Protein AF-A0A8H4IPB0-F1 (afdb_monomer_lite)

Sequence (378 aa):
MPPSHIPLEIHTQILSFLPSAPASQHLPFLWLTCRATNTLLRAAAERVFVDRHLRHPRTRVRFPLGEGAVESDRGMTVYELEVVLRFVGFEDEDEEMGASGGVGDREEGAGGIWGSRRAVFRDVRPEECFGAGVLEATKARWRDALENWSVGAAPGIVSATTEHAADELGLDGGRNDRKLPVTLHPEACGHWVEIRGLALDPELPDLRVDYEKREISFDWRRMLDEYFGEEAYARRRLEELDNFVGSEAKRALTDATESLCQTRMPNEEMAPNDGLIGDVLLNPRRDVEELEHQAYLVARRKRIERWHAKRQDRGTHNVHECLVGGESSPSNVPRASDKVTEMLKLRQDLAKDVSICDNANEVRAVYRWNPEHDNIGI

pLDDT: mean 71.13, std 20.62, range [28.64, 96.38]

Secondary structure (DSSP, 8-state):
----PPPHHHHHHHHHTS---TT-THHHIIIIIIHHH-HHHHHHHHHHHIIIIITSTT-EEEEEEEEEEEEETTEEEEEEEEEEEEEEEETTSSSTTSS----------TT-TTTTPPEEEEES-TTTS--TTHHHHHHHHHHHHHHHHHHT-----------------------------PPPPGGG---EEEETTEEE----TT-EEETTTTEEEE-HHHHHHHHHHHHHHHHHHHHHHHHHHHHHHHHHHHHHHHHHHHH--TT------TTSSSTTSS-HHHHHHHHHHHHHHHHHHHHHHHHHHHHHHHHHHHHHTS-SS-------PPPTHHHHHHHHHHHHHHHHHGGG---TTSGGGS----TTS-----

Structure (mmCIF, N/CA/C/O backbone):
data_AF-A0A8H4IPB0-F1
#
_entry.id   AF-A0A8H4IPB0-F1
#
loop_
_atom_site.group_PDB
_atom_site.id
_atom_site.type_symbol
_atom_site.label_atom_id
_atom_site.label_alt_id
_atom_site.label_comp_id
_atom_site.label_asym_id
_atom_site.label_entity_id
_atom_site.label_seq_id
_atom_site.pdbx_PDB_ins_code
_atom_site.Cartn_x
_atom_site.Cartn_y
_atom_site.Cartn_z
_atom_site.occupancy
_atom_site.B_iso_or_equiv
_atom_site.auth_seq_id
_atom_site.auth_comp_id
_atom_site.auth_asym_id
_atom_site.auth_atom_id
_atom_site.pdbx_PDB_model_num
ATOM 1 N N . MET A 1 1 ? 3.179 -37.237 -23.832 1.00 55.19 1 MET A N 1
ATOM 2 C CA . MET A 1 1 ? 3.073 -37.140 -22.363 1.00 55.19 1 MET A CA 1
ATOM 3 C C . MET A 1 1 ? 2.629 -35.727 -22.035 1.00 55.19 1 MET A C 1
ATOM 5 O O . MET A 1 1 ? 3.220 -34.819 -22.613 1.00 55.19 1 MET A O 1
ATOM 9 N N . PRO A 1 2 ? 1.580 -35.520 -21.222 1.00 60.16 2 PRO A N 1
ATOM 10 C CA . PRO A 1 2 ? 1.253 -34.177 -20.757 1.00 60.16 2 PRO A CA 1
ATOM 11 C C . PRO A 1 2 ? 2.438 -33.626 -19.945 1.00 60.16 2 PRO A C 1
ATOM 13 O O . PRO A 1 2 ? 3.113 -34.410 -19.270 1.00 60.16 2 PRO A O 1
ATOM 16 N N . PRO A 1 3 ? 2.742 -32.321 -20.039 1.00 70.81 3 PRO A N 1
ATOM 17 C CA . PRO A 1 3 ? 3.802 -31.719 -19.243 1.00 70.81 3 PRO A CA 1
ATOM 18 C C . PRO A 1 3 ? 3.502 -31.943 -17.758 1.00 70.81 3 PRO A C 1
ATOM 20 O O . PRO A 1 3 ? 2.396 -31.680 -17.290 1.00 70.81 3 PRO A O 1
ATOM 23 N N . SER A 1 4 ? 4.480 -32.462 -17.016 1.00 72.69 4 SER A N 1
ATOM 24 C CA . SER A 1 4 ? 4.394 -32.568 -15.562 1.00 72.69 4 SER A CA 1
ATOM 25 C C . SER A 1 4 ? 4.334 -31.155 -14.987 1.00 72.69 4 SER A C 1
ATOM 27 O O . SER A 1 4 ? 5.345 -30.449 -14.959 1.00 72.69 4 SER A O 1
ATOM 29 N N . HIS A 1 5 ? 3.145 -30.716 -14.586 1.00 86.56 5 HIS A N 1
ATOM 30 C CA . HIS A 1 5 ? 2.968 -29.422 -13.945 1.00 86.56 5 HIS A CA 1
ATOM 31 C C . HIS A 1 5 ? 3.583 -29.462 -12.543 1.00 86.56 5 HIS A C 1
ATOM 33 O O . HIS A 1 5 ? 3.367 -30.402 -11.779 1.00 86.56 5 HIS A O 1
ATOM 39 N N . ILE A 1 6 ? 4.383 -28.446 -12.226 1.00 92.88 6 ILE A N 1
ATOM 40 C CA . ILE A 1 6 ? 4.966 -28.261 -10.898 1.00 92.88 6 ILE A CA 1
ATOM 41 C C . ILE A 1 6 ? 3.816 -27.992 -9.901 1.00 92.88 6 ILE A C 1
ATOM 43 O O . ILE A 1 6 ? 2.956 -27.163 -10.207 1.00 92.88 6 ILE A O 1
ATOM 47 N N . PRO A 1 7 ? 3.765 -28.656 -8.728 1.00 94.38 7 PRO A N 1
ATOM 48 C CA . PRO A 1 7 ? 2.720 -28.419 -7.726 1.00 94.38 7 PRO A CA 1
ATOM 49 C C . PRO A 1 7 ? 2.693 -26.977 -7.193 1.00 94.38 7 PRO A C 1
ATOM 51 O O . PRO A 1 7 ? 3.719 -26.288 -7.175 1.00 94.38 7 PRO A O 1
ATOM 54 N N . LEU A 1 8 ? 1.527 -26.532 -6.706 1.00 93.56 8 LEU A N 1
ATOM 55 C CA . LEU A 1 8 ? 1.323 -25.187 -6.148 1.00 93.56 8 LEU A CA 1
ATOM 56 C C . LEU A 1 8 ? 2.310 -24.886 -5.013 1.00 93.56 8 LEU A C 1
ATOM 58 O O . LEU A 1 8 ? 2.861 -23.790 -4.947 1.00 93.56 8 LEU A O 1
ATOM 62 N N . GLU A 1 9 ? 2.577 -25.869 -4.158 1.00 95.75 9 GLU A N 1
ATOM 63 C CA . GLU A 1 9 ? 3.462 -25.763 -2.997 1.00 95.75 9 GLU A CA 1
ATOM 64 C C . GLU A 1 9 ? 4.886 -25.404 -3.420 1.00 95.75 9 GLU A C 1
ATOM 66 O O . GLU A 1 9 ? 5.525 -24.554 -2.800 1.00 95.75 9 GLU A O 1
ATOM 71 N N . ILE A 1 10 ? 5.362 -26.001 -4.517 1.00 96.38 10 ILE A N 1
ATOM 72 C CA . ILE A 1 10 ? 6.692 -25.728 -5.062 1.00 96.38 10 ILE A CA 1
ATOM 73 C C . ILE A 1 10 ? 6.736 -24.318 -5.656 1.00 96.38 10 ILE A C 1
ATOM 75 O O . ILE A 1 10 ? 7.703 -23.594 -5.425 1.00 96.38 10 ILE A O 1
ATOM 79 N N . HIS A 1 11 ? 5.680 -23.870 -6.346 1.00 95.00 11 HIS A N 1
ATOM 80 C CA . HIS A 1 11 ? 5.588 -22.481 -6.805 1.00 95.00 11 HIS A CA 1
ATOM 81 C C . HIS A 1 11 ? 5.592 -21.488 -5.639 1.00 95.00 11 HIS A C 1
ATOM 83 O O . HIS A 1 11 ? 6.352 -20.520 -5.669 1.00 95.00 11 HIS A O 1
ATOM 89 N N . THR A 1 12 ? 4.799 -21.734 -4.594 1.00 95.69 12 THR A N 1
ATOM 90 C CA . THR A 1 12 ? 4.791 -20.910 -3.381 1.00 95.69 12 THR A CA 1
ATOM 91 C C . THR A 1 12 ? 6.177 -20.885 -2.748 1.00 95.69 12 THR A C 1
ATOM 93 O O . THR A 1 12 ? 6.676 -19.803 -2.456 1.00 95.69 12 THR A O 1
ATOM 96 N N . GLN A 1 13 ? 6.849 -22.031 -2.611 1.00 95.69 13 GLN A N 1
ATOM 97 C CA . GLN A 1 13 ? 8.195 -22.103 -2.048 1.00 95.69 13 GLN A CA 1
ATOM 98 C C . GLN A 1 13 ? 9.216 -21.315 -2.883 1.00 95.69 13 GLN A C 1
ATOM 100 O O . GLN A 1 13 ? 9.979 -20.538 -2.310 1.00 95.69 13 GLN A O 1
ATOM 105 N N . ILE A 1 14 ? 9.199 -21.446 -4.214 1.00 94.81 14 ILE A N 1
ATOM 106 C CA . ILE A 1 14 ? 10.081 -20.691 -5.121 1.00 94.81 14 ILE A CA 1
ATOM 107 C C . ILE A 1 14 ? 9.862 -19.185 -4.951 1.00 94.81 14 ILE A C 1
ATOM 109 O O . ILE A 1 14 ? 10.814 -18.452 -4.688 1.00 94.81 14 ILE A O 1
ATOM 113 N N . LEU A 1 15 ? 8.611 -18.725 -5.050 1.00 94.50 15 LEU A N 1
ATOM 114 C CA . LEU A 1 15 ? 8.273 -17.304 -4.921 1.00 94.50 15 LEU A CA 1
ATOM 115 C C . LEU A 1 15 ? 8.583 -16.766 -3.519 1.00 94.50 15 LEU A C 1
ATOM 117 O O . LEU A 1 15 ? 8.913 -15.594 -3.357 1.00 94.50 15 LEU A O 1
ATOM 121 N N . SER A 1 16 ? 8.547 -17.631 -2.508 1.00 93.38 16 SER A N 1
ATOM 122 C CA . SER A 1 16 ? 8.905 -17.276 -1.143 1.00 93.38 16 SER A CA 1
ATOM 123 C C . SER A 1 16 ? 10.388 -16.904 -0.998 1.00 93.38 16 SER A C 1
ATOM 125 O O . SER A 1 16 ? 10.720 -16.081 -0.154 1.00 93.38 16 SER A O 1
ATOM 127 N N . PHE A 1 17 ? 11.294 -17.430 -1.827 1.00 92.38 17 PHE A N 1
ATOM 128 C CA . PHE A 1 17 ? 12.716 -17.065 -1.761 1.00 92.38 17 PHE A CA 1
ATOM 129 C C . PHE A 1 17 ? 13.022 -15.652 -2.264 1.00 92.38 17 PHE A C 1
ATOM 131 O O . PHE A 1 17 ? 14.148 -15.183 -2.085 1.00 92.38 17 PHE A O 1
ATOM 138 N N . LEU A 1 18 ? 12.050 -14.955 -2.862 1.00 88.75 18 LEU A N 1
ATOM 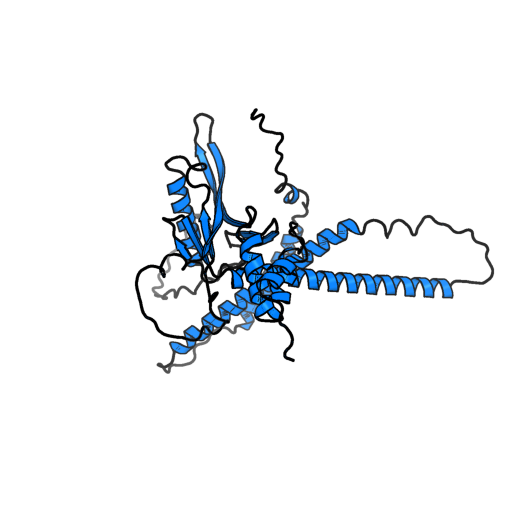139 C CA . LEU A 1 18 ? 12.263 -13.580 -3.290 1.00 88.75 18 LEU A CA 1
ATOM 140 C C . LEU A 1 18 ? 12.615 -12.683 -2.089 1.00 88.75 18 LEU A C 1
ATOM 142 O O . LEU A 1 18 ? 11.997 -12.800 -1.019 1.00 88.75 18 LEU A O 1
ATOM 146 N N . PRO A 1 19 ? 13.612 -11.788 -2.248 1.00 84.25 19 PRO A N 1
ATOM 147 C CA . PRO A 1 19 ? 14.069 -10.922 -1.181 1.00 84.25 19 PRO A CA 1
ATOM 148 C C . PRO A 1 19 ? 12.914 -10.189 -0.521 1.00 84.25 19 PRO A C 1
ATOM 150 O O . PRO A 1 19 ? 12.092 -9.519 -1.136 1.00 84.25 19 PRO A O 1
ATOM 153 N N . SER A 1 20 ? 12.894 -10.334 0.789 1.00 73.94 20 SER A N 1
ATOM 154 C CA . SER A 1 20 ? 11.874 -9.811 1.674 1.00 73.94 20 SER A CA 1
ATOM 155 C C . SER A 1 20 ? 12.261 -8.441 2.251 1.00 73.94 20 SER A C 1
ATOM 157 O O . SER A 1 20 ? 11.660 -7.971 3.212 1.00 73.94 20 SER A O 1
ATOM 159 N N . ALA A 1 21 ? 13.303 -7.809 1.712 1.00 72.69 21 ALA A N 1
ATOM 160 C CA . ALA A 1 21 ? 13.795 -6.542 2.225 1.00 72.69 21 ALA A CA 1
ATOM 161 C C . ALA A 1 21 ? 12.714 -5.443 2.127 1.00 72.69 21 ALA A C 1
ATOM 163 O O . ALA A 1 21 ? 11.919 -5.451 1.179 1.00 72.69 21 ALA A O 1
ATOM 164 N N . PRO A 1 22 ? 12.665 -4.508 3.097 1.00 63.22 22 PRO A N 1
ATOM 165 C CA . PRO A 1 22 ? 11.881 -3.285 2.947 1.00 63.22 22 PRO A CA 1
ATOM 166 C C . PRO A 1 22 ? 12.286 -2.587 1.641 1.00 63.22 22 PRO A C 1
ATOM 168 O O . PRO A 1 22 ? 13.468 -2.583 1.301 1.00 63.22 22 PRO A O 1
ATOM 171 N N . ALA A 1 23 ? 11.309 -2.081 0.885 1.00 61.81 23 ALA A N 1
ATOM 172 C CA . ALA A 1 23 ? 11.508 -1.506 -0.453 1.00 61.81 23 ALA A CA 1
ATOM 173 C C . ALA A 1 23 ? 12.091 -2.467 -1.515 1.00 61.81 23 ALA A C 1
ATOM 175 O O . ALA A 1 23 ? 12.631 -2.031 -2.531 1.00 61.81 23 ALA A O 1
ATOM 176 N N . SER A 1 24 ? 11.982 -3.791 -1.325 1.00 73.00 24 SER A N 1
ATOM 177 C CA . SER A 1 24 ? 12.432 -4.726 -2.357 1.00 73.00 24 SER A CA 1
ATOM 178 C C . SER A 1 24 ? 11.683 -4.491 -3.666 1.00 73.00 24 SER A C 1
ATOM 180 O O . SER A 1 24 ? 10.448 -4.539 -3.733 1.00 73.00 24 SER A O 1
ATOM 182 N N . GLN A 1 25 ? 12.455 -4.335 -4.741 1.00 78.31 25 GLN A N 1
ATOM 183 C CA . GLN A 1 25 ? 11.917 -4.164 -6.080 1.00 78.31 25 GLN A CA 1
ATOM 184 C C . GLN A 1 25 ? 11.065 -5.347 -6.559 1.00 78.31 25 GLN A C 1
ATOM 186 O O . GLN A 1 25 ? 10.299 -5.236 -7.516 1.00 78.31 25 GLN A O 1
ATOM 191 N N . HIS A 1 26 ? 11.132 -6.469 -5.858 1.00 86.88 26 HIS A N 1
ATOM 192 C CA . HIS A 1 26 ? 10.469 -7.690 -6.260 1.00 86.88 26 HIS A CA 1
ATOM 193 C C . HIS A 1 26 ? 9.013 -7.779 -5.797 1.00 86.88 26 HIS A C 1
ATOM 195 O O . HIS A 1 26 ? 8.276 -8.559 -6.388 1.00 86.88 26 HIS A O 1
ATOM 201 N N . LEU A 1 27 ? 8.558 -6.987 -4.811 1.00 89.50 27 LEU A N 1
ATOM 202 C CA . LEU A 1 27 ? 7.166 -7.074 -4.334 1.00 89.50 27 LEU A CA 1
ATOM 203 C C . LEU A 1 27 ? 6.138 -6.658 -5.399 1.00 89.50 27 LEU A C 1
ATOM 205 O O . LEU A 1 27 ? 5.226 -7.446 -5.653 1.00 89.50 27 LEU A O 1
ATOM 209 N N . PRO A 1 28 ? 6.290 -5.511 -6.093 1.00 91.31 28 PRO A N 1
ATOM 210 C CA . PRO A 1 28 ? 5.359 -5.137 -7.158 1.00 91.31 28 PRO A CA 1
ATOM 211 C C . PRO A 1 28 ? 5.407 -6.119 -8.325 1.00 91.31 28 PRO A C 1
ATOM 213 O O . PRO A 1 28 ? 4.375 -6.458 -8.889 1.00 91.31 28 PRO A O 1
ATOM 216 N N . PHE A 1 29 ? 6.599 -6.619 -8.665 1.00 89.81 29 PHE A N 1
ATOM 217 C CA . PHE A 1 29 ? 6.765 -7.631 -9.707 1.00 89.81 29 PHE A CA 1
ATOM 218 C C . PHE A 1 29 ? 6.052 -8.942 -9.344 1.00 89.81 29 PHE A C 1
ATOM 220 O O . PHE A 1 29 ? 5.306 -9.488 -10.155 1.00 89.81 29 PHE A O 1
ATOM 227 N N . LEU A 1 30 ? 6.242 -9.434 -8.117 1.00 92.06 30 LEU A N 1
ATOM 228 C CA . LEU A 1 30 ? 5.578 -10.634 -7.618 1.00 92.06 30 LEU A CA 1
ATOM 229 C C . LEU A 1 30 ? 4.055 -10.453 -7.629 1.00 92.06 30 LEU A C 1
ATOM 231 O O . LEU A 1 30 ? 3.335 -11.346 -8.073 1.00 92.06 30 LEU A O 1
ATOM 235 N N . TRP A 1 31 ? 3.566 -9.298 -7.174 1.00 95.00 31 TRP A N 1
ATOM 236 C CA . TRP A 1 31 ? 2.133 -9.040 -7.098 1.00 95.00 31 TRP A CA 1
ATOM 237 C C . TRP A 1 31 ? 1.481 -8.815 -8.462 1.00 95.00 31 TRP A C 1
ATOM 239 O O . TRP A 1 31 ? 0.440 -9.395 -8.735 1.00 95.00 31 TRP A O 1
ATOM 249 N N . LEU A 1 32 ? 2.062 -7.988 -9.328 1.00 94.50 32 LEU A N 1
ATOM 250 C CA . LEU A 1 32 ? 1.429 -7.594 -10.589 1.00 94.50 32 LEU A CA 1
ATOM 251 C C . LEU A 1 32 ? 1.783 -8.553 -11.724 1.00 94.50 32 LEU A C 1
ATOM 253 O O . LEU A 1 32 ? 0.902 -9.002 -12.456 1.00 94.50 32 LEU A O 1
ATOM 257 N N . THR A 1 33 ? 3.062 -8.904 -11.868 1.00 93.44 33 THR A N 1
ATOM 258 C CA . THR A 1 33 ? 3.533 -9.711 -12.997 1.00 93.44 33 THR A CA 1
ATOM 259 C C . THR A 1 33 ? 3.211 -11.181 -12.781 1.00 93.44 33 THR A C 1
ATOM 261 O O . THR A 1 33 ? 2.494 -11.763 -13.595 1.00 93.44 33 THR A O 1
ATOM 264 N N . CYS A 1 34 ? 3.662 -11.801 -11.680 1.00 92.94 34 CYS A N 1
ATOM 265 C CA . CYS A 1 34 ? 3.424 -13.237 -11.466 1.00 92.94 34 CYS A CA 1
ATOM 266 C C . CYS A 1 34 ? 1.923 -13.559 -11.415 1.00 92.94 34 CYS A C 1
ATOM 268 O O . CYS A 1 34 ? 1.485 -14.538 -12.021 1.00 92.94 34 CYS A O 1
ATOM 270 N N . ARG A 1 35 ? 1.118 -12.691 -10.793 1.00 93.19 35 ARG A N 1
ATOM 271 C CA . ARG A 1 35 ? -0.342 -12.841 -10.691 1.00 93.19 35 ARG A CA 1
ATOM 272 C C . ARG A 1 35 ? -1.086 -12.712 -12.027 1.00 93.19 35 ARG A C 1
ATOM 274 O O . ARG A 1 35 ? -2.168 -13.289 -12.188 1.00 93.19 35 ARG A O 1
ATOM 281 N N . ALA A 1 36 ? -0.521 -11.985 -12.992 1.00 93.62 36 ALA A N 1
ATOM 282 C CA . ALA A 1 36 ? -1.088 -11.836 -14.332 1.00 93.62 36 ALA A CA 1
ATOM 283 C C . ALA A 1 36 ? -0.748 -13.005 -15.274 1.00 93.62 36 ALA A C 1
ATOM 285 O O . ALA A 1 36 ? -1.496 -13.250 -16.215 1.00 93.62 36 ALA A O 1
ATOM 286 N N . THR A 1 37 ? 0.341 -13.745 -15.027 1.00 94.25 37 THR A N 1
ATOM 287 C CA . THR A 1 37 ? 0.827 -14.778 -15.965 1.00 94.25 37 THR A CA 1
ATOM 288 C C . THR A 1 37 ? -0.066 -16.019 -16.083 1.00 94.25 37 THR A C 1
ATOM 290 O O . THR A 1 37 ? -0.382 -16.446 -17.190 1.00 94.25 37 THR A O 1
ATOM 293 N N . ASN A 1 38 ? -0.440 -16.642 -14.960 1.00 93.12 38 ASN A N 1
ATOM 294 C CA . ASN A 1 38 ? -1.185 -17.905 -14.908 1.00 93.12 38 ASN A CA 1
ATOM 295 C C . ASN A 1 38 ? -1.959 -17.996 -13.577 1.00 93.12 38 ASN A C 1
ATOM 297 O O . ASN A 1 38 ? -1.519 -17.448 -12.567 1.00 93.12 38 ASN A O 1
ATOM 301 N N . THR A 1 39 ? -3.091 -18.705 -13.554 1.00 92.50 39 THR A N 1
ATOM 302 C CA . THR A 1 39 ? -3.888 -18.992 -12.349 1.00 92.50 39 THR A CA 1
ATOM 303 C C . THR A 1 39 ? -3.086 -19.679 -11.238 1.00 92.50 39 THR A C 1
ATOM 305 O O . THR A 1 39 ? -3.249 -19.317 -10.075 1.00 92.50 39 THR A O 1
ATOM 308 N N . LEU A 1 40 ? -2.176 -20.601 -11.570 1.00 92.88 40 LEU A N 1
ATOM 309 C CA . LEU A 1 40 ? -1.327 -21.283 -10.588 1.00 92.88 40 LEU A CA 1
ATOM 310 C C . LEU A 1 40 ? -0.325 -20.320 -9.933 1.00 92.88 40 LEU A C 1
ATOM 312 O O . LEU A 1 40 ? -0.193 -20.294 -8.712 1.00 92.88 40 LEU A O 1
ATOM 316 N N . LEU A 1 41 ? 0.344 -19.482 -10.734 1.00 93.81 41 LEU A N 1
ATOM 317 C CA . LEU A 1 41 ? 1.270 -18.461 -10.229 1.00 93.81 41 LEU A CA 1
ATOM 318 C C . LEU A 1 41 ? 0.544 -17.351 -9.468 1.00 93.81 41 LEU A C 1
ATOM 320 O O . LEU A 1 41 ? 1.075 -16.855 -8.481 1.00 93.81 41 LEU A O 1
ATOM 324 N N . ARG A 1 42 ? -0.681 -17.006 -9.874 1.00 94.62 42 ARG A N 1
ATOM 325 C CA . ARG A 1 42 ? -1.579 -16.132 -9.113 1.00 94.62 42 ARG A CA 1
ATOM 326 C C . ARG A 1 42 ? -1.862 -16.694 -7.732 1.00 94.62 42 ARG A C 1
ATOM 328 O O . ARG A 1 42 ? -1.614 -15.995 -6.758 1.00 94.62 42 ARG A O 1
ATOM 335 N N . ALA A 1 43 ? -2.317 -17.941 -7.640 1.00 93.81 43 ALA A N 1
ATOM 336 C CA . ALA A 1 43 ? -2.584 -18.581 -6.355 1.00 93.81 43 ALA A CA 1
ATOM 337 C C . ALA A 1 43 ? -1.315 -18.660 -5.489 1.00 93.81 43 ALA A C 1
ATOM 339 O O . ALA A 1 43 ? -1.354 -18.355 -4.298 1.00 93.81 43 ALA A O 1
ATOM 340 N N . ALA A 1 44 ? -0.172 -19.000 -6.094 1.00 95.50 44 ALA A N 1
ATOM 341 C CA . ALA A 1 44 ? 1.104 -19.065 -5.391 1.00 95.50 44 ALA A CA 1
ATOM 342 C C . ALA A 1 44 ? 1.555 -17.693 -4.867 1.00 95.50 44 ALA A C 1
ATOM 344 O O . ALA A 1 44 ? 1.962 -17.592 -3.710 1.00 95.50 44 ALA A O 1
ATOM 345 N N . ALA A 1 45 ? 1.471 -16.645 -5.694 1.00 95.31 45 ALA A N 1
ATOM 346 C CA . ALA A 1 45 ? 1.832 -15.280 -5.324 1.00 95.31 45 ALA A CA 1
ATOM 347 C C . ALA A 1 45 ? 0.903 -14.737 -4.233 1.00 95.31 45 ALA A C 1
ATOM 349 O O . ALA A 1 45 ? 1.388 -14.212 -3.234 1.00 95.31 45 ALA A O 1
ATOM 350 N N . GLU A 1 46 ? -0.413 -14.924 -4.375 1.00 95.19 46 GLU A N 1
ATOM 351 C CA . GLU A 1 46 ? -1.392 -14.533 -3.357 1.00 95.19 46 GLU A CA 1
ATOM 352 C C . GLU A 1 46 ? -1.097 -15.219 -2.019 1.00 95.19 46 GLU A C 1
ATOM 354 O O . GLU A 1 46 ? -1.013 -14.539 -0.998 1.00 95.19 46 GLU A O 1
ATOM 359 N N . ARG A 1 47 ? -0.815 -16.529 -2.021 1.00 95.06 47 ARG A N 1
ATOM 360 C CA . ARG A 1 47 ? -0.435 -17.265 -0.807 1.00 95.06 47 ARG A CA 1
ATOM 361 C C . ARG A 1 47 ? 0.841 -16.718 -0.161 1.00 95.06 47 ARG A C 1
ATOM 363 O O . ARG A 1 47 ? 0.857 -16.481 1.042 1.00 95.06 47 ARG A O 1
ATOM 370 N N . VAL A 1 48 ? 1.886 -16.448 -0.949 1.00 95.38 48 VAL A N 1
ATOM 371 C CA . VAL A 1 48 ? 3.128 -15.835 -0.438 1.00 95.38 48 VAL A CA 1
ATOM 372 C C . VAL A 1 48 ? 2.857 -14.466 0.186 1.00 95.38 48 VAL A C 1
ATOM 374 O O . VAL A 1 48 ? 3.415 -14.160 1.239 1.00 95.38 48 VAL A O 1
ATOM 377 N N . PHE A 1 49 ? 1.985 -13.658 -0.419 1.00 94.81 49 PHE A N 1
ATOM 378 C CA . PHE A 1 49 ? 1.616 -12.351 0.118 1.00 94.81 49 PHE A CA 1
ATOM 379 C C . PHE A 1 49 ? 0.914 -12.450 1.463 1.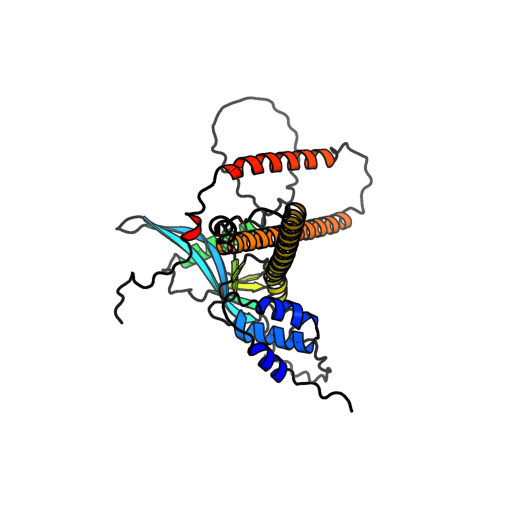00 94.81 49 PHE A C 1
ATOM 381 O O . PHE A 1 49 ? 1.274 -11.723 2.387 1.00 94.81 49 PHE A O 1
ATOM 388 N N . VAL A 1 50 ? -0.029 -13.372 1.610 1.00 94.69 50 VAL A N 1
ATOM 389 C CA . VAL A 1 50 ? -0.689 -13.608 2.896 1.00 94.69 50 VAL A CA 1
ATOM 390 C C . VAL A 1 50 ? 0.324 -14.061 3.944 1.00 94.69 50 VAL A C 1
ATOM 392 O O . VAL A 1 50 ? 0.449 -13.433 4.998 1.00 94.69 50 VAL A O 1
ATOM 395 N N . ASP A 1 51 ? 1.092 -15.102 3.626 1.00 94.06 51 ASP A N 1
ATOM 396 C CA . ASP A 1 51 ? 1.963 -15.781 4.584 1.00 94.06 51 ASP A CA 1
ATOM 397 C C . ASP A 1 51 ? 3.153 -14.915 5.016 1.00 94.06 51 ASP A C 1
ATOM 399 O O . ASP A 1 51 ? 3.555 -14.941 6.179 1.00 94.06 51 ASP A O 1
ATOM 403 N N . ARG A 1 52 ? 3.730 -14.132 4.095 1.00 93.12 52 ARG A N 1
ATOM 404 C CA . ARG A 1 52 ? 4.981 -13.390 4.336 1.00 93.12 52 ARG A CA 1
ATOM 405 C C . ARG A 1 52 ? 4.840 -11.886 4.402 1.00 93.12 52 ARG A C 1
ATOM 407 O O . ARG A 1 52 ? 5.768 -11.228 4.882 1.00 93.12 52 ARG A O 1
ATOM 414 N N . HIS A 1 53 ? 3.769 -11.324 3.854 1.00 92.50 53 HIS A N 1
ATOM 415 C CA . HIS A 1 53 ? 3.623 -9.876 3.745 1.00 92.50 53 HIS A CA 1
ATOM 416 C C . HIS A 1 53 ? 2.479 -9.381 4.619 1.00 92.50 53 HIS A C 1
ATOM 418 O O . HIS A 1 53 ? 2.750 -8.575 5.498 1.00 92.50 53 HIS A O 1
ATOM 424 N N . LEU A 1 54 ? 1.258 -9.901 4.500 1.00 94.19 54 LEU A N 1
ATOM 425 C CA . LEU A 1 54 ? 0.141 -9.474 5.352 1.00 94.19 54 LEU A CA 1
ATOM 426 C C . LEU A 1 54 ? 0.352 -9.856 6.819 1.00 94.19 54 LEU A C 1
ATOM 428 O O . LEU A 1 54 ? 0.238 -8.998 7.686 1.00 94.19 54 LEU A O 1
ATOM 432 N N . ARG A 1 55 ? 0.764 -11.100 7.099 1.00 94.56 55 ARG A N 1
ATOM 433 C CA . ARG A 1 55 ? 1.073 -11.570 8.467 1.00 94.56 55 ARG A CA 1
ATOM 434 C C . ARG A 1 55 ? 2.348 -10.963 9.069 1.00 94.56 55 ARG A C 1
ATOM 436 O O . ARG A 1 55 ? 2.692 -11.246 10.214 1.00 94.56 55 ARG A O 1
ATOM 443 N N . HIS A 1 56 ? 3.089 -10.157 8.311 1.00 93.38 56 HIS A N 1
ATOM 444 C CA . HIS A 1 56 ? 4.342 -9.585 8.786 1.00 93.38 56 HIS A CA 1
ATOM 445 C C . HIS A 1 56 ? 4.083 -8.490 9.841 1.00 93.38 56 HIS A C 1
ATOM 447 O O . HIS A 1 56 ? 3.242 -7.625 9.612 1.00 93.38 56 HIS A O 1
ATOM 453 N N . PRO A 1 57 ? 4.867 -8.394 10.935 1.00 91.44 57 PRO A N 1
ATOM 454 C CA . PRO A 1 57 ? 4.658 -7.380 11.984 1.00 91.44 57 PRO A CA 1
ATOM 455 C C . PRO A 1 57 ? 4.779 -5.917 11.528 1.00 91.44 57 PRO A C 1
ATOM 457 O O . PRO A 1 57 ? 4.335 -5.004 12.219 1.00 91.44 57 PRO A O 1
ATOM 460 N N . ARG A 1 58 ? 5.427 -5.698 10.378 1.00 90.81 58 ARG A N 1
ATOM 461 C CA . ARG A 1 58 ? 5.573 -4.382 9.725 1.00 90.81 58 ARG A CA 1
ATOM 462 C C . ARG A 1 58 ? 4.444 -4.061 8.746 1.00 90.81 58 ARG A C 1
ATOM 464 O O . ARG A 1 58 ? 4.529 -3.047 8.065 1.00 90.81 58 ARG A O 1
ATOM 471 N N . THR A 1 59 ? 3.456 -4.940 8.624 1.00 93.88 59 THR A N 1
ATOM 472 C CA . THR A 1 59 ? 2.272 -4.674 7.821 1.00 93.88 59 THR A CA 1
ATOM 473 C C . THR A 1 59 ? 1.162 -4.197 8.732 1.00 93.88 59 THR A C 1
ATOM 475 O O . THR A 1 59 ? 0.719 -4.925 9.622 1.00 93.88 59 THR A O 1
ATOM 478 N N . ARG A 1 60 ? 0.776 -2.936 8.562 1.00 95.31 60 ARG A N 1
ATOM 479 C CA . ARG A 1 60 ? -0.156 -2.249 9.453 1.00 95.31 60 ARG A CA 1
ATOM 480 C C . ARG A 1 60 ? -0.981 -1.230 8.689 1.00 95.31 60 ARG A C 1
ATOM 482 O O . ARG A 1 60 ? -0.477 -0.596 7.768 1.00 95.31 60 ARG A O 1
ATOM 489 N N . VAL A 1 61 ? -2.230 -1.068 9.101 1.00 94.62 61 VAL A N 1
ATOM 490 C CA . VAL A 1 61 ? -3.078 0.045 8.672 1.00 94.62 61 VAL A CA 1
ATOM 491 C C . VAL A 1 61 ? -3.103 1.046 9.812 1.00 94.62 61 VAL A C 1
ATOM 493 O O . VAL A 1 61 ? -3.346 0.674 10.960 1.00 94.62 61 VAL A O 1
ATOM 496 N N . ARG A 1 62 ? -2.775 2.293 9.503 1.00 92.56 62 ARG A N 1
ATOM 497 C CA . ARG A 1 62 ? -2.586 3.360 10.479 1.00 92.56 62 ARG A CA 1
ATOM 498 C C . ARG A 1 62 ? -3.646 4.425 10.253 1.00 92.56 62 ARG A C 1
ATOM 500 O O . ARG A 1 62 ? -3.821 4.841 9.114 1.00 92.56 62 ARG A O 1
ATOM 507 N N . PHE A 1 63 ? -4.349 4.818 11.313 1.00 89.12 63 PHE A N 1
ATOM 508 C CA . PHE A 1 63 ? -5.354 5.884 11.305 1.00 89.12 63 PHE A CA 1
ATOM 509 C C . PHE A 1 63 ? -4.927 6.994 12.271 1.00 89.12 63 PHE A C 1
ATOM 511 O O . PHE A 1 63 ? -5.081 6.817 13.485 1.00 89.12 63 PHE A O 1
ATOM 518 N N . PRO A 1 64 ? -4.386 8.120 11.779 1.00 86.12 64 PRO A N 1
ATOM 519 C CA . PRO A 1 64 ? -4.191 9.317 12.586 1.00 86.12 64 PRO A CA 1
ATOM 520 C C . PRO A 1 64 ? -5.550 9.857 13.047 1.00 86.12 64 PRO A C 1
ATOM 522 O O . PRO A 1 64 ? -6.408 10.202 12.238 1.00 86.12 64 PRO A O 1
ATOM 525 N N . LEU A 1 65 ? -5.740 9.955 14.359 1.00 81.44 65 LEU A N 1
ATOM 526 C CA . LEU A 1 65 ? -6.930 10.535 14.991 1.00 81.44 65 LEU A CA 1
ATOM 527 C C . LEU A 1 65 ? -6.695 11.978 15.473 1.00 81.44 65 LEU A C 1
ATOM 529 O O . LEU A 1 65 ? -7.522 12.540 16.197 1.00 81.44 65 LEU A O 1
ATOM 533 N N . GLY A 1 66 ? -5.562 12.566 15.081 1.00 82.38 66 GLY A N 1
ATOM 534 C CA . GLY A 1 66 ? -5.131 13.907 15.461 1.00 82.38 66 GLY A CA 1
ATOM 535 C C . GLY A 1 66 ? -4.505 13.971 16.851 1.00 82.38 66 GLY A C 1
ATOM 536 O O . GLY A 1 66 ? -4.153 12.960 17.455 1.00 82.38 66 GLY A O 1
ATOM 537 N N . GLU A 1 67 ? -4.370 15.185 17.371 1.00 82.06 67 GLU A N 1
ATOM 538 C CA . GLU A 1 67 ? -3.760 15.426 18.675 1.00 82.06 67 GLU A CA 1
ATOM 539 C C . GLU A 1 67 ? -4.784 15.253 19.807 1.00 82.06 67 GLU A C 1
ATOM 541 O O . GLU A 1 67 ? -5.908 15.772 19.785 1.00 82.06 67 GLU A O 1
ATOM 546 N N . GLY A 1 68 ? -4.415 14.474 20.816 1.00 76.75 68 GLY A N 1
ATOM 547 C CA . GLY A 1 68 ? -5.066 14.424 22.116 1.00 76.75 68 GLY A CA 1
ATOM 548 C C . GLY A 1 68 ? -4.260 15.229 23.124 1.00 76.75 68 GLY A C 1
ATOM 549 O O . GLY A 1 68 ? -3.039 15.289 23.039 1.00 76.75 68 GLY A O 1
ATOM 550 N N . ALA A 1 69 ? -4.925 15.823 24.108 1.00 79.75 69 ALA A N 1
ATOM 551 C CA . ALA A 1 69 ? -4.240 16.460 25.220 1.00 79.75 69 ALA A CA 1
ATOM 552 C C . ALA A 1 69 ? -4.777 15.915 26.537 1.00 79.75 69 ALA A C 1
ATOM 554 O O . ALA A 1 69 ? -5.989 15.792 26.717 1.00 79.75 69 ALA A O 1
ATOM 555 N N . VAL A 1 70 ? -3.862 15.575 27.439 1.00 79.38 70 VAL A N 1
ATOM 556 C CA . VAL A 1 70 ? -4.185 15.110 28.786 1.00 79.38 70 VAL A CA 1
ATOM 557 C C . VAL A 1 70 ? -3.607 16.113 29.768 1.00 79.38 70 VAL A C 1
ATOM 559 O O . VAL A 1 70 ? -2.403 16.385 29.763 1.00 79.38 70 VAL A O 1
ATOM 562 N N . GLU A 1 71 ? -4.477 16.686 30.591 1.00 83.88 71 GLU A N 1
ATOM 563 C CA . GLU A 1 71 ? -4.067 17.529 31.703 1.00 83.88 71 GLU A CA 1
ATOM 564 C C . GLU A 1 71 ? -3.585 16.639 32.853 1.00 83.88 71 GLU A C 1
ATOM 566 O O . GLU A 1 71 ? -4.260 15.692 33.258 1.00 83.88 71 GLU A O 1
ATOM 571 N N . SER A 1 72 ? -2.383 16.918 33.346 1.00 84.81 72 SER A N 1
ATOM 572 C CA . SER A 1 72 ? -1.794 16.267 34.514 1.00 84.81 72 SER A CA 1
ATOM 573 C C . SER A 1 72 ? -1.423 17.322 35.553 1.00 84.81 72 SER A C 1
ATOM 575 O O . SER A 1 72 ? -1.293 18.500 35.220 1.00 84.81 72 SER A O 1
ATOM 577 N N . ASP A 1 73 ? -1.122 16.902 36.783 1.00 86.81 73 ASP A N 1
ATOM 578 C CA . ASP A 1 73 ? -0.604 17.797 37.833 1.00 86.81 73 ASP A CA 1
ATOM 579 C C . ASP A 1 73 ? 0.693 18.533 37.424 1.00 86.81 73 ASP A C 1
ATOM 581 O O . ASP A 1 73 ? 1.086 19.514 38.053 1.00 86.81 73 ASP A O 1
ATOM 585 N N . ARG A 1 74 ? 1.380 18.066 36.369 1.00 88.94 74 ARG A N 1
ATOM 586 C CA . ARG A 1 74 ? 2.598 18.675 35.803 1.00 88.94 74 ARG A CA 1
ATOM 587 C C . ARG A 1 74 ? 2.338 19.556 34.576 1.00 88.94 74 ARG A C 1
ATOM 589 O O . ARG A 1 74 ? 3.293 20.057 33.988 1.00 88.94 74 ARG A O 1
ATOM 596 N N . GLY A 1 75 ? 1.078 19.740 34.192 1.00 90.12 75 GLY A N 1
ATOM 597 C CA . GLY A 1 75 ? 0.662 20.487 33.009 1.00 90.12 75 GLY A CA 1
ATOM 598 C C . GLY A 1 75 ? 0.036 19.610 31.925 1.00 90.12 75 GLY A C 1
ATOM 599 O O . GLY A 1 75 ? -0.166 18.403 32.088 1.00 90.12 75 GLY A O 1
ATOM 600 N N . MET A 1 76 ? -0.289 20.252 30.805 1.00 89.62 76 MET A N 1
ATOM 601 C CA . MET A 1 76 ? -0.934 19.643 29.644 1.00 89.62 76 MET A CA 1
ATOM 602 C C . MET A 1 76 ? 0.112 18.951 28.769 1.00 89.62 76 MET A C 1
ATOM 604 O O . MET A 1 76 ? 1.034 19.600 28.280 1.00 89.62 76 MET A O 1
ATOM 608 N N . THR A 1 77 ? -0.015 17.639 28.571 1.00 82.88 77 THR A N 1
ATOM 609 C CA . THR A 1 77 ? 0.806 16.910 27.593 1.00 82.88 77 THR A CA 1
ATOM 610 C C . THR A 1 77 ? -0.030 16.607 26.358 1.00 82.88 77 THR A C 1
ATOM 612 O O . THR A 1 77 ? -1.128 16.060 26.474 1.00 82.88 77 THR A O 1
ATOM 615 N N . VAL A 1 78 ? 0.486 16.991 25.190 1.00 83.38 78 VAL A N 1
ATOM 616 C CA . VAL A 1 78 ? -0.125 16.731 23.882 1.00 83.38 78 VAL A CA 1
ATOM 617 C C . VAL A 1 78 ? 0.491 15.461 23.299 1.00 83.38 78 VAL A C 1
ATOM 619 O O . VAL A 1 78 ? 1.709 15.293 23.330 1.00 83.38 78 VAL A O 1
ATOM 622 N N . TYR A 1 79 ? -0.347 14.568 22.786 1.00 80.44 79 TYR A N 1
ATOM 623 C CA . TYR A 1 79 ? 0.040 13.301 22.174 1.00 80.44 79 TYR A CA 1
ATOM 624 C C . TYR A 1 79 ? -0.650 13.161 20.817 1.00 80.44 79 TYR A C 1
ATOM 626 O O . TYR A 1 79 ? -1.835 13.466 20.699 1.00 80.44 79 TYR A O 1
ATOM 634 N N . GLU A 1 80 ? 0.041 12.638 19.806 1.00 79.94 80 GLU A N 1
ATOM 635 C CA . GLU A 1 80 ? -0.631 12.153 18.598 1.00 79.94 80 GLU A CA 1
ATOM 636 C C . GLU A 1 80 ? -1.376 10.854 18.913 1.00 79.94 80 GLU A C 1
ATOM 638 O O . GLU A 1 80 ? -0.797 9.877 19.396 1.00 79.94 80 GLU A O 1
ATOM 643 N N . LEU A 1 81 ? -2.679 10.846 18.647 1.00 81.50 81 LEU A N 1
ATOM 644 C CA . LEU A 1 81 ? -3.510 9.660 18.755 1.00 81.50 81 LEU A CA 1
ATOM 645 C C . LEU A 1 81 ? -3.507 8.933 17.418 1.00 81.50 81 LEU A C 1
ATOM 647 O O . LEU A 1 81 ? -3.871 9.490 16.384 1.00 81.50 81 LEU A O 1
ATOM 651 N N . GLU A 1 82 ? -3.141 7.659 17.452 1.00 86.31 82 GLU A N 1
ATOM 652 C CA . GLU A 1 82 ? -3.114 6.806 16.275 1.00 86.31 82 GLU A CA 1
ATOM 653 C C . GLU A 1 82 ? -3.665 5.420 16.601 1.00 86.31 82 GLU A C 1
ATOM 655 O O . GLU A 1 82 ? -3.308 4.815 17.614 1.00 86.31 82 GLU A O 1
ATOM 660 N N . VAL A 1 83 ? -4.501 4.894 15.705 1.00 87.81 83 VAL A N 1
ATOM 661 C CA . VAL A 1 83 ? -4.940 3.495 15.746 1.00 87.81 83 VAL A CA 1
ATOM 662 C C . VAL A 1 83 ? -4.100 2.688 14.764 1.00 87.81 83 VAL A C 1
ATOM 664 O O . VAL A 1 83 ? -4.069 2.979 13.567 1.00 87.81 83 VAL A O 1
ATOM 667 N N . VAL A 1 84 ? -3.415 1.661 15.275 1.00 92.25 84 VAL A N 1
ATOM 668 C CA . VAL A 1 84 ? -2.545 0.781 14.484 1.00 92.25 84 VAL A CA 1
ATOM 669 C C . VAL A 1 84 ? -3.157 -0.612 14.412 1.00 92.25 84 VAL A C 1
ATOM 671 O O . VAL A 1 84 ? -3.063 -1.407 15.348 1.00 92.25 84 VAL A O 1
ATOM 674 N N . LEU A 1 85 ? -3.739 -0.931 13.263 1.00 94.31 85 LEU A N 1
ATOM 675 C CA . LEU A 1 85 ? -4.399 -2.207 13.015 1.00 94.31 85 LEU A CA 1
ATOM 676 C C . LEU A 1 85 ? -3.433 -3.180 12.332 1.00 94.31 85 LEU A C 1
ATOM 678 O O . LEU A 1 85 ? -2.721 -2.811 11.393 1.00 94.31 85 LEU A O 1
ATOM 682 N N . ARG A 1 86 ? -3.412 -4.441 12.774 1.00 96.06 86 ARG A N 1
ATOM 683 C CA . ARG A 1 86 ? -2.601 -5.515 12.173 1.00 96.06 86 ARG A CA 1
ATOM 684 C C . ARG A 1 86 ? -3.476 -6.625 11.626 1.00 96.06 86 ARG A C 1
ATOM 686 O O . ARG A 1 86 ? -4.557 -6.873 12.147 1.00 96.06 86 ARG A O 1
ATOM 693 N N . PHE A 1 87 ? -2.978 -7.303 10.599 1.00 96.31 87 PHE A N 1
ATOM 694 C CA . PHE A 1 87 ? -3.672 -8.420 9.970 1.00 96.31 87 PHE A CA 1
ATOM 695 C C . PHE A 1 87 ? -3.894 -9.565 10.969 1.00 96.31 87 PHE A C 1
ATOM 697 O O . PHE A 1 87 ? -2.940 -10.028 11.597 1.00 96.31 87 PHE A O 1
ATOM 704 N N . VAL A 1 88 ? -5.140 -10.024 11.087 1.00 95.50 88 VAL A N 1
ATOM 705 C CA . VAL A 1 88 ? -5.535 -11.146 11.955 1.00 95.50 88 VAL A CA 1
ATOM 706 C C . VAL A 1 88 ? -5.913 -12.377 11.138 1.00 95.50 88 VAL A C 1
ATOM 708 O O . VAL A 1 88 ? -5.527 -13.485 11.497 1.00 95.50 88 VAL A O 1
ATOM 711 N N . GLY A 1 89 ? -6.619 -12.195 10.024 1.00 94.81 89 GLY A N 1
ATOM 712 C CA . GLY A 1 89 ? -7.139 -13.300 9.223 1.00 94.81 89 GLY A CA 1
ATOM 713 C C . GLY A 1 89 ? -8.055 -12.815 8.107 1.00 94.81 89 GLY A C 1
ATOM 714 O O . GLY A 1 89 ? -7.950 -11.668 7.664 1.00 94.81 89 GLY A O 1
ATOM 715 N N . PHE A 1 90 ? -8.953 -13.684 7.655 1.00 94.75 90 PHE A N 1
ATOM 716 C CA . PHE A 1 90 ? -9.982 -13.348 6.674 1.00 94.75 90 PHE A CA 1
ATOM 717 C C . PHE A 1 90 ? -11.378 -13.445 7.294 1.00 94.75 90 PHE A C 1
ATOM 719 O O . PHE A 1 90 ? -11.619 -14.303 8.139 1.00 94.75 90 PHE A O 1
ATOM 726 N N . GLU A 1 91 ? -12.287 -12.570 6.856 1.00 90.12 91 GLU A N 1
ATOM 727 C CA . GLU A 1 91 ? -13.738 -12.760 7.023 1.00 90.12 91 GLU A CA 1
ATOM 728 C C . GLU A 1 91 ? -14.047 -14.120 6.347 1.00 90.12 91 GLU A C 1
ATOM 730 O O . GLU A 1 91 ? -13.514 -14.354 5.260 1.00 90.12 91 GLU A O 1
ATOM 735 N N . ASP A 1 92 ? -14.788 -15.024 7.004 1.00 75.12 92 ASP A N 1
ATOM 736 C CA . ASP A 1 92 ? -15.209 -16.376 6.544 1.00 75.12 92 ASP A CA 1
ATOM 737 C C . ASP A 1 92 ? -14.463 -17.617 7.107 1.00 75.12 92 ASP A C 1
ATOM 739 O O . ASP A 1 92 ? -14.817 -18.737 6.744 1.00 75.12 92 ASP A O 1
ATOM 743 N N . GLU A 1 93 ? -13.484 -17.506 8.018 1.00 61.44 93 GLU A N 1
ATOM 744 C CA . GLU A 1 93 ? -12.875 -18.722 8.620 1.00 61.44 93 GLU A CA 1
ATOM 745 C C . GLU A 1 93 ? -13.766 -19.413 9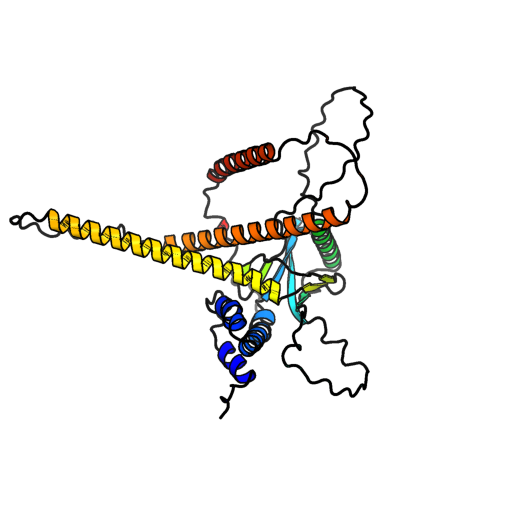.679 1.00 61.44 93 GLU A C 1
ATOM 747 O O . GLU A 1 93 ? -13.598 -20.608 9.930 1.00 61.44 93 GLU A O 1
ATOM 752 N N . ASP A 1 94 ? -14.751 -18.710 10.249 1.00 56.97 94 ASP A N 1
ATOM 753 C CA . ASP A 1 94 ? -15.441 -19.167 11.466 1.00 56.97 94 ASP A CA 1
ATOM 754 C C . ASP A 1 94 ? -16.872 -19.708 11.254 1.00 56.97 94 ASP A C 1
ATOM 756 O O . ASP A 1 94 ? -17.410 -20.362 12.150 1.00 56.97 94 ASP A O 1
ATOM 760 N N . GLU A 1 95 ? -17.510 -19.485 10.096 1.00 60.47 95 GLU A N 1
ATOM 761 C CA . GLU A 1 95 ? -18.945 -19.798 9.923 1.00 60.47 95 GLU A CA 1
ATOM 762 C C . GLU A 1 95 ? -19.245 -21.169 9.280 1.00 60.47 95 GLU A C 1
ATOM 764 O O . GLU A 1 95 ? -20.350 -21.684 9.439 1.00 60.47 95 GLU A O 1
ATOM 769 N N . GLU A 1 96 ? -18.285 -21.824 8.613 1.00 55.38 96 GLU A N 1
ATOM 770 C CA . GLU A 1 96 ? -18.586 -23.009 7.781 1.00 55.38 96 GLU A CA 1
ATOM 771 C C . GLU A 1 96 ? -18.354 -24.384 8.447 1.00 55.38 96 GLU A C 1
ATOM 773 O O . GLU A 1 96 ? -18.740 -25.410 7.889 1.00 55.38 96 GLU A O 1
ATOM 778 N N . MET A 1 97 ? -17.798 -24.457 9.665 1.00 55.28 97 MET A N 1
ATOM 779 C CA . MET A 1 97 ? -17.643 -25.749 10.374 1.00 55.28 97 MET A CA 1
ATOM 780 C C . MET A 1 97 ? -18.897 -26.200 11.147 1.00 55.28 97 MET A C 1
ATOM 782 O O . MET A 1 97 ? -18.937 -27.308 11.689 1.00 55.28 97 MET A O 1
ATOM 786 N N . GLY A 1 98 ? -19.945 -25.376 11.187 1.00 59.53 98 GLY A N 1
ATOM 787 C CA . GLY A 1 98 ? -21.172 -25.640 11.933 1.00 59.53 98 GLY A CA 1
ATOM 788 C C . GLY A 1 98 ? -22.321 -26.158 11.069 1.00 59.53 98 GLY A C 1
ATOM 789 O O . GLY A 1 98 ? -23.224 -25.407 10.736 1.00 59.53 98 GLY A O 1
ATOM 790 N N . ALA A 1 99 ? -22.346 -27.467 10.814 1.00 55.50 99 ALA A N 1
ATOM 791 C CA . ALA A 1 99 ? -23.559 -28.229 10.493 1.00 55.50 99 ALA A CA 1
ATOM 792 C C . ALA A 1 99 ? -24.246 -27.993 9.126 1.00 55.50 99 ALA A C 1
ATOM 794 O O . ALA A 1 99 ? -25.342 -27.450 9.043 1.00 55.50 99 ALA A O 1
ATOM 795 N N . SER A 1 100 ? -23.740 -28.633 8.068 1.00 50.62 100 SER A N 1
ATOM 796 C CA . SER A 1 100 ? -24.646 -29.365 7.166 1.00 50.62 100 SER A CA 1
ATOM 797 C C . SER A 1 100 ? -23.933 -30.552 6.511 1.00 50.62 100 SER A C 1
ATOM 799 O O . SER A 1 100 ? -23.044 -30.406 5.681 1.00 50.62 100 SER A O 1
ATOM 801 N N . GLY A 1 101 ? -24.320 -31.767 6.908 1.00 53.53 101 GLY A N 1
ATOM 802 C CA . GLY A 1 101 ? -23.876 -33.028 6.306 1.00 53.53 101 GLY A CA 1
ATOM 803 C C . GLY A 1 101 ? -24.497 -33.267 4.926 1.00 53.53 101 GLY A C 1
ATOM 804 O O . GLY A 1 101 ? -25.145 -34.287 4.709 1.00 53.53 101 GLY A O 1
ATOM 805 N N . GLY A 1 102 ? -24.348 -32.311 4.010 1.00 57.25 102 GLY A N 1
ATOM 806 C CA . GLY A 1 102 ? -24.780 -32.428 2.623 1.00 57.25 102 GLY A CA 1
ATOM 807 C C . GLY A 1 102 ? -23.669 -33.021 1.769 1.00 57.25 102 GLY A C 1
ATOM 808 O O . GLY A 1 102 ? -22.860 -32.285 1.217 1.00 57.25 102 GLY A O 1
ATOM 809 N N . VAL A 1 103 ? -23.638 -34.350 1.654 1.00 56.72 103 VAL A N 1
ATOM 810 C CA . VAL A 1 103 ? -22.804 -35.077 0.684 1.00 56.72 103 VAL A CA 1
ATOM 811 C C . VAL A 1 103 ? -23.324 -34.760 -0.721 1.00 56.72 103 VAL A C 1
ATOM 813 O O . VAL A 1 103 ? -24.174 -35.462 -1.262 1.00 56.72 103 VAL A O 1
ATOM 816 N N . GLY A 1 104 ? -22.887 -33.638 -1.281 1.00 55.62 104 GLY A N 1
ATOM 817 C CA . GLY A 1 104 ? -23.077 -33.305 -2.682 1.00 55.62 104 GLY A CA 1
ATOM 818 C C . GLY A 1 104 ? -21.719 -33.299 -3.354 1.00 55.62 104 GLY A C 1
ATOM 819 O O . GLY A 1 104 ? -20.951 -32.370 -3.122 1.00 55.62 104 GLY A O 1
ATOM 820 N N . ASP A 1 105 ? -21.444 -34.318 -4.172 1.00 52.97 105 ASP A N 1
ATOM 821 C CA . ASP A 1 105 ? -20.322 -34.361 -5.116 1.00 52.97 105 ASP A CA 1
ATOM 822 C C . ASP A 1 105 ? -20.437 -33.174 -6.080 1.00 52.97 105 ASP A C 1
ATOM 824 O O . ASP A 1 105 ? -20.996 -33.264 -7.175 1.00 52.97 105 ASP A O 1
ATOM 828 N N . ARG A 1 106 ? -19.970 -32.007 -5.644 1.00 56.28 106 ARG A N 1
ATOM 829 C CA . ARG A 1 106 ? -19.839 -30.830 -6.484 1.00 56.28 106 ARG A CA 1
ATOM 830 C C . ARG A 1 106 ? -18.366 -30.724 -6.808 1.00 56.28 106 ARG A C 1
ATOM 832 O O . ARG A 1 106 ? -17.578 -30.341 -5.953 1.00 56.28 106 ARG A O 1
ATOM 839 N N . GLU A 1 107 ? -18.028 -31.124 -8.032 1.00 51.81 107 GLU A N 1
ATOM 840 C CA . GLU A 1 107 ? -16.684 -31.017 -8.591 1.00 51.81 107 GLU A CA 1
ATOM 841 C C . GLU A 1 107 ? -16.078 -29.658 -8.226 1.00 51.81 107 GLU A C 1
ATOM 843 O O . GLU A 1 107 ? -16.545 -28.599 -8.660 1.00 51.81 107 GLU A O 1
ATOM 848 N N . GLU A 1 108 ? -15.053 -29.717 -7.377 1.00 49.41 108 GLU A N 1
ATOM 849 C CA . GLU A 1 108 ? -14.207 -28.607 -6.975 1.00 49.41 108 GLU A CA 1
ATOM 850 C C . GLU A 1 108 ? -13.511 -28.051 -8.220 1.00 49.41 108 GLU A C 1
ATOM 852 O O . GLU A 1 108 ? -12.400 -28.429 -8.593 1.00 49.41 108 GLU A O 1
ATOM 857 N N . GLY A 1 109 ? -14.179 -27.124 -8.902 1.00 52.28 109 GLY A N 1
ATOM 858 C CA . GLY A 1 109 ? -13.529 -26.262 -9.869 1.00 52.28 109 GLY A CA 1
ATOM 859 C C . GLY A 1 109 ? -12.431 -25.488 -9.145 1.00 52.28 109 GLY A C 1
ATOM 860 O O . GLY A 1 109 ? -12.721 -24.583 -8.363 1.00 52.28 109 GLY A O 1
ATOM 861 N N . ALA A 1 110 ? -11.173 -25.837 -9.418 1.00 50.06 110 ALA A N 1
ATOM 862 C CA . ALA A 1 110 ? -9.939 -25.342 -8.795 1.00 50.06 110 ALA A CA 1
ATOM 863 C C . ALA A 1 110 ? -9.681 -23.813 -8.893 1.00 50.06 110 ALA A C 1
ATOM 865 O O . ALA A 1 110 ? -8.554 -23.354 -8.722 1.00 50.06 110 ALA A O 1
ATOM 866 N N . GLY A 1 111 ? -10.700 -23.000 -9.180 1.00 47.59 111 GLY A N 1
ATOM 867 C CA . GLY A 1 111 ? -10.624 -21.542 -9.283 1.00 47.59 111 GLY A CA 1
ATOM 868 C C . GLY A 1 111 ? -11.260 -20.754 -8.130 1.00 47.59 111 GLY A C 1
ATOM 869 O O . GLY A 1 111 ? -11.188 -19.530 -8.161 1.00 47.59 111 GLY A O 1
ATOM 870 N N . GLY A 1 112 ? -11.894 -21.396 -7.139 1.00 52.25 112 GLY A N 1
ATOM 871 C CA . GLY A 1 112 ? -12.860 -20.704 -6.266 1.00 52.25 112 GLY A CA 1
ATOM 872 C C . GLY A 1 112 ? -12.477 -20.429 -4.807 1.00 52.25 112 GLY A C 1
ATOM 873 O O . GLY A 1 112 ? -13.108 -19.576 -4.194 1.00 52.25 112 GLY A O 1
ATOM 874 N N . ILE A 1 113 ? -11.468 -21.094 -4.231 1.00 54.25 113 ILE A N 1
ATOM 875 C CA . ILE A 1 113 ? -11.299 -21.139 -2.754 1.00 54.25 113 ILE A CA 1
ATOM 876 C C . ILE A 1 113 ? -11.049 -19.755 -2.133 1.00 54.25 113 ILE A C 1
ATOM 878 O O . ILE A 1 113 ? -11.356 -19.499 -0.972 1.00 54.25 113 ILE A O 1
ATOM 882 N N . TRP A 1 114 ? -10.524 -18.832 -2.923 1.00 59.31 114 TRP A N 1
ATOM 883 C CA . TRP A 1 114 ? -10.057 -17.533 -2.469 1.00 59.31 114 TRP A CA 1
ATOM 884 C C . TRP A 1 114 ? -11.002 -16.378 -2.839 1.00 59.31 114 TRP A C 1
ATOM 886 O O . TRP A 1 114 ? -10.636 -15.221 -2.611 1.00 59.31 114 TRP A O 1
ATOM 896 N N . GLY A 1 115 ? -12.183 -16.676 -3.401 1.00 60.00 115 GLY A N 1
ATOM 897 C CA . GLY A 1 115 ? -13.164 -15.693 -3.873 1.00 60.00 115 GLY A CA 1
ATOM 898 C C . GLY A 1 115 ? -13.393 -14.573 -2.858 1.00 60.00 115 GLY A C 1
ATOM 899 O O . GLY A 1 115 ? -13.684 -14.854 -1.708 1.00 60.00 115 GLY A O 1
ATOM 900 N N . SER A 1 116 ? -13.148 -13.325 -3.273 1.00 69.81 116 SER A N 1
ATOM 901 C CA . SER A 1 116 ? -13.410 -12.056 -2.562 1.00 69.81 116 SER A CA 1
ATOM 902 C C . SER A 1 116 ? -13.215 -12.009 -1.036 1.00 69.81 116 SER A C 1
ATOM 904 O O . SER A 1 116 ? -13.832 -11.178 -0.376 1.00 69.81 116 SER A O 1
ATOM 906 N N . ARG A 1 117 ? -12.341 -12.853 -0.468 1.00 88.00 117 ARG A N 1
ATOM 907 C CA . ARG A 1 117 ? -12.065 -12.857 0.974 1.00 88.00 117 ARG A CA 1
ATOM 908 C C . ARG A 1 117 ? -11.568 -11.487 1.416 1.00 88.00 117 ARG A C 1
ATOM 910 O O . ARG A 1 117 ? -10.570 -11.000 0.874 1.00 88.00 117 ARG A O 1
ATOM 917 N N . ARG A 1 118 ? -12.233 -10.887 2.404 1.00 93.56 118 ARG A N 1
ATOM 918 C CA . ARG A 1 118 ? -11.788 -9.623 2.996 1.00 93.56 118 ARG A CA 1
ATOM 919 C C . ARG A 1 118 ? -10.739 -9.896 4.054 1.00 93.56 118 ARG A C 1
ATOM 921 O O . ARG A 1 118 ? -10.921 -10.769 4.896 1.00 93.56 118 ARG A O 1
ATOM 928 N N . ALA A 1 119 ? -9.637 -9.159 4.004 1.00 95.56 119 ALA A N 1
ATOM 929 C CA . ALA A 1 119 ? -8.635 -9.226 5.057 1.00 95.56 119 ALA A CA 1
ATOM 930 C C . ALA A 1 119 ? -9.143 -8.456 6.271 1.00 95.56 119 ALA A C 1
ATOM 932 O O . ALA A 1 119 ? -9.575 -7.315 6.118 1.00 95.56 119 ALA A O 1
ATOM 933 N N . VAL A 1 120 ? -9.058 -9.066 7.44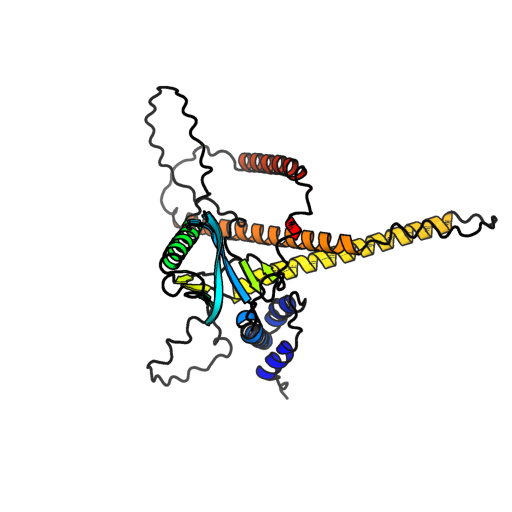9 1.00 96.12 120 VAL A N 1
ATOM 934 C CA . VAL A 1 120 ? -9.435 -8.459 8.724 1.00 96.12 120 VAL A CA 1
ATOM 935 C C . VAL A 1 120 ? -8.181 -7.945 9.414 1.00 96.12 120 VAL A C 1
ATOM 937 O O . VAL A 1 120 ? -7.208 -8.683 9.609 1.00 96.12 120 VAL A O 1
ATOM 940 N N . PHE A 1 121 ? -8.210 -6.674 9.795 1.00 95.81 121 PHE A N 1
ATOM 941 C CA . PHE A 1 121 ? -7.184 -6.031 10.598 1.00 95.81 121 PHE A CA 1
ATOM 942 C C . PHE A 1 121 ? -7.785 -5.602 11.930 1.00 95.81 121 PHE A C 1
ATOM 944 O O . PHE A 1 121 ? -8.838 -4.976 11.946 1.00 95.81 121 PHE A O 1
ATOM 951 N N . ARG A 1 122 ? -7.109 -5.908 13.037 1.00 95.06 122 ARG A N 1
ATOM 952 C CA . ARG A 1 122 ? -7.560 -5.597 14.401 1.00 95.06 122 ARG A CA 1
ATOM 953 C C . ARG A 1 122 ? -6.539 -4.728 15.115 1.00 95.06 122 ARG A C 1
ATOM 955 O O . ARG A 1 122 ? -5.334 -4.869 14.885 1.00 95.06 122 ARG A O 1
ATOM 962 N N . ASP A 1 123 ? -7.015 -3.862 15.998 1.00 91.69 123 ASP A N 1
ATOM 963 C CA . ASP A 1 123 ? -6.160 -3.140 16.936 1.00 91.69 123 ASP A CA 1
ATOM 964 C C . ASP A 1 123 ? -5.495 -4.127 17.910 1.00 91.69 123 ASP A C 1
ATOM 966 O O . ASP A 1 123 ? -6.168 -4.884 18.612 1.00 91.69 123 ASP A O 1
ATOM 970 N N . VAL A 1 124 ? -4.160 -4.141 17.927 1.00 80.81 124 VAL A N 1
ATOM 971 C CA . VAL A 1 124 ? -3.359 -5.062 18.755 1.00 80.81 124 VAL A CA 1
ATOM 972 C C . VAL A 1 124 ? -2.946 -4.425 20.085 1.00 80.81 124 VAL A C 1
ATOM 974 O O . VAL A 1 124 ? -2.434 -5.128 20.949 1.00 80.81 124 VAL A O 1
ATOM 977 N N . ARG A 1 125 ? -3.196 -3.122 20.298 1.00 76.88 125 ARG A N 1
ATOM 978 C CA . ARG A 1 125 ? -2.886 -2.434 21.565 1.00 76.88 125 ARG A CA 1
ATOM 979 C C . ARG A 1 125 ? -4.094 -1.822 22.305 1.00 76.88 125 ARG A C 1
ATOM 981 O O . ARG A 1 125 ? -3.997 -0.690 22.777 1.00 76.88 125 ARG A O 1
ATOM 988 N N . PRO A 1 126 ? -5.202 -2.562 22.504 1.00 64.62 126 PRO A N 1
ATOM 989 C CA . PRO A 1 126 ? -6.350 -2.116 23.289 1.00 64.62 126 PRO A CA 1
ATOM 990 C C . PRO A 1 126 ? -6.084 -1.467 24.647 1.00 64.62 126 PRO A C 1
ATOM 992 O O . PRO A 1 126 ? -6.671 -0.439 24.969 1.00 64.62 126 PRO A O 1
ATOM 995 N N . GLU A 1 127 ? -5.295 -2.153 25.470 1.00 62.56 127 GLU A N 1
ATOM 996 C CA . GLU A 1 127 ? -5.283 -1.983 26.927 1.00 62.56 127 GLU A CA 1
ATOM 997 C C . GLU A 1 127 ? -3.971 -1.360 27.402 1.00 62.56 127 GLU A C 1
ATOM 999 O O . GLU A 1 127 ? -3.943 -0.649 28.400 1.00 62.56 127 GLU A O 1
ATOM 1004 N N . GLU A 1 128 ? -2.890 -1.579 26.652 1.00 63.00 128 GLU A N 1
ATOM 1005 C CA . GLU A 1 128 ? -1.555 -1.078 26.980 1.00 63.00 128 GLU A CA 1
ATOM 1006 C C . GLU A 1 128 ? -1.397 0.421 26.689 1.00 63.00 128 GLU A C 1
ATOM 1008 O O . GLU A 1 128 ? -0.574 1.083 27.316 1.00 63.00 128 GLU A O 1
ATOM 1013 N N . CYS A 1 129 ? -2.161 0.971 25.739 1.00 56.72 129 CYS A N 1
ATOM 1014 C CA . CYS A 1 129 ? -1.963 2.348 25.276 1.00 56.72 129 CYS A CA 1
ATOM 1015 C C . CYS A 1 129 ? -2.895 3.371 25.927 1.00 56.72 129 CYS A C 1
ATOM 1017 O O . CYS A 1 129 ? -2.582 4.561 25.929 1.00 56.72 129 CYS A O 1
ATOM 1019 N N . PHE A 1 130 ? -4.034 2.944 26.470 1.00 57.91 130 PHE A N 1
ATOM 1020 C CA . PHE A 1 130 ? -5.121 3.858 26.792 1.00 57.91 130 PHE A CA 1
ATOM 1021 C C . PHE A 1 130 ? -5.721 3.513 28.155 1.00 57.91 130 PHE A C 1
ATOM 1023 O O . PHE A 1 130 ? -6.397 2.499 28.309 1.00 57.91 130 PHE A O 1
ATOM 1030 N N . GLY A 1 131 ? -5.487 4.369 29.156 1.00 68.88 131 GLY A N 1
ATOM 1031 C CA . GLY A 1 131 ? -6.161 4.263 30.454 1.00 68.88 131 GLY A CA 1
ATOM 1032 C C . GLY A 1 131 ? -7.689 4.270 30.303 1.00 68.88 131 GLY A C 1
ATOM 1033 O O . GLY A 1 131 ? -8.219 4.733 29.288 1.00 68.88 131 GLY A O 1
ATOM 1034 N N . ALA A 1 132 ? -8.405 3.762 31.312 1.00 63.94 132 ALA A N 1
ATOM 1035 C CA . ALA A 1 132 ? -9.868 3.700 31.320 1.00 63.94 132 ALA A CA 1
ATOM 1036 C C . ALA A 1 132 ? -10.472 5.101 31.077 1.00 63.94 132 ALA A C 1
ATOM 1038 O O . ALA A 1 132 ? -10.433 5.961 31.950 1.00 63.94 132 ALA A O 1
ATOM 1039 N N . GLY A 1 133 ? -10.968 5.346 29.860 1.00 70.62 133 GLY A N 1
ATOM 1040 C CA . GLY A 1 133 ? -11.480 6.644 29.401 1.00 70.62 133 GLY A CA 1
ATOM 1041 C C . GLY A 1 133 ? -10.886 7.100 28.067 1.00 70.62 133 GLY A C 1
ATOM 1042 O O . GLY A 1 133 ? -11.623 7.568 27.200 1.00 70.62 133 GLY A O 1
ATOM 1043 N N . VAL A 1 134 ? -9.586 6.877 27.840 1.00 71.25 134 VAL A N 1
ATOM 1044 C CA . VAL A 1 134 ? -8.954 7.239 26.561 1.00 71.25 134 VAL A CA 1
ATOM 1045 C C . VAL A 1 134 ? -9.437 6.313 25.447 1.00 71.25 134 VAL A C 1
ATOM 1047 O O . VAL A 1 134 ? -9.686 6.780 24.347 1.00 71.25 134 VAL A O 1
ATOM 1050 N N . LEU A 1 135 ? -9.690 5.032 25.741 1.00 74.88 135 LEU A N 1
ATOM 1051 C CA . LEU A 1 135 ? -10.227 4.089 24.756 1.00 74.88 135 LEU A CA 1
ATOM 1052 C C . LEU A 1 135 ? -11.586 4.532 24.187 1.00 74.88 135 LEU A C 1
ATOM 1054 O O . LEU A 1 135 ? -11.787 4.486 22.976 1.00 74.88 135 LEU A O 1
ATOM 1058 N N . GLU A 1 136 ? -12.510 4.973 25.041 1.00 81.44 136 GLU A N 1
ATOM 1059 C CA . GLU A 1 136 ? -13.836 5.417 24.597 1.00 81.44 136 GLU A CA 1
ATOM 1060 C C . GLU A 1 136 ? -13.758 6.746 23.835 1.00 81.44 136 GLU A C 1
ATOM 1062 O O . GLU A 1 136 ? -14.418 6.903 22.809 1.00 81.44 136 GLU A O 1
ATOM 1067 N N . ALA A 1 137 ? -12.877 7.662 24.252 1.00 76.94 137 ALA A N 1
ATOM 1068 C CA . ALA A 1 137 ? -12.588 8.877 23.492 1.00 76.94 137 ALA A CA 1
ATOM 1069 C C . ALA A 1 137 ? -11.963 8.567 22.117 1.00 76.94 137 ALA A C 1
ATOM 1071 O O . ALA A 1 137 ? -12.347 9.170 21.118 1.00 76.94 137 ALA A O 1
ATOM 1072 N N . THR A 1 138 ? -11.049 7.597 22.043 1.00 75.56 138 THR A N 1
ATOM 1073 C CA . THR A 1 138 ? -10.436 7.112 20.798 1.00 75.56 138 THR A CA 1
ATOM 1074 C C . THR A 1 138 ? -11.484 6.487 19.881 1.00 75.56 138 THR A C 1
ATOM 1076 O O . THR A 1 138 ? -11.530 6.827 18.702 1.00 75.56 138 THR A O 1
ATOM 1079 N N . LYS A 1 139 ? -12.374 5.631 20.404 1.00 78.44 139 LYS A N 1
ATOM 1080 C CA . LYS A 1 139 ? -13.494 5.066 19.632 1.00 78.44 139 LYS A CA 1
ATOM 1081 C C . LYS A 1 139 ? -14.426 6.155 19.105 1.00 78.44 139 LYS A C 1
ATOM 1083 O O . LYS A 1 139 ? -14.816 6.092 17.944 1.00 78.44 139 LYS A O 1
ATOM 1088 N N . ALA A 1 140 ? -14.772 7.140 19.937 1.00 82.31 140 ALA A N 1
ATOM 1089 C CA . ALA A 1 140 ? -15.608 8.265 19.531 1.00 82.31 140 ALA A CA 1
ATOM 1090 C C . ALA A 1 140 ? -14.942 9.068 18.405 1.00 82.31 140 ALA A C 1
ATOM 1092 O O . ALA A 1 140 ? -15.537 9.225 17.348 1.00 82.31 140 ALA A O 1
ATOM 1093 N N . ARG A 1 141 ? -13.668 9.448 18.567 1.00 78.31 141 ARG A N 1
ATOM 1094 C CA . ARG A 1 141 ? -12.902 10.158 17.529 1.00 78.31 141 ARG A CA 1
ATOM 1095 C C . ARG A 1 141 ? -12.752 9.351 16.247 1.00 78.31 141 ARG A C 1
ATOM 1097 O O . ARG A 1 141 ? -12.815 9.917 15.162 1.00 78.31 141 ARG A O 1
ATOM 1104 N N . TRP A 1 142 ? -12.548 8.041 16.353 1.00 77.94 142 TRP A N 1
ATOM 1105 C CA . TRP A 1 142 ? -12.447 7.177 15.182 1.00 77.94 142 TRP A CA 1
ATOM 1106 C C . TRP A 1 142 ? -13.779 7.083 14.436 1.00 77.94 142 TRP A C 1
ATOM 1108 O O . TRP A 1 142 ? -13.796 7.184 13.210 1.00 77.94 142 TRP A O 1
ATOM 1118 N N . ARG A 1 143 ? -14.892 6.961 15.171 1.00 80.75 143 ARG A N 1
ATOM 1119 C CA . ARG A 1 143 ? -16.243 7.019 14.608 1.00 80.75 143 ARG A CA 1
ATOM 1120 C C . ARG A 1 143 ? -16.491 8.360 13.926 1.00 80.75 143 ARG A C 1
ATOM 1122 O O . ARG A 1 143 ? -16.858 8.360 12.760 1.00 80.75 143 ARG A O 1
ATOM 1129 N N . ASP A 1 144 ? -16.194 9.471 14.594 1.00 78.75 144 ASP A N 1
ATOM 1130 C CA . ASP A 1 144 ? -16.352 10.816 14.036 1.00 78.75 144 ASP A CA 1
ATOM 1131 C C . ASP A 1 144 ? -15.504 10.995 12.766 1.00 78.75 144 ASP A C 1
ATOM 1133 O O . ASP A 1 144 ? -15.983 11.516 11.760 1.00 78.75 144 ASP A O 1
ATOM 1137 N N . ALA A 1 145 ? -14.253 10.520 12.766 1.00 71.88 145 ALA A N 1
ATOM 1138 C CA . ALA A 1 145 ? -13.368 10.579 11.603 1.00 71.88 145 ALA A CA 1
ATOM 1139 C C . ALA A 1 145 ? -13.928 9.787 10.407 1.00 71.88 145 ALA A C 1
ATOM 1141 O O . ALA A 1 145 ? -13.902 10.272 9.274 1.00 71.88 145 ALA A O 1
ATOM 1142 N N . LEU A 1 146 ? -14.473 8.591 10.648 1.00 71.50 146 LEU A N 1
ATOM 1143 C CA . LEU A 1 146 ? -15.055 7.743 9.606 1.00 71.50 146 LEU A CA 1
ATOM 1144 C C . LEU A 1 146 ? -16.444 8.207 9.145 1.00 71.50 146 LEU A C 1
ATOM 1146 O O . LEU A 1 146 ? -16.771 8.099 7.962 1.00 71.50 146 LEU A O 1
ATOM 1150 N N . GLU A 1 147 ? -17.266 8.752 10.037 1.00 75.12 147 GLU A N 1
ATOM 1151 C CA . GLU A 1 147 ? -18.554 9.346 9.679 1.00 75.12 147 GLU A CA 1
ATOM 1152 C C . GLU A 1 147 ? -18.339 10.602 8.832 1.00 75.12 147 GLU A C 1
ATOM 1154 O O . GLU A 1 147 ? -18.913 10.709 7.745 1.00 75.12 147 GLU A O 1
ATOM 1159 N N . ASN A 1 148 ? -17.423 11.485 9.239 1.00 68.94 148 ASN A N 1
ATOM 1160 C CA . ASN A 1 148 ? -17.023 12.646 8.442 1.00 68.94 148 ASN A CA 1
ATOM 1161 C C . ASN A 1 148 ? -16.434 12.234 7.083 1.00 68.94 148 ASN A C 1
ATOM 1163 O O . ASN A 1 148 ? -16.704 12.884 6.069 1.00 68.94 148 ASN A O 1
ATOM 1167 N N . TRP A 1 149 ? -15.709 11.111 7.030 1.00 64.19 149 TRP A N 1
ATOM 1168 C CA . TRP A 1 149 ? -15.245 10.513 5.777 1.00 64.19 149 TRP A CA 1
ATOM 1169 C C . TRP A 1 149 ? -16.403 10.068 4.871 1.00 64.19 149 TRP A C 1
ATOM 1171 O O . TRP A 1 149 ? -16.380 10.337 3.667 1.00 64.19 149 TRP A O 1
ATOM 1181 N N . SER A 1 150 ? -17.441 9.438 5.433 1.00 56.69 150 SER A N 1
ATOM 1182 C CA . SER A 1 150 ? -18.612 8.976 4.674 1.00 56.69 150 SER A CA 1
ATOM 1183 C C . SER A 1 150 ? -19.496 10.120 4.160 1.00 56.69 150 SER A C 1
ATOM 1185 O O . SER A 1 150 ? -20.104 9.999 3.095 1.00 56.69 150 SER A O 1
ATOM 1187 N N . VAL A 1 151 ? -19.540 11.243 4.886 1.00 51.78 151 VAL A N 1
ATOM 1188 C CA . VAL A 1 151 ? -20.462 12.359 4.619 1.00 51.78 151 VAL A CA 1
ATOM 1189 C C . VAL A 1 151 ? -19.884 13.397 3.648 1.00 51.78 151 VAL A C 1
ATOM 1191 O O . VAL A 1 151 ? -20.629 14.227 3.130 1.00 51.78 151 VAL A O 1
ATOM 1194 N N . GLY A 1 152 ? -18.593 13.350 3.305 1.00 52.50 152 GLY A N 1
ATOM 1195 C CA . GLY A 1 152 ? -18.027 14.285 2.322 1.00 52.50 152 GLY A CA 1
ATOM 1196 C C . GLY A 1 152 ? -18.116 15.751 2.758 1.00 52.50 152 GLY A C 1
ATOM 1197 O O . GLY A 1 152 ? -18.094 16.650 1.917 1.00 52.50 152 GLY A O 1
ATOM 1198 N N . ALA A 1 153 ? -18.235 16.003 4.063 1.00 42.22 153 ALA A N 1
ATOM 1199 C CA . ALA A 1 153 ? -18.201 17.350 4.596 1.00 42.22 153 ALA A CA 1
ATOM 1200 C C . ALA A 1 153 ? -16.768 17.869 4.452 1.00 42.22 153 ALA A C 1
ATOM 1202 O O . ALA A 1 153 ? -15.871 17.469 5.192 1.00 42.22 153 ALA A O 1
ATOM 1203 N N . ALA A 1 154 ? -16.543 18.749 3.473 1.00 43.00 154 ALA A N 1
ATOM 1204 C CA . ALA A 1 154 ? -15.363 19.598 3.486 1.00 43.00 154 ALA A CA 1
ATOM 1205 C C . ALA A 1 154 ? -15.298 20.259 4.874 1.00 43.00 154 ALA A C 1
ATOM 1207 O O . ALA A 1 154 ? -16.332 20.776 5.316 1.00 43.00 154 ALA A O 1
ATOM 1208 N N . PRO A 1 155 ? -14.153 20.221 5.580 1.00 44.12 155 PRO A N 1
ATOM 1209 C CA . PRO A 1 155 ? -14.022 20.935 6.836 1.00 44.12 155 PRO A CA 1
ATOM 1210 C C . PRO A 1 155 ? -14.317 22.397 6.530 1.00 44.12 155 PRO A C 1
ATOM 1212 O O . PRO A 1 155 ? -13.582 23.059 5.796 1.00 44.12 155 PRO A O 1
ATOM 1215 N N . GLY A 1 156 ? -15.469 22.858 7.017 1.00 41.06 156 GLY A N 1
ATOM 1216 C CA . GLY A 1 156 ? -15.840 24.250 6.943 1.00 41.06 156 GLY A CA 1
ATOM 1217 C C . GLY A 1 156 ? -14.702 25.023 7.574 1.00 41.06 156 GLY A C 1
ATOM 1218 O O . GLY A 1 156 ? -14.426 24.860 8.761 1.00 41.06 156 GLY A O 1
ATOM 1219 N N . ILE A 1 157 ? -14.030 25.835 6.761 1.00 38.44 157 ILE A N 1
ATOM 1220 C CA . ILE A 1 157 ? -13.295 26.992 7.245 1.00 38.44 157 ILE A CA 1
ATOM 1221 C C . ILE A 1 157 ? -14.242 27.644 8.243 1.00 38.44 157 ILE A C 1
ATOM 1223 O O . ILE A 1 157 ? -15.325 28.101 7.866 1.00 38.44 157 ILE A O 1
ATOM 1227 N N . VAL A 1 158 ? -13.882 27.587 9.523 1.00 37.12 158 VAL A N 1
ATOM 1228 C CA . VAL A 1 158 ? -14.581 28.313 10.572 1.00 37.12 158 VAL A CA 1
ATOM 1229 C C . VAL A 1 158 ? -14.330 29.773 10.235 1.00 37.12 158 VAL A C 1
ATOM 1231 O O . VAL A 1 158 ? -13.309 30.348 10.601 1.00 37.12 158 VAL A O 1
ATOM 1234 N N . SER A 1 159 ? -15.207 30.333 9.404 1.00 36.28 159 SER A N 1
ATOM 1235 C CA . SER A 1 159 ? -15.227 31.746 9.087 1.00 36.28 159 SER A CA 1
ATOM 1236 C C . SER A 1 159 ? -15.472 32.436 10.412 1.00 36.28 159 SER A C 1
ATOM 1238 O O . SER A 1 159 ? -16.591 32.411 10.924 1.00 36.28 159 SER A O 1
ATOM 1240 N N . ALA A 1 160 ? -14.404 32.988 10.988 1.00 36.31 160 ALA A N 1
ATOM 1241 C CA . ALA A 1 160 ? -14.483 33.883 12.120 1.00 36.31 160 ALA A CA 1
ATOM 1242 C C . ALA A 1 160 ? -15.551 34.927 11.788 1.00 36.31 160 ALA A C 1
ATOM 1244 O O . ALA A 1 160 ? -15.412 35.716 10.850 1.00 36.31 160 ALA A O 1
ATOM 1245 N N . THR A 1 161 ? -16.666 34.853 12.505 1.00 34.97 161 THR A N 1
ATOM 1246 C CA . THR A 1 161 ? -17.756 35.813 12.438 1.00 34.97 161 THR A CA 1
ATOM 1247 C C . THR A 1 161 ? -17.190 37.170 12.818 1.00 34.97 161 THR A C 1
ATOM 1249 O O . THR A 1 161 ? -17.009 37.473 13.994 1.00 34.97 161 THR A O 1
ATOM 1252 N N . THR A 1 162 ? -16.881 37.977 11.807 1.00 37.69 162 THR A N 1
ATOM 1253 C CA . THR A 1 162 ? -16.817 39.423 11.973 1.00 37.69 162 THR A CA 1
ATOM 1254 C C . THR A 1 162 ? -18.254 39.896 11.851 1.00 37.69 162 THR A C 1
ATOM 1256 O O . THR A 1 162 ? -18.818 39.952 10.759 1.00 37.69 162 THR A O 1
ATOM 1259 N N . GLU A 1 163 ? -18.874 40.132 13.000 1.00 46.41 163 GLU A N 1
ATOM 1260 C CA . GLU A 1 163 ? -20.136 40.846 13.100 1.00 46.41 163 GLU A CA 1
ATOM 1261 C C . GLU A 1 163 ? -19.952 42.236 12.485 1.00 46.41 163 GLU A C 1
ATOM 1263 O O . GLU A 1 163 ? -19.286 43.082 13.071 1.00 46.41 163 GLU A O 1
ATOM 1268 N N . HIS A 1 164 ? -20.541 42.496 11.318 1.00 41.22 164 HIS A N 1
ATOM 1269 C CA . HIS A 1 164 ? -20.939 43.854 10.970 1.00 41.22 164 HIS A CA 1
ATOM 1270 C C . HIS A 1 164 ? -22.189 43.873 10.090 1.00 41.22 164 HIS A C 1
ATOM 1272 O O . HIS A 1 164 ? -22.208 43.419 8.951 1.00 41.22 164 HIS A O 1
ATOM 1278 N N . ALA A 1 165 ? -23.226 44.423 10.717 1.00 49.47 165 ALA A N 1
ATOM 1279 C CA . ALA A 1 165 ? -24.461 44.985 10.203 1.00 49.47 165 ALA A CA 1
ATOM 1280 C C . ALA A 1 165 ? -24.483 45.392 8.721 1.00 49.47 165 ALA A C 1
ATOM 1282 O O . ALA A 1 165 ? -23.737 46.271 8.297 1.00 49.47 165 ALA A O 1
ATOM 1283 N N . ALA A 1 166 ? -25.455 44.834 8.008 1.00 40.38 166 ALA A N 1
ATOM 1284 C CA . ALA A 1 166 ? -26.355 45.503 7.066 1.00 40.38 166 ALA A CA 1
ATOM 1285 C C . ALA A 1 166 ? -27.325 44.427 6.545 1.00 40.38 166 ALA A C 1
ATOM 1287 O O . ALA A 1 166 ? -26.952 43.263 6.462 1.00 40.38 166 ALA A O 1
ATOM 1288 N N . ASP A 1 167 ? -28.536 44.668 6.086 1.00 43.50 167 ASP A N 1
ATOM 1289 C CA . ASP A 1 167 ? -29.541 45.715 6.201 1.00 43.50 167 ASP A CA 1
ATOM 1290 C C . ASP A 1 167 ? -30.732 45.116 5.418 1.00 43.50 167 ASP A C 1
ATOM 1292 O O . ASP A 1 167 ? -30.572 44.198 4.603 1.00 43.50 167 ASP A O 1
ATOM 1296 N N . GLU A 1 168 ? -31.933 45.563 5.733 1.00 51.62 168 GLU A N 1
ATOM 1297 C CA . GLU A 1 168 ? -33.201 44.990 5.294 1.00 51.62 168 GLU A CA 1
ATOM 1298 C C . GLU A 1 168 ? -33.362 44.928 3.766 1.00 51.62 168 GLU A C 1
ATOM 1300 O O . GLU A 1 168 ? -33.452 45.968 3.127 1.00 51.62 168 GLU A O 1
ATOM 1305 N N . LEU A 1 169 ? -33.552 43.735 3.187 1.00 43.88 169 LEU A N 1
ATOM 1306 C CA . LEU A 1 169 ? -34.419 43.546 2.014 1.00 43.88 169 LEU A CA 1
ATOM 1307 C C . LEU A 1 169 ? -35.041 42.144 2.035 1.00 43.88 169 LEU A C 1
ATOM 1309 O O . LEU A 1 169 ? -34.407 41.141 1.709 1.00 43.88 169 LEU A O 1
ATOM 1313 N N . GLY A 1 170 ? -36.321 42.092 2.408 1.00 50.25 170 GLY A N 1
ATOM 1314 C CA . GLY A 1 170 ? -37.152 40.900 2.316 1.00 50.25 170 GLY A CA 1
ATOM 1315 C C . GLY A 1 170 ? -37.355 40.475 0.863 1.00 50.25 170 GLY A C 1
ATOM 1316 O O . GLY A 1 170 ? -38.095 41.116 0.120 1.00 50.25 170 GLY A O 1
ATOM 1317 N N . LEU A 1 171 ? -36.727 39.367 0.477 1.00 43.62 171 LEU A N 1
ATOM 1318 C CA . LEU A 1 171 ? -37.093 38.602 -0.709 1.00 43.62 171 LEU A CA 1
ATOM 1319 C C . LEU A 1 171 ? -37.335 37.153 -0.297 1.00 43.62 171 LEU A C 1
ATOM 1321 O O . LEU A 1 171 ? -36.416 36.359 -0.103 1.00 43.62 171 LEU A O 1
ATOM 1325 N N . ASP A 1 172 ? -38.621 36.861 -0.146 1.00 46.91 172 ASP A N 1
ATOM 1326 C CA . ASP A 1 172 ? -39.194 35.544 0.067 1.00 46.91 172 ASP A CA 1
ATOM 1327 C C . ASP A 1 172 ? -39.029 34.726 -1.224 1.00 46.91 172 ASP A C 1
ATOM 1329 O O . ASP A 1 172 ? -39.588 35.047 -2.276 1.00 46.91 172 ASP A O 1
ATOM 1333 N N . GLY A 1 173 ? -38.166 33.717 -1.176 1.00 40.16 173 GLY A N 1
ATOM 1334 C CA . GLY A 1 173 ? -37.760 32.956 -2.350 1.00 40.16 173 GLY A CA 1
ATOM 1335 C C . GLY A 1 173 ? -37.147 31.629 -1.949 1.00 40.16 173 GLY A C 1
ATOM 1336 O O . GLY A 1 173 ? -35.937 31.450 -2.056 1.00 40.16 173 GLY A O 1
ATOM 1337 N N . GLY A 1 174 ? -37.995 30.707 -1.485 1.00 44.84 174 GLY A N 1
ATOM 1338 C CA . GLY A 1 174 ? -37.645 29.329 -1.147 1.00 44.84 174 GLY A CA 1
ATOM 1339 C C . GLY A 1 174 ? -36.950 28.605 -2.301 1.00 44.84 174 GLY A C 1
ATOM 1340 O O . GLY A 1 174 ? -37.582 27.951 -3.131 1.00 44.84 174 GLY A O 1
ATOM 1341 N N . ARG A 1 175 ? -35.622 28.704 -2.347 1.00 39.06 175 ARG A N 1
ATOM 1342 C CA . ARG A 1 175 ? -34.768 27.810 -3.117 1.00 39.06 175 ARG A CA 1
ATOM 1343 C C . ARG A 1 175 ? -34.474 26.610 -2.236 1.00 39.06 175 ARG A C 1
ATOM 1345 O O . ARG A 1 175 ? -33.753 26.704 -1.254 1.00 39.06 175 ARG A O 1
ATOM 1352 N N . ASN A 1 176 ? -35.059 25.477 -2.611 1.00 38.97 176 ASN A N 1
ATOM 1353 C CA . ASN A 1 176 ? -34.621 24.174 -2.142 1.00 38.97 176 ASN A CA 1
ATOM 1354 C C . ASN A 1 176 ? -33.139 24.018 -2.495 1.00 38.97 176 ASN A C 1
ATOM 1356 O O . ASN A 1 176 ? -32.809 23.698 -3.641 1.00 38.97 176 ASN A O 1
ATOM 1360 N N . ASP A 1 177 ? -32.272 24.250 -1.510 1.00 38.56 177 ASP A N 1
ATOM 1361 C CA . ASP A 1 177 ? -30.861 23.893 -1.539 1.00 38.56 177 ASP A CA 1
ATOM 1362 C C . ASP A 1 177 ? -30.758 22.375 -1.686 1.00 38.56 177 ASP A C 1
ATOM 1364 O O . ASP A 1 177 ? -30.650 21.606 -0.728 1.00 38.56 177 ASP A O 1
ATOM 1368 N N . ARG A 1 178 ? -30.833 21.918 -2.938 1.00 41.31 178 ARG A N 1
ATOM 1369 C CA . ARG A 1 178 ? -30.376 20.592 -3.325 1.00 41.31 178 ARG A CA 1
ATOM 1370 C C . ARG A 1 178 ? -28.884 20.574 -3.034 1.00 41.31 178 ARG A C 1
ATOM 1372 O O . ARG A 1 178 ? -28.091 21.040 -3.849 1.00 41.31 178 ARG A O 1
ATOM 1379 N N . LYS A 1 179 ? -28.532 20.061 -1.853 1.00 33.28 179 LYS A N 1
ATOM 1380 C CA . LYS A 1 179 ? -27.169 19.704 -1.468 1.00 33.28 179 LYS A CA 1
ATOM 1381 C C . LYS A 1 179 ? -26.590 18.845 -2.591 1.00 33.28 179 LYS A C 1
ATOM 1383 O O . LYS A 1 179 ? -26.938 17.675 -2.734 1.00 33.28 179 LYS A O 1
ATOM 1388 N N . LEU A 1 180 ? -25.774 19.459 -3.443 1.00 35.19 180 LEU A N 1
ATOM 1389 C CA . LEU A 1 180 ? -24.941 18.730 -4.387 1.00 35.19 180 LEU A CA 1
ATOM 1390 C C . LEU A 1 180 ? -24.008 17.833 -3.560 1.00 35.19 180 LEU A C 1
ATOM 1392 O O . LEU A 1 180 ? -23.514 18.293 -2.528 1.00 35.19 180 LEU A O 1
ATOM 1396 N N . PRO A 1 181 ? -23.766 16.575 -3.963 1.00 33.47 181 PRO A N 1
ATOM 1397 C CA . PRO A 1 181 ? -22.803 15.728 -3.276 1.00 33.47 181 PRO A CA 1
ATOM 1398 C C . PRO A 1 181 ? -21.425 16.387 -3.384 1.00 33.47 181 PRO A C 1
ATOM 1400 O O . PRO A 1 181 ? -20.872 16.534 -4.475 1.00 33.47 181 PRO A O 1
ATOM 1403 N N . VAL A 1 182 ? -20.917 16.848 -2.242 1.00 34.25 182 VAL A N 1
ATOM 1404 C CA . VAL A 1 182 ? -19.616 17.502 -2.132 1.00 34.25 182 VAL A CA 1
ATOM 1405 C C . VAL A 1 182 ? -18.530 16.453 -2.359 1.00 34.25 182 VAL A C 1
ATOM 1407 O O . VAL A 1 182 ? -18.536 15.357 -1.802 1.00 34.25 182 VAL A O 1
ATOM 1410 N N . THR A 1 183 ? -17.626 16.786 -3.268 1.00 36.94 183 THR A N 1
ATOM 1411 C CA . THR A 1 183 ? -16.503 15.970 -3.715 1.00 36.94 183 THR A CA 1
ATOM 1412 C C . THR A 1 183 ? -15.428 15.869 -2.638 1.00 36.94 183 THR A C 1
ATOM 1414 O O . THR A 1 183 ? -14.883 16.877 -2.204 1.00 36.94 183 THR A O 1
ATOM 1417 N N . LEU A 1 184 ? -15.087 14.637 -2.260 1.00 34.09 184 LEU A N 1
ATOM 1418 C CA . LEU A 1 184 ? -13.957 14.309 -1.388 1.00 34.09 184 LEU A CA 1
ATOM 1419 C C . LEU A 1 184 ? -12.614 14.574 -2.100 1.00 34.09 184 LEU A C 1
ATOM 1421 O O . LEU A 1 184 ? -12.451 14.194 -3.263 1.00 34.09 184 LEU A O 1
ATOM 1425 N N . HIS A 1 185 ? -11.655 15.174 -1.390 1.00 36.47 185 HIS A N 1
ATOM 1426 C CA . HIS A 1 185 ? -10.253 15.264 -1.806 1.00 36.47 185 HIS A CA 1
ATOM 1427 C C . HIS A 1 185 ? -9.496 13.983 -1.396 1.00 36.47 185 HIS A C 1
ATOM 1429 O O . HIS A 1 185 ? -9.613 13.557 -0.248 1.00 36.47 185 HIS A O 1
ATOM 1435 N N . PRO A 1 186 ? -8.681 13.382 -2.278 1.00 40.72 186 PRO A N 1
ATOM 1436 C CA . PRO A 1 186 ? -7.830 12.240 -1.931 1.00 40.72 186 PRO A CA 1
ATOM 1437 C C . PRO A 1 186 ? -6.728 12.566 -0.910 1.00 40.72 186 PRO A C 1
ATOM 1439 O O . PRO A 1 186 ? -6.224 11.662 -0.256 1.00 40.72 186 PRO A O 1
ATOM 1442 N N . GLU A 1 187 ? -6.397 13.845 -0.720 1.00 42.62 187 GLU A N 1
ATOM 1443 C CA . GLU A 1 187 ? -5.427 14.313 0.283 1.00 42.62 187 GLU A CA 1
ATOM 1444 C C . GLU A 1 187 ? -5.963 14.247 1.728 1.00 42.62 187 GLU A C 1
ATOM 1446 O O . GLU A 1 187 ? -5.202 14.426 2.671 1.00 42.62 187 GLU A O 1
ATOM 1451 N N . ALA A 1 188 ? -7.253 13.942 1.917 1.00 49.34 188 ALA A N 1
ATOM 1452 C CA . ALA A 1 188 ? -7.900 13.829 3.226 1.00 49.34 188 ALA A CA 1
ATOM 1453 C C . ALA A 1 188 ? -8.072 12.374 3.708 1.00 49.34 188 ALA A C 1
ATOM 1455 O O . ALA A 1 188 ? -8.861 12.117 4.620 1.00 49.34 188 ALA A O 1
ATOM 1456 N N . CYS A 1 189 ? -7.387 11.399 3.096 1.00 53.72 189 CYS A N 1
ATOM 1457 C CA . CYS A 1 189 ? -7.397 10.034 3.618 1.00 53.72 189 CYS A CA 1
ATOM 1458 C C . CYS A 1 189 ? -6.620 10.007 4.939 1.00 53.72 189 CYS A C 1
ATOM 1460 O O . CYS A 1 189 ? -5.395 9.941 4.950 1.00 53.72 189 CYS A O 1
ATOM 1462 N N . GLY A 1 190 ? -7.346 10.055 6.059 1.00 78.12 190 GLY A N 1
ATOM 1463 C CA . GLY A 1 190 ? -6.819 9.882 7.414 1.00 78.12 190 GLY A CA 1
ATOM 1464 C C . GLY A 1 190 ? -6.386 8.444 7.704 1.00 78.12 190 GLY A C 1
ATOM 1465 O O . GLY A 1 190 ? -6.604 7.955 8.808 1.00 78.12 190 GLY A O 1
ATOM 1466 N N . HIS A 1 191 ? -5.835 7.744 6.709 1.00 88.94 191 HIS A N 1
ATOM 1467 C CA . HIS A 1 191 ? -5.232 6.432 6.862 1.00 88.94 191 HIS A CA 1
ATOM 1468 C C . HIS A 1 191 ? -4.074 6.233 5.890 1.00 88.94 191 HIS A C 1
ATOM 1470 O O . HIS A 1 191 ? -4.054 6.780 4.788 1.00 88.94 191 HIS A O 1
ATOM 1476 N N . TRP A 1 192 ? -3.136 5.373 6.267 1.00 92.06 192 TRP A N 1
ATOM 1477 C CA . TRP A 1 192 ? -2.169 4.814 5.331 1.00 92.06 192 TRP A CA 1
ATOM 1478 C C . TRP A 1 192 ? -1.893 3.348 5.649 1.00 92.06 192 TRP A C 1
ATOM 1480 O O . TRP A 1 192 ? -2.021 2.879 6.783 1.00 92.06 192 TRP A O 1
ATOM 1490 N N . VAL A 1 193 ? -1.532 2.604 4.613 1.00 92.62 193 VAL A N 1
ATOM 1491 C CA . VAL A 1 193 ? -1.147 1.202 4.693 1.00 92.62 193 VAL A CA 1
ATOM 1492 C C . VAL A 1 193 ? 0.368 1.136 4.617 1.00 92.62 193 VAL A C 1
ATOM 1494 O O . VAL A 1 193 ? 0.987 1.574 3.647 1.00 92.62 193 VAL A O 1
ATOM 1497 N N . GLU A 1 194 ? 0.977 0.569 5.648 1.00 92.81 194 GLU A N 1
ATOM 1498 C CA . GLU A 1 194 ? 2.392 0.246 5.646 1.00 92.81 194 GLU A CA 1
ATOM 1499 C C . GLU A 1 194 ? 2.563 -1.235 5.327 1.00 92.81 194 GLU A C 1
ATOM 1501 O O . GLU A 1 194 ? 1.982 -2.076 6.008 1.00 92.81 194 GLU A O 1
ATOM 1506 N N . ILE A 1 195 ? 3.359 -1.565 4.311 1.00 91.56 195 ILE A N 1
ATOM 1507 C CA . ILE A 1 195 ? 3.733 -2.935 3.958 1.00 91.56 195 ILE A CA 1
ATOM 1508 C C . ILE A 1 195 ? 5.250 -2.988 3.911 1.00 91.56 195 ILE A C 1
ATOM 1510 O O . ILE A 1 195 ? 5.896 -2.492 2.991 1.00 91.56 195 ILE A O 1
ATOM 1514 N N . ARG A 1 196 ? 5.840 -3.610 4.936 1.00 84.81 196 ARG A N 1
ATOM 1515 C CA . ARG A 1 196 ? 7.300 -3.767 5.064 1.00 84.81 196 ARG A CA 1
ATOM 1516 C C . ARG A 1 196 ? 8.068 -2.444 4.963 1.00 84.81 196 ARG A C 1
ATOM 1518 O O . ARG A 1 196 ? 9.143 -2.411 4.376 1.00 84.81 196 ARG A O 1
ATOM 1525 N N . GLY A 1 197 ? 7.549 -1.383 5.569 1.00 83.69 197 GLY A N 1
ATOM 1526 C CA . GLY A 1 197 ? 8.198 -0.071 5.606 1.00 83.69 197 GLY A CA 1
ATOM 1527 C C . GLY A 1 197 ? 7.950 0.810 4.381 1.00 83.69 197 GLY A C 1
ATOM 1528 O O . GLY A 1 197 ? 8.327 1.973 4.421 1.00 83.69 197 GLY A O 1
ATOM 1529 N N . LEU A 1 198 ? 7.293 0.304 3.331 1.00 85.00 198 LEU A N 1
ATOM 1530 C CA . LEU A 1 198 ? 6.672 1.175 2.336 1.00 85.00 198 LEU A CA 1
ATOM 1531 C C . LEU A 1 198 ? 5.335 1.641 2.918 1.00 85.00 198 LEU A C 1
ATOM 1533 O O . LEU A 1 198 ? 4.563 0.812 3.392 1.00 85.00 198 LEU A O 1
ATOM 1537 N N . ALA A 1 199 ? 5.068 2.942 2.928 1.00 88.88 199 ALA A N 1
ATOM 1538 C CA . ALA A 1 199 ? 3.834 3.518 3.452 1.00 88.88 199 ALA A CA 1
ATOM 1539 C C . ALA A 1 199 ? 3.153 4.311 2.338 1.00 88.88 199 ALA A C 1
ATOM 1541 O O . ALA A 1 199 ? 3.724 5.278 1.844 1.00 88.88 199 ALA A O 1
ATOM 1542 N N . LEU A 1 200 ? 1.958 3.882 1.937 1.00 86.81 200 LEU A N 1
ATOM 1543 C CA . LEU A 1 200 ? 1.142 4.564 0.930 1.00 86.81 200 LEU A CA 1
ATOM 1544 C C . LEU A 1 200 ? -0.287 4.694 1.449 1.00 86.81 200 LEU A C 1
ATOM 1546 O O . LEU A 1 200 ? -0.697 3.978 2.359 1.00 86.81 200 LEU A O 1
ATOM 1550 N N . ASP A 1 201 ? -1.063 5.569 0.831 1.00 89.19 201 ASP A N 1
ATOM 1551 C CA . ASP A 1 201 ? -2.469 5.848 1.115 1.00 89.19 201 ASP A CA 1
ATOM 1552 C C . ASP A 1 201 ? -3.390 5.247 0.025 1.00 89.19 201 ASP A C 1
ATOM 1554 O O . ASP A 1 201 ? -4.088 5.991 -0.678 1.00 89.19 201 ASP A O 1
ATOM 1558 N N . PRO A 1 202 ? -3.388 3.911 -0.196 1.00 88.94 202 PRO A N 1
ATOM 1559 C CA . PRO A 1 202 ? -4.291 3.303 -1.166 1.00 88.94 202 PRO A CA 1
ATOM 1560 C C . PRO A 1 202 ? -5.740 3.446 -0.689 1.00 88.94 202 PRO A C 1
ATOM 1562 O O . PRO A 1 202 ? -6.010 3.610 0.510 1.00 88.94 202 PRO A O 1
ATOM 1565 N N . GLU A 1 203 ? -6.696 3.326 -1.608 1.00 88.62 203 GLU A N 1
ATOM 1566 C CA . GLU A 1 203 ? -8.078 3.157 -1.174 1.00 88.62 203 GLU A CA 1
ATOM 1567 C C . GLU A 1 203 ? -8.217 1.796 -0.489 1.00 88.62 203 GLU A C 1
ATOM 1569 O O . GLU A 1 203 ? -7.459 0.858 -0.748 1.00 88.62 203 GLU A O 1
ATOM 1574 N N . LEU A 1 204 ? -9.198 1.691 0.405 1.00 92.06 204 LEU A N 1
ATOM 1575 C CA . LEU A 1 204 ? -9.576 0.436 1.045 1.00 92.06 204 LEU A CA 1
ATOM 1576 C C . LEU A 1 204 ? -10.900 -0.019 0.416 1.00 92.06 204 LEU A C 1
ATOM 1578 O O . LEU A 1 204 ? -11.964 0.472 0.804 1.00 92.06 204 LEU A O 1
ATOM 1582 N N . PRO A 1 205 ? -10.872 -0.889 -0.611 1.00 90.81 205 PRO A N 1
ATOM 1583 C CA . PRO A 1 205 ? -12.071 -1.239 -1.354 1.00 90.81 205 PRO A CA 1
ATOM 1584 C C . PRO A 1 205 ? -12.995 -2.092 -0.491 1.00 90.81 205 PRO A C 1
ATOM 1586 O O . PRO A 1 205 ? -12.556 -3.047 0.146 1.00 90.81 205 PRO A O 1
ATOM 1589 N N . ASP A 1 206 ? -14.283 -1.755 -0.499 1.00 89.88 206 ASP A N 1
ATOM 1590 C CA . ASP A 1 206 ? -15.315 -2.437 0.286 1.00 89.88 206 ASP A CA 1
ATOM 1591 C C . ASP A 1 206 ? -15.001 -2.458 1.796 1.00 89.88 206 ASP A C 1
ATOM 1593 O O . ASP A 1 206 ? -15.264 -3.452 2.474 1.00 89.88 206 ASP A O 1
ATOM 1597 N N . LEU A 1 207 ? -14.429 -1.355 2.305 1.00 92.25 207 LEU A N 1
ATOM 1598 C CA . LEU A 1 207 ? -14.103 -1.168 3.718 1.00 92.25 207 LEU A CA 1
ATOM 1599 C C . LEU A 1 207 ? -15.342 -1.309 4.610 1.00 92.25 207 LEU A C 1
ATOM 1601 O O . LEU A 1 207 ? -16.346 -0.619 4.427 1.00 92.25 207 LEU A O 1
ATOM 1605 N N . ARG A 1 208 ? -15.224 -2.166 5.621 1.00 91.44 208 ARG A N 1
ATOM 1606 C CA . ARG A 1 208 ? -16.144 -2.323 6.745 1.00 91.44 208 ARG A CA 1
ATOM 1607 C C . ARG A 1 208 ? -15.394 -2.060 8.038 1.00 91.44 208 ARG A C 1
ATOM 1609 O O . ARG A 1 208 ? -14.215 -2.391 8.139 1.00 91.44 208 ARG A O 1
ATOM 1616 N N . VAL A 1 209 ? -16.082 -1.484 9.016 1.00 89.50 209 VAL A N 1
ATOM 1617 C CA . VAL A 1 209 ? -15.507 -1.147 10.320 1.00 89.50 209 VAL A CA 1
ATOM 1618 C C . VAL A 1 209 ? -16.418 -1.682 11.415 1.00 89.50 209 VAL A C 1
ATOM 1620 O O . VAL A 1 209 ? -17.608 -1.371 11.438 1.00 89.50 209 VAL A O 1
ATOM 1623 N N . ASP A 1 210 ? -15.853 -2.487 12.308 1.00 90.31 210 ASP A N 1
ATOM 1624 C CA . ASP A 1 210 ? -16.483 -2.958 13.538 1.00 90.31 210 ASP A CA 1
ATOM 1625 C C . ASP A 1 210 ? -15.815 -2.237 14.714 1.00 90.31 210 ASP A C 1
ATOM 1627 O O . ASP A 1 210 ? -14.714 -2.582 15.149 1.00 90.31 210 ASP A O 1
ATOM 1631 N N . TYR A 1 211 ? -16.471 -1.187 15.209 1.00 84.00 211 TYR A N 1
ATOM 1632 C CA . TYR A 1 211 ? -15.955 -0.356 16.300 1.00 84.00 211 TYR A CA 1
ATOM 1633 C C . TYR A 1 211 ? -15.883 -1.094 17.639 1.00 84.00 211 TYR A C 1
ATOM 1635 O O . TYR A 1 211 ? -15.040 -0.761 18.475 1.00 84.00 211 TYR A O 1
ATOM 1643 N N . GLU A 1 212 ? -16.747 -2.090 17.846 1.00 85.81 212 GLU A N 1
ATOM 1644 C CA . GLU A 1 212 ? -16.790 -2.854 19.092 1.00 85.81 212 GLU A CA 1
ATOM 1645 C C . GLU A 1 212 ? -15.606 -3.813 19.162 1.00 85.81 212 GLU A C 1
ATOM 1647 O O . GLU A 1 212 ? -14.881 -3.855 20.160 1.00 85.81 212 GLU A O 1
ATOM 1652 N N . LYS A 1 213 ? -15.341 -4.520 18.058 1.00 89.44 213 LYS A N 1
ATOM 1653 C CA . LYS A 1 213 ? -14.170 -5.396 17.937 1.00 89.44 213 LYS A CA 1
ATOM 1654 C C . LYS A 1 213 ? -12.877 -4.639 17.646 1.00 89.44 213 LYS A C 1
ATOM 1656 O O . LYS A 1 213 ? -11.796 -5.202 17.818 1.00 89.44 213 LYS A O 1
ATOM 1661 N N . ARG A 1 214 ? -12.978 -3.365 17.251 1.00 89.56 214 ARG A N 1
ATOM 1662 C CA . ARG A 1 214 ? -11.878 -2.535 16.726 1.00 89.56 214 ARG A CA 1
ATOM 1663 C C . ARG A 1 214 ? -11.199 -3.205 15.543 1.00 89.56 214 ARG A C 1
ATOM 1665 O O . ARG A 1 214 ? -9.978 -3.370 15.494 1.00 89.56 214 ARG A O 1
ATOM 1672 N N . GLU A 1 215 ? -12.036 -3.625 14.611 1.00 94.06 215 GLU A N 1
ATOM 1673 C CA . GLU A 1 215 ? -11.629 -4.302 13.397 1.00 94.06 215 GLU A CA 1
ATOM 1674 C C . GLU A 1 215 ? -12.018 -3.493 12.177 1.00 94.06 215 GLU A C 1
ATOM 1676 O O . GLU A 1 215 ? -13.048 -2.821 12.147 1.00 94.06 215 GLU A O 1
ATOM 1681 N N . ILE A 1 216 ? -11.205 -3.617 11.139 1.00 94.31 216 ILE A N 1
ATOM 1682 C CA . ILE A 1 216 ? -11.607 -3.267 9.787 1.00 94.31 216 ILE A CA 1
ATOM 1683 C C . ILE A 1 216 ? -11.477 -4.485 8.889 1.00 94.31 216 ILE A C 1
ATOM 1685 O O . ILE A 1 216 ? -10.559 -5.289 9.059 1.00 94.31 216 ILE A O 1
ATOM 1689 N N . SER A 1 217 ? -12.356 -4.595 7.900 1.00 95.62 217 SER A N 1
ATOM 1690 C CA . SER A 1 217 ? -12.217 -5.571 6.825 1.00 95.62 217 SER A CA 1
ATOM 1691 C C . SER A 1 217 ? -12.358 -4.907 5.461 1.00 95.62 217 SER A C 1
ATOM 1693 O O . SER A 1 217 ? -13.145 -3.981 5.293 1.00 95.62 217 SER A O 1
ATOM 1695 N N . PHE A 1 218 ? -11.555 -5.322 4.482 1.00 95.44 218 PHE A N 1
ATOM 1696 C CA . PHE A 1 218 ? -11.604 -4.786 3.114 1.00 95.44 218 PHE A CA 1
ATOM 1697 C C . PHE A 1 218 ? -11.044 -5.788 2.091 1.00 95.44 218 PHE A C 1
ATOM 1699 O O . PHE A 1 218 ? -10.366 -6.756 2.453 1.00 95.44 218 PHE A O 1
ATOM 1706 N N . ASP A 1 219 ? -11.314 -5.566 0.800 1.00 94.69 219 ASP A N 1
ATOM 1707 C CA . ASP A 1 219 ? -10.741 -6.362 -0.294 1.00 94.69 219 ASP A CA 1
ATOM 1708 C C . ASP A 1 219 ? -9.247 -6.048 -0.456 1.00 94.69 219 ASP A C 1
ATOM 1710 O O . ASP A 1 219 ? -8.825 -5.105 -1.136 1.00 94.69 219 ASP A O 1
ATOM 1714 N N . TRP A 1 220 ? -8.430 -6.877 0.188 1.00 95.50 220 TRP A N 1
ATOM 1715 C CA . TRP A 1 220 ? -6.982 -6.732 0.206 1.00 95.50 220 TRP A CA 1
ATOM 1716 C C . TRP A 1 220 ? -6.345 -6.882 -1.173 1.00 95.50 220 TRP A C 1
ATOM 1718 O O . TRP A 1 220 ? -5.304 -6.279 -1.411 1.00 95.50 220 TRP A O 1
ATOM 1728 N N . ARG A 1 221 ? -6.940 -7.651 -2.095 1.00 95.12 221 ARG A N 1
ATOM 1729 C CA . ARG A 1 221 ? -6.347 -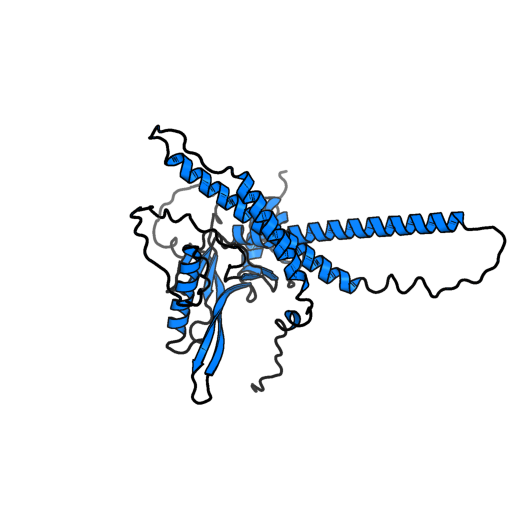7.842 -3.425 1.00 95.12 221 ARG A CA 1
ATOM 1730 C C . ARG A 1 221 ? -6.430 -6.562 -4.221 1.00 95.12 221 ARG A C 1
ATOM 1732 O O . ARG A 1 221 ? -5.434 -6.129 -4.788 1.00 95.12 221 ARG A O 1
ATOM 1739 N N . ARG A 1 222 ? -7.615 -5.952 -4.228 1.00 93.56 222 ARG A N 1
ATOM 1740 C CA . ARG A 1 222 ? -7.827 -4.673 -4.903 1.00 93.56 222 ARG A CA 1
ATOM 1741 C C . ARG A 1 222 ? -7.018 -3.561 -4.242 1.00 93.56 222 ARG A C 1
ATOM 1743 O O . ARG A 1 222 ? -6.442 -2.752 -4.958 1.00 93.56 222 ARG A O 1
ATOM 1750 N N . MET A 1 223 ? -6.900 -3.574 -2.911 1.00 94.38 223 MET A N 1
ATOM 1751 C CA . MET A 1 223 ? -5.995 -2.665 -2.201 1.00 94.38 223 MET A CA 1
ATOM 1752 C C . MET A 1 223 ? -4.541 -2.843 -2.671 1.00 94.38 223 MET A C 1
ATOM 1754 O O . MET A 1 223 ? -3.902 -1.860 -3.029 1.00 94.38 223 MET A O 1
ATOM 1758 N N . LEU A 1 224 ? -4.023 -4.077 -2.754 1.00 95.06 224 LEU A N 1
ATOM 1759 C CA . LEU A 1 224 ? -2.656 -4.334 -3.228 1.00 95.06 224 LEU A CA 1
ATOM 1760 C C . LEU A 1 224 ? -2.455 -4.000 -4.715 1.00 95.06 224 LEU A C 1
ATOM 1762 O O . LEU A 1 224 ? -1.371 -3.562 -5.096 1.00 95.06 224 LEU A O 1
ATOM 1766 N N . ASP A 1 225 ? -3.480 -4.179 -5.553 1.00 94.00 225 ASP A N 1
ATOM 1767 C CA . ASP A 1 225 ? -3.451 -3.768 -6.963 1.00 94.00 225 ASP A CA 1
ATOM 1768 C C . ASP A 1 225 ? -3.276 -2.252 -7.101 1.00 94.00 225 ASP A C 1
ATOM 1770 O O . ASP A 1 225 ? -2.508 -1.788 -7.946 1.00 94.00 225 ASP A O 1
ATOM 1774 N N . GLU A 1 226 ? -3.947 -1.473 -6.252 1.00 91.38 226 GLU A N 1
ATOM 1775 C CA . GLU A 1 226 ? -3.785 -0.019 -6.205 1.00 91.38 226 GLU A CA 1
ATOM 1776 C C . GLU A 1 226 ? -2.435 0.379 -5.600 1.00 91.38 226 GLU A C 1
ATOM 1778 O O . GLU A 1 226 ? -1.712 1.184 -6.192 1.00 91.38 226 GLU A O 1
ATOM 1783 N N . TYR A 1 227 ? -2.067 -0.244 -4.479 1.00 92.00 227 TYR A N 1
ATOM 1784 C CA . TYR A 1 227 ? -0.831 0.003 -3.741 1.00 92.00 227 TYR A CA 1
ATOM 1785 C C . TYR A 1 227 ? 0.415 -0.235 -4.606 1.00 92.00 227 TYR A C 1
ATOM 1787 O O . TYR A 1 227 ? 1.237 0.659 -4.795 1.00 92.00 227 TYR A O 1
ATOM 1795 N N . PHE A 1 228 ? 0.541 -1.421 -5.208 1.00 93.38 228 PHE A N 1
ATOM 1796 C CA . PHE A 1 228 ? 1.679 -1.732 -6.075 1.00 93.38 228 PHE A CA 1
ATOM 1797 C C . PHE A 1 228 ? 1.532 -1.172 -7.486 1.00 93.38 228 PHE A C 1
ATOM 1799 O O . PHE A 1 228 ? 2.533 -1.047 -8.191 1.00 93.38 228 PHE A O 1
ATOM 1806 N N . GLY A 1 229 ? 0.318 -0.827 -7.916 1.00 91.50 229 GLY A N 1
ATOM 1807 C CA . GLY A 1 229 ? 0.093 -0.161 -9.194 1.00 91.50 229 GLY A CA 1
ATOM 1808 C C . GLY A 1 229 ? 0.732 1.228 -9.245 1.00 91.50 229 GLY A C 1
ATOM 1809 O O . GLY A 1 229 ? 1.261 1.613 -10.288 1.00 91.50 229 GLY A O 1
ATOM 1810 N N . GLU A 1 230 ? 0.715 1.964 -8.130 1.00 89.00 230 GLU A N 1
ATOM 1811 C CA . GLU A 1 230 ? 1.419 3.245 -7.996 1.00 89.00 230 GLU A CA 1
ATOM 1812 C C . GLU A 1 230 ? 2.940 3.057 -8.061 1.00 89.00 230 GLU A C 1
ATOM 1814 O O . GLU A 1 230 ? 3.597 3.661 -8.907 1.00 89.00 230 GLU A O 1
ATOM 1819 N N . GLU A 1 231 ? 3.477 2.139 -7.257 1.00 87.81 231 GLU A N 1
ATOM 1820 C CA . GLU A 1 231 ? 4.900 1.780 -7.236 1.00 87.81 231 GLU A CA 1
ATOM 1821 C C . GLU A 1 231 ? 5.417 1.348 -8.621 1.00 87.81 231 GLU A C 1
ATOM 1823 O O . GLU A 1 231 ? 6.441 1.826 -9.109 1.00 87.81 231 GLU A O 1
ATOM 1828 N N . ALA A 1 232 ? 4.691 0.458 -9.302 1.00 89.25 232 ALA A N 1
ATOM 1829 C CA . ALA A 1 232 ? 5.067 -0.016 -10.630 1.00 89.25 232 ALA A CA 1
ATOM 1830 C C . ALA A 1 232 ? 5.022 1.099 -11.682 1.00 89.25 232 ALA A C 1
ATOM 1832 O O . ALA A 1 232 ? 5.826 1.104 -12.618 1.00 89.25 232 ALA A O 1
ATOM 1833 N N . TYR A 1 233 ? 4.096 2.050 -11.536 1.00 90.31 233 TYR A N 1
ATOM 1834 C CA . TYR A 1 233 ? 4.039 3.219 -12.402 1.00 90.31 233 TYR A CA 1
ATOM 1835 C C . TYR A 1 233 ? 5.226 4.160 -12.149 1.00 90.31 233 TYR A C 1
ATOM 1837 O O . TYR A 1 233 ? 5.876 4.576 -13.110 1.00 90.31 233 TYR A O 1
ATOM 1845 N N . ALA A 1 234 ? 5.532 4.466 -10.883 1.00 89.12 234 ALA A N 1
ATOM 1846 C CA . ALA A 1 234 ? 6.662 5.317 -10.508 1.00 89.12 234 ALA A CA 1
ATOM 1847 C C . ALA A 1 234 ? 7.976 4.762 -11.075 1.00 89.12 234 ALA A C 1
ATOM 1849 O O . ALA A 1 234 ? 8.737 5.483 -11.716 1.00 89.12 234 ALA A O 1
ATOM 1850 N N . ARG A 1 235 ? 8.193 3.449 -10.965 1.00 87.56 235 ARG A N 1
ATOM 1851 C CA . ARG A 1 235 ? 9.397 2.807 -11.509 1.00 87.56 235 ARG A CA 1
ATOM 1852 C C . ARG A 1 235 ? 9.498 2.842 -13.017 1.00 87.56 235 ARG A C 1
ATOM 1854 O O . ARG A 1 235 ? 10.557 3.177 -13.531 1.00 87.56 235 ARG A O 1
ATOM 1861 N N . ARG A 1 236 ? 8.405 2.564 -13.731 1.00 89.88 236 ARG A N 1
ATOM 1862 C CA . ARG A 1 236 ? 8.397 2.722 -15.192 1.00 89.88 236 ARG A CA 1
ATOM 1863 C C . ARG A 1 236 ? 8.789 4.146 -15.576 1.00 89.88 236 ARG A C 1
ATOM 1865 O O . ARG A 1 236 ? 9.529 4.348 -16.531 1.00 89.88 236 ARG A O 1
ATOM 1872 N N . ARG A 1 237 ? 8.328 5.135 -14.805 1.00 89.56 237 ARG A N 1
ATOM 1873 C CA . ARG A 1 237 ? 8.682 6.532 -15.044 1.00 89.56 237 ARG A CA 1
ATOM 1874 C C . ARG A 1 237 ? 10.160 6.818 -14.772 1.00 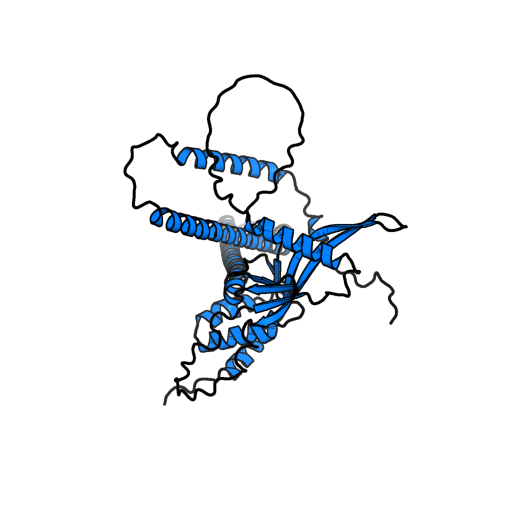89.56 237 ARG A C 1
ATOM 1876 O O . ARG A 1 237 ? 10.756 7.579 -15.527 1.00 89.56 237 ARG A O 1
ATOM 1883 N N . LEU A 1 238 ? 10.749 6.198 -13.753 1.00 88.94 238 LEU A N 1
ATOM 1884 C CA . LEU A 1 238 ? 12.188 6.285 -13.491 1.00 88.94 238 LEU A CA 1
ATOM 1885 C C . LEU A 1 238 ? 13.015 5.641 -14.599 1.00 88.94 238 LEU A C 1
ATOM 1887 O O . LEU A 1 238 ? 13.973 6.248 -15.058 1.00 88.94 238 LEU A O 1
ATOM 1891 N N . GLU A 1 239 ? 12.612 4.469 -15.086 1.00 89.25 239 GLU A N 1
ATOM 1892 C CA . GLU A 1 239 ? 13.258 3.818 -16.229 1.00 89.25 239 GLU A CA 1
ATOM 1893 C C . GLU A 1 239 ? 13.174 4.692 -17.491 1.00 89.25 239 GLU A C 1
ATOM 1895 O O . GLU A 1 239 ? 14.142 4.810 -18.236 1.00 89.25 239 GLU A O 1
ATOM 1900 N N . GLU A 1 240 ? 12.036 5.344 -17.745 1.00 89.50 240 GLU A N 1
ATOM 1901 C CA . GLU A 1 240 ? 11.891 6.299 -18.853 1.00 89.50 240 GLU A CA 1
ATOM 1902 C C . GLU A 1 240 ? 12.826 7.510 -18.705 1.00 89.50 240 GLU A C 1
ATOM 1904 O O . GLU A 1 240 ? 13.414 7.947 -19.695 1.00 89.50 240 GLU A O 1
ATOM 1909 N N . LEU A 1 241 ? 12.970 8.046 -17.488 1.00 86.31 241 LEU A N 1
ATOM 1910 C CA . LEU A 1 241 ? 13.861 9.172 -17.197 1.00 86.31 241 LEU A CA 1
ATOM 1911 C C . LEU A 1 241 ? 15.335 8.781 -17.329 1.00 86.31 241 LEU A C 1
ATOM 1913 O O . LEU A 1 241 ? 16.089 9.511 -17.964 1.00 86.31 241 LEU A O 1
ATOM 1917 N N . ASP A 1 242 ? 15.733 7.620 -16.813 1.00 86.62 242 ASP A N 1
ATOM 1918 C CA . ASP A 1 242 ? 17.101 7.103 -16.931 1.00 86.62 242 ASP A CA 1
ATOM 1919 C C . ASP A 1 242 ? 17.474 6.843 -18.398 1.00 86.62 242 ASP A C 1
ATOM 1921 O O . ASP A 1 242 ? 18.526 7.267 -18.877 1.00 86.62 242 ASP A O 1
ATOM 1925 N N . ASN A 1 243 ? 16.555 6.257 -19.172 1.00 88.25 243 ASN A N 1
ATOM 1926 C CA . ASN A 1 243 ? 16.734 6.094 -20.613 1.00 88.25 243 ASN A CA 1
ATOM 1927 C C . ASN A 1 243 ? 16.853 7.442 -21.340 1.00 88.25 243 ASN A C 1
ATOM 1929 O O . ASN A 1 243 ? 17.651 7.568 -22.273 1.00 88.25 243 ASN A O 1
ATOM 1933 N N . PHE A 1 244 ? 16.081 8.451 -20.925 1.00 87.12 244 PHE A N 1
ATOM 1934 C CA . PHE A 1 244 ? 16.141 9.793 -21.501 1.00 87.12 244 PHE A CA 1
ATOM 1935 C C . PHE A 1 244 ? 17.478 10.479 -21.195 1.00 87.12 244 PHE A C 1
ATOM 1937 O O . PHE A 1 244 ? 18.179 10.857 -22.136 1.00 87.12 244 PHE A O 1
ATOM 1944 N N . VAL A 1 245 ? 17.878 10.548 -19.922 1.00 85.19 245 VAL A N 1
ATOM 1945 C CA . VAL A 1 245 ? 19.157 11.131 -19.477 1.00 85.19 245 VAL A CA 1
ATOM 1946 C C . VAL A 1 245 ? 20.332 10.396 -20.117 1.00 85.19 245 VAL A C 1
ATOM 1948 O O . VAL A 1 245 ? 21.236 11.022 -20.665 1.00 85.19 245 VAL A O 1
ATOM 1951 N N . GLY A 1 246 ? 20.290 9.062 -20.151 1.00 84.06 246 GLY A N 1
ATOM 1952 C CA . GLY A 1 246 ? 21.296 8.249 -20.825 1.00 84.06 246 GLY A CA 1
ATOM 1953 C C . GLY A 1 246 ? 21.372 8.515 -22.331 1.00 84.06 246 GLY A C 1
ATOM 1954 O O . GLY A 1 246 ? 22.457 8.456 -22.910 1.00 84.06 246 GLY A O 1
ATOM 1955 N N . SER A 1 247 ? 20.250 8.828 -22.987 1.00 87.88 247 SER A N 1
ATOM 1956 C CA . SER A 1 247 ? 20.231 9.193 -24.409 1.00 87.88 247 SER A CA 1
ATOM 1957 C C . SER A 1 247 ? 20.769 10.604 -24.669 1.00 87.88 247 SER A C 1
ATOM 1959 O O . SER A 1 247 ? 21.488 10.806 -25.646 1.00 87.88 247 SER A O 1
ATOM 1961 N N . GLU A 1 248 ? 20.478 11.560 -23.787 1.00 84.94 248 GLU A N 1
ATOM 1962 C CA . GLU A 1 248 ? 20.934 12.947 -23.892 1.00 84.94 248 GLU A CA 1
ATOM 1963 C C . GLU A 1 248 ? 22.428 13.066 -23.586 1.00 84.94 248 GLU A C 1
ATOM 1965 O O . GLU A 1 248 ? 23.166 13.659 -24.368 1.00 84.94 248 GLU A O 1
ATOM 1970 N N . ALA A 1 249 ? 22.907 12.394 -22.536 1.00 79.38 249 ALA A N 1
ATOM 1971 C CA . ALA A 1 249 ? 24.329 12.315 -22.215 1.00 79.38 249 ALA A CA 1
ATOM 1972 C C . ALA A 1 249 ? 25.137 11.676 -23.357 1.00 79.38 249 ALA A C 1
ATOM 1974 O O . ALA A 1 249 ? 26.219 12.151 -23.699 1.00 79.38 249 ALA A O 1
ATOM 1975 N N . LYS A 1 250 ? 24.596 10.629 -24.000 1.00 77.69 250 LYS A N 1
ATOM 1976 C CA . LYS A 1 250 ? 25.214 10.028 -25.194 1.00 77.69 250 LYS A CA 1
ATOM 1977 C C . LYS A 1 250 ? 25.278 11.011 -26.361 1.00 77.69 250 LYS A C 1
ATOM 1979 O O . LYS A 1 250 ? 26.314 11.062 -27.011 1.00 77.69 250 LYS A O 1
ATOM 1984 N N . ARG A 1 251 ? 24.216 11.791 -26.605 1.00 85.00 251 ARG A N 1
ATOM 1985 C CA . ARG A 1 251 ? 24.198 12.830 -27.651 1.00 85.00 251 ARG A CA 1
ATOM 1986 C C . ARG A 1 251 ? 25.198 13.948 -27.367 1.00 85.00 251 ARG A C 1
ATOM 1988 O O . ARG A 1 251 ? 25.992 14.283 -28.232 1.00 85.00 251 ARG A O 1
ATOM 1995 N N . ALA A 1 252 ? 25.236 14.460 -26.140 1.00 81.25 252 ALA A N 1
ATOM 1996 C CA . ALA A 1 252 ? 26.201 15.484 -25.750 1.00 81.25 252 ALA A CA 1
ATOM 1997 C C . ALA A 1 252 ? 27.651 14.992 -25.910 1.00 81.25 252 ALA A C 1
ATOM 1999 O O . ALA A 1 252 ? 28.514 15.737 -26.373 1.00 81.25 252 ALA A O 1
ATOM 2000 N N . LEU A 1 253 ? 27.919 13.720 -25.586 1.00 77.25 253 LEU A N 1
ATOM 2001 C CA . LEU A 1 253 ? 29.232 13.109 -25.788 1.00 77.25 253 LEU A CA 1
ATOM 2002 C C . LEU A 1 253 ? 29.582 12.960 -27.276 1.00 77.25 253 LEU A C 1
ATOM 2004 O O . LEU A 1 253 ? 30.724 13.232 -27.652 1.00 77.25 253 LEU A O 1
ATOM 2008 N N . THR A 1 254 ? 28.635 12.546 -28.126 1.00 84.25 254 THR A N 1
ATOM 2009 C CA . THR A 1 254 ? 28.866 12.480 -29.579 1.00 84.25 254 THR A CA 1
ATOM 2010 C C . THR A 1 254 ? 29.116 13.867 -30.160 1.00 84.25 254 THR A C 1
ATOM 2012 O O . THR A 1 254 ? 30.098 14.037 -30.876 1.00 84.25 254 THR A O 1
ATOM 2015 N N . ASP A 1 255 ? 28.333 14.871 -29.763 1.00 87.62 255 ASP A N 1
ATOM 2016 C CA . ASP A 1 255 ? 28.454 16.249 -30.254 1.00 87.62 255 ASP A CA 1
ATOM 2017 C C . ASP A 1 255 ? 29.788 16.885 -29.824 1.00 87.62 255 ASP A C 1
ATOM 2019 O O . ASP A 1 255 ? 30.475 17.528 -30.621 1.00 87.62 255 ASP A O 1
ATOM 2023 N N . ALA A 1 256 ? 30.216 16.653 -28.577 1.00 81.88 256 ALA A N 1
ATOM 2024 C CA . ALA A 1 256 ? 31.518 17.099 -28.083 1.00 81.88 256 ALA A CA 1
ATOM 2025 C C . ALA A 1 256 ? 32.680 16.403 -28.812 1.00 81.88 256 ALA A C 1
ATOM 2027 O O . ALA A 1 256 ? 33.676 17.047 -29.149 1.00 81.88 256 ALA A O 1
ATOM 2028 N N . THR A 1 257 ? 32.549 15.103 -29.093 1.00 80.44 257 THR A N 1
ATOM 2029 C CA . THR A 1 257 ? 33.562 14.336 -29.834 1.00 80.44 257 THR A CA 1
ATOM 2030 C C . THR A 1 257 ? 33.676 14.827 -31.278 1.00 80.44 257 THR A C 1
ATOM 2032 O O . THR A 1 257 ? 34.785 15.037 -31.769 1.00 80.44 257 THR A O 1
ATOM 2035 N N . GLU A 1 258 ? 32.550 15.078 -31.950 1.00 88.12 258 GLU A N 1
ATOM 2036 C CA . GLU A 1 258 ? 32.530 15.629 -33.309 1.00 88.12 258 GLU A CA 1
ATOM 2037 C C . GLU A 1 258 ? 33.126 17.042 -33.362 1.00 88.12 258 GLU A C 1
ATOM 2039 O O . GLU A 1 258 ? 33.939 17.334 -34.243 1.00 88.12 258 GLU A O 1
ATOM 2044 N N . SER A 1 259 ? 32.807 17.894 -32.384 1.00 86.62 259 SER A N 1
ATOM 2045 C CA . SER A 1 259 ? 33.377 19.243 -32.256 1.00 86.62 259 SER A CA 1
ATOM 2046 C C . SER A 1 259 ? 34.904 19.221 -32.057 1.00 86.62 259 SER A C 1
ATOM 2048 O O . SER A 1 259 ? 35.646 19.965 -32.712 1.00 86.62 259 SER A O 1
ATOM 2050 N N . LEU A 1 260 ? 35.414 18.300 -31.229 1.00 81.88 260 LEU A N 1
ATOM 2051 C CA . LEU A 1 260 ? 36.857 18.099 -31.039 1.00 81.88 260 LEU A CA 1
ATOM 2052 C C . LEU A 1 260 ? 37.554 17.604 -32.316 1.00 81.88 260 LEU A C 1
ATOM 2054 O O . LEU A 1 260 ? 38.671 18.033 -32.611 1.00 81.88 260 LEU A O 1
ATOM 2058 N N . CYS A 1 261 ? 36.902 16.748 -33.107 1.00 81.81 261 CYS A N 1
ATOM 2059 C CA . CYS A 1 261 ? 37.432 16.298 -34.395 1.00 81.81 261 CYS A CA 1
ATOM 2060 C C . CYS A 1 261 ? 37.495 17.423 -35.443 1.00 81.81 261 CYS A C 1
ATOM 2062 O O . CYS A 1 261 ? 38.408 17.419 -36.266 1.00 81.81 261 CYS A O 1
ATOM 2064 N N . GLN A 1 262 ? 36.578 18.395 -35.403 1.00 80.12 262 GLN A N 1
ATOM 2065 C CA . GLN A 1 262 ? 36.568 19.530 -36.336 1.00 80.12 262 GLN A CA 1
ATOM 2066 C C . GLN A 1 262 ? 37.598 20.615 -35.987 1.00 80.12 262 GLN A C 1
ATOM 2068 O O . GLN A 1 262 ? 38.076 21.314 -36.879 1.00 80.12 262 GLN A O 1
ATOM 2073 N N . THR A 1 263 ? 37.986 20.737 -34.715 1.00 72.75 263 THR A N 1
ATOM 2074 C CA . THR A 1 263 ? 38.870 21.821 -34.237 1.00 72.75 263 THR A CA 1
ATOM 2075 C C . THR A 1 263 ? 40.359 21.439 -34.245 1.00 72.75 263 THR A C 1
ATOM 2077 O O . THR A 1 263 ? 41.228 22.260 -33.949 1.00 72.75 263 THR A O 1
ATOM 2080 N N . ARG A 1 264 ? 40.701 20.197 -34.615 1.00 56.66 264 ARG A N 1
ATOM 2081 C CA . ARG A 1 264 ? 42.091 19.724 -34.638 1.00 56.66 264 ARG A CA 1
ATOM 2082 C C . ARG A 1 264 ? 42.837 20.241 -35.874 1.00 56.66 264 ARG A C 1
ATOM 2084 O O . ARG A 1 264 ? 42.998 19.542 -36.870 1.00 56.66 264 ARG A O 1
ATOM 2091 N N . MET A 1 265 ? 43.326 21.474 -35.780 1.00 63.66 265 MET A N 1
ATOM 2092 C CA . MET A 1 265 ? 44.354 22.009 -36.675 1.00 63.66 265 MET A CA 1
ATOM 2093 C C . MET A 1 265 ? 45.676 21.245 -36.447 1.00 63.66 265 MET A C 1
ATOM 2095 O O . MET A 1 265 ? 46.057 21.029 -35.297 1.00 63.66 265 MET A O 1
ATOM 2099 N N . PRO A 1 266 ? 46.395 20.815 -37.499 1.00 64.25 266 PRO A N 1
ATOM 2100 C CA . PRO A 1 266 ? 47.456 19.812 -37.364 1.00 64.25 266 PRO A CA 1
ATOM 2101 C C . PRO A 1 266 ? 48.775 20.213 -36.663 1.00 64.25 266 PRO A C 1
ATOM 2103 O O . PRO A 1 266 ? 49.665 19.375 -36.664 1.00 64.25 266 PRO A O 1
ATOM 2106 N N . ASN A 1 267 ? 48.960 21.396 -36.053 1.00 57.19 267 ASN A N 1
ATOM 2107 C CA . ASN A 1 267 ? 50.330 21.889 -35.787 1.00 57.19 267 ASN A CA 1
ATOM 2108 C C . ASN A 1 267 ? 50.685 22.504 -34.410 1.00 57.19 267 ASN A C 1
ATOM 2110 O O . ASN A 1 267 ? 51.752 23.103 -34.321 1.00 57.19 267 ASN A O 1
ATOM 2114 N N . GLU A 1 268 ? 49.920 22.343 -33.325 1.00 59.72 268 GLU A N 1
ATOM 2115 C CA . GLU A 1 268 ? 50.365 22.846 -32.003 1.00 59.72 268 GLU A CA 1
ATOM 2116 C C . GLU A 1 268 ? 50.391 21.764 -30.912 1.00 59.72 268 GLU A C 1
ATOM 2118 O O . GLU A 1 268 ? 49.363 21.235 -30.490 1.00 59.72 268 GLU A O 1
ATOM 2123 N N . GLU A 1 269 ? 51.604 21.443 -30.445 1.00 66.19 269 GLU A N 1
ATOM 2124 C CA . GLU A 1 269 ? 51.876 20.668 -29.232 1.00 66.19 269 GLU A CA 1
ATOM 2125 C C . GLU A 1 269 ? 51.460 21.483 -27.996 1.00 66.19 269 GLU A C 1
ATOM 2127 O O . GLU A 1 269 ? 52.262 22.202 -27.402 1.00 66.19 269 GLU A O 1
ATOM 2132 N N . MET A 1 270 ? 50.191 21.394 -27.598 1.00 58.56 270 MET A N 1
ATOM 2133 C CA . MET A 1 270 ? 49.718 21.931 -26.320 1.00 58.56 270 MET A CA 1
ATOM 2134 C C . MET A 1 270 ? 49.489 20.799 -25.318 1.00 58.56 270 MET A C 1
ATOM 2136 O O . MET A 1 270 ? 48.769 19.838 -25.583 1.00 58.56 270 MET A O 1
ATOM 2140 N N . ALA A 1 271 ? 50.138 20.921 -24.160 1.00 64.50 271 ALA A N 1
ATOM 2141 C CA . ALA A 1 271 ? 50.039 19.981 -23.053 1.00 64.50 271 ALA A CA 1
ATOM 2142 C C . ALA A 1 271 ? 48.584 19.856 -22.544 1.00 64.50 271 ALA A C 1
ATOM 2144 O O . ALA A 1 271 ? 47.876 20.865 -22.465 1.00 64.50 271 ALA A O 1
ATOM 2145 N N . PRO A 1 272 ? 48.128 18.642 -22.184 1.00 63.25 272 PRO A N 1
ATOM 2146 C CA . PRO A 1 272 ? 46.758 18.406 -21.747 1.00 63.25 272 PRO A CA 1
ATOM 2147 C C . PRO A 1 272 ? 46.505 19.076 -20.393 1.00 63.25 272 PRO A C 1
ATOM 2149 O O . PRO A 1 272 ? 47.198 18.820 -19.410 1.00 63.25 272 PRO A O 1
ATOM 2152 N N . ASN A 1 273 ? 45.504 19.953 -20.350 1.00 60.06 273 ASN A N 1
ATOM 2153 C CA . ASN A 1 273 ? 45.064 20.626 -19.136 1.00 60.06 273 ASN A CA 1
ATOM 2154 C C . ASN A 1 273 ? 43.938 19.789 -18.496 1.00 60.06 273 ASN A C 1
ATOM 2156 O O . ASN A 1 273 ? 42.765 19.962 -18.813 1.00 60.06 273 ASN A O 1
ATOM 2160 N N . ASP A 1 274 ? 44.314 18.843 -17.632 1.00 61.19 274 ASP A N 1
ATOM 2161 C CA . ASP A 1 274 ? 43.458 17.778 -17.063 1.00 61.19 274 ASP A CA 1
ATOM 2162 C C . ASP A 1 274 ? 42.402 18.252 -16.030 1.00 61.19 274 ASP A C 1
ATOM 2164 O O . ASP A 1 274 ? 41.681 17.445 -15.446 1.00 61.19 274 ASP A O 1
ATOM 2168 N N . GLY A 1 275 ? 42.292 19.557 -15.757 1.00 60.06 275 GLY A N 1
ATOM 2169 C CA . GLY A 1 275 ? 41.612 20.059 -14.553 1.00 60.06 275 GLY A CA 1
ATOM 2170 C C . GLY A 1 275 ? 40.116 20.392 -14.651 1.00 60.06 275 GLY A C 1
ATOM 2171 O O . GLY A 1 275 ? 39.483 20.554 -13.615 1.00 60.06 275 GLY A O 1
ATOM 2172 N N . LEU A 1 276 ? 39.531 20.535 -15.848 1.00 56.69 276 LEU A N 1
ATOM 2173 C CA . LEU A 1 276 ? 38.222 21.208 -16.010 1.00 56.69 276 LEU A CA 1
ATOM 2174 C C . LEU A 1 276 ? 37.042 20.303 -16.393 1.00 56.69 276 LEU A C 1
ATOM 2176 O O . LEU A 1 276 ? 35.902 20.755 -16.373 1.00 56.69 276 LEU A O 1
ATOM 2180 N N . ILE A 1 277 ? 37.280 19.025 -16.691 1.00 57.59 277 ILE A N 1
ATOM 2181 C CA . ILE A 1 277 ? 36.209 18.074 -17.051 1.00 57.59 277 ILE A CA 1
ATOM 2182 C C . ILE A 1 277 ? 35.654 17.343 -15.806 1.00 57.59 277 ILE A C 1
ATOM 2184 O O . ILE A 1 277 ? 34.578 16.752 -15.858 1.00 57.59 277 ILE A O 1
ATOM 2188 N N . GLY A 1 278 ? 36.339 17.424 -14.657 1.00 55.91 278 GLY A N 1
ATOM 2189 C CA . GLY A 1 278 ? 35.995 16.662 -13.450 1.00 55.91 278 GLY A CA 1
ATOM 2190 C C . GLY A 1 278 ? 34.737 17.122 -12.701 1.00 55.91 278 GLY A C 1
ATOM 2191 O O . GLY A 1 278 ? 33.988 16.279 -12.220 1.00 55.91 278 GLY A O 1
ATOM 2192 N N . ASP A 1 279 ? 34.457 18.425 -12.617 1.00 54.47 279 ASP A N 1
ATOM 2193 C CA . ASP A 1 279 ? 33.472 18.937 -11.642 1.00 54.47 279 ASP A CA 1
ATOM 2194 C C . ASP A 1 279 ? 31.998 18.829 -12.076 1.00 54.47 279 ASP A C 1
ATOM 2196 O O . ASP A 1 279 ? 31.110 18.793 -11.226 1.00 54.47 279 ASP A O 1
ATOM 2200 N N . VAL A 1 280 ? 31.702 18.709 -13.375 1.00 53.53 280 VAL A N 1
ATOM 2201 C CA . VAL A 1 280 ? 30.308 18.643 -13.874 1.00 53.53 280 VAL A CA 1
ATOM 2202 C C . VAL A 1 280 ? 29.707 17.229 -13.760 1.00 53.53 280 VAL A C 1
ATOM 2204 O O . VAL A 1 280 ? 28.493 17.065 -13.823 1.00 53.53 280 VAL A O 1
ATOM 2207 N N . LEU A 1 281 ? 30.524 16.195 -13.524 1.00 56.09 281 LEU A N 1
ATOM 2208 C CA . LEU A 1 281 ? 30.079 14.791 -13.508 1.00 56.09 281 LEU A CA 1
ATOM 2209 C C . LEU A 1 281 ? 29.965 14.163 -12.106 1.00 56.09 281 LEU A C 1
ATOM 2211 O O . LEU A 1 281 ? 29.578 13.000 -11.995 1.00 56.09 281 LEU A O 1
ATOM 2215 N N . LEU A 1 282 ? 30.304 14.881 -11.028 1.00 54.19 282 LEU A N 1
ATOM 2216 C CA . LEU A 1 282 ? 30.605 14.245 -9.735 1.00 54.19 282 LEU A CA 1
ATOM 2217 C C . LEU A 1 282 ? 29.514 14.288 -8.652 1.00 54.19 282 LEU A C 1
ATOM 2219 O O . LEU A 1 282 ? 29.780 13.833 -7.542 1.00 54.19 282 LEU A O 1
ATOM 2223 N N . ASN A 1 283 ? 28.275 14.710 -8.935 1.00 56.97 283 ASN A N 1
ATOM 2224 C CA . ASN A 1 283 ? 27.180 14.574 -7.951 1.00 56.97 283 ASN A CA 1
ATOM 2225 C C . ASN A 1 283 ? 25.890 13.863 -8.422 1.00 56.97 283 ASN A C 1
ATOM 2227 O O . ASN A 1 283 ? 24.801 14.256 -8.009 1.00 56.97 283 ASN A O 1
ATOM 2231 N N . PRO A 1 284 ? 25.972 12.729 -9.147 1.00 61.62 284 PRO A N 1
ATOM 2232 C CA . PRO A 1 284 ? 24.789 12.007 -9.627 1.00 61.62 284 PRO A CA 1
ATOM 2233 C C . PRO A 1 284 ? 23.871 11.479 -8.509 1.00 61.62 284 PRO A C 1
ATOM 2235 O O . PRO A 1 284 ? 22.737 11.118 -8.777 1.00 61.62 284 PRO A O 1
ATOM 2238 N N . ARG A 1 285 ? 24.321 11.405 -7.246 1.00 60.22 285 ARG A N 1
ATOM 2239 C CA . ARG A 1 285 ? 23.524 10.819 -6.151 1.00 60.22 285 ARG A CA 1
ATOM 2240 C C . ARG A 1 285 ? 22.406 11.713 -5.616 1.00 60.22 285 ARG A C 1
ATOM 2242 O O . ARG A 1 285 ? 21.390 11.171 -5.201 1.00 60.22 285 ARG A O 1
ATOM 2249 N N . ARG A 1 286 ? 22.580 13.042 -5.590 1.00 61.31 286 ARG A N 1
ATOM 2250 C CA . ARG A 1 286 ? 21.519 13.949 -5.104 1.00 61.31 286 ARG A CA 1
ATOM 2251 C C . ARG A 1 286 ? 20.340 14.014 -6.074 1.00 61.31 286 ARG A C 1
ATOM 2253 O O . ARG A 1 286 ? 19.213 14.181 -5.626 1.00 61.31 286 ARG A O 1
ATOM 2260 N N . ASP A 1 287 ? 20.597 13.793 -7.358 1.00 75.25 287 ASP A N 1
ATOM 2261 C CA . ASP A 1 287 ? 19.566 13.851 -8.391 1.00 75.25 287 ASP A CA 1
ATOM 2262 C C . ASP A 1 287 ? 18.664 12.607 -8.378 1.00 75.25 287 ASP A C 1
ATOM 2264 O O . ASP A 1 287 ? 17.485 12.706 -8.697 1.00 75.25 287 ASP A O 1
ATOM 2268 N N . VAL A 1 288 ? 19.168 11.440 -7.950 1.00 80.56 288 VAL A N 1
ATOM 2269 C CA . VAL A 1 288 ? 18.368 10.199 -7.937 1.00 80.56 288 VAL A CA 1
ATOM 2270 C C . VAL A 1 288 ? 17.212 10.267 -6.938 1.00 80.56 288 VAL A C 1
ATOM 2272 O O . VAL A 1 288 ? 16.100 9.893 -7.295 1.00 80.56 288 VAL A O 1
ATOM 2275 N N . GLU A 1 289 ? 17.448 10.756 -5.714 1.00 81.94 289 GLU A N 1
ATOM 2276 C CA . GLU A 1 289 ? 16.397 10.854 -4.684 1.00 81.94 289 GLU A CA 1
ATOM 2277 C C . GLU A 1 289 ? 15.276 11.813 -5.113 1.00 81.94 289 GLU A C 1
ATOM 2279 O O . GLU A 1 289 ? 14.096 11.506 -4.945 1.00 81.94 289 GLU A O 1
ATOM 2284 N N . GLU A 1 290 ? 15.633 12.954 -5.712 1.00 85.31 290 GLU A N 1
ATOM 2285 C CA . GLU A 1 290 ? 14.652 13.924 -6.206 1.00 85.31 290 GLU A CA 1
ATOM 2286 C C . GLU A 1 290 ? 13.872 13.363 -7.401 1.00 85.31 290 GLU A C 1
ATOM 2288 O O . GLU A 1 290 ? 12.649 13.467 -7.443 1.00 85.31 290 GLU A O 1
ATOM 2293 N N . LEU A 1 291 ? 14.544 12.705 -8.354 1.00 86.12 291 LEU A N 1
ATOM 2294 C CA . LEU A 1 291 ? 13.874 12.065 -9.489 1.00 86.12 291 LEU A CA 1
ATOM 2295 C C . LEU A 1 291 ? 12.914 10.962 -9.034 1.00 86.12 291 LEU A C 1
ATOM 2297 O O . LEU A 1 291 ? 11.801 10.867 -9.557 1.00 86.12 291 LEU A O 1
ATOM 2301 N N . GLU A 1 292 ? 13.324 10.156 -8.053 1.00 85.19 292 GLU A N 1
ATOM 2302 C CA . GLU A 1 292 ? 12.479 9.142 -7.426 1.00 85.19 292 GLU A CA 1
ATOM 2303 C C . GLU A 1 292 ? 11.238 9.782 -6.805 1.00 85.19 292 GLU A C 1
ATOM 2305 O O . GLU A 1 292 ? 10.114 9.425 -7.168 1.00 85.19 292 GLU A O 1
ATOM 2310 N N . HIS A 1 293 ? 11.424 10.793 -5.958 1.00 85.31 293 HIS A N 1
ATOM 2311 C CA . HIS A 1 293 ? 10.329 11.539 -5.348 1.00 85.31 293 HIS A CA 1
ATOM 2312 C C . HIS A 1 293 ? 9.364 12.124 -6.396 1.00 85.31 293 HIS A C 1
ATOM 2314 O O . HIS A 1 293 ? 8.150 11.923 -6.302 1.00 85.31 293 HIS A O 1
ATOM 2320 N N . GLN A 1 294 ? 9.879 12.762 -7.452 1.00 85.88 294 GLN A N 1
ATOM 2321 C CA . GLN A 1 294 ? 9.065 13.289 -8.552 1.00 85.88 294 GLN A CA 1
ATOM 2322 C C . GLN A 1 294 ? 8.285 12.186 -9.280 1.00 85.88 294 GLN A C 1
ATOM 2324 O O . GLN A 1 294 ? 7.109 12.367 -9.613 1.00 85.88 294 GLN A O 1
ATOM 2329 N N . ALA A 1 295 ? 8.895 11.022 -9.510 1.00 86.62 295 ALA A N 1
ATOM 2330 C CA . ALA A 1 295 ? 8.216 9.893 -10.135 1.00 86.62 295 ALA A CA 1
ATOM 2331 C C . ALA A 1 295 ? 7.036 9.392 -9.286 1.00 86.62 295 ALA A C 1
ATOM 2333 O O . ALA A 1 295 ? 5.957 9.148 -9.840 1.00 86.62 295 ALA A O 1
ATOM 2334 N N . TYR A 1 296 ? 7.195 9.316 -7.959 1.00 85.62 296 TYR A N 1
ATOM 2335 C CA . TYR A 1 296 ? 6.099 8.988 -7.041 1.00 85.62 296 TYR A CA 1
ATOM 2336 C C . TYR A 1 296 ? 5.010 10.058 -7.024 1.00 85.62 296 TYR A C 1
ATOM 2338 O O . TYR A 1 296 ? 3.833 9.718 -7.126 1.00 85.62 296 TYR A O 1
ATOM 2346 N N . LEU A 1 297 ? 5.359 11.348 -6.986 1.00 84.62 297 LEU A N 1
ATOM 2347 C CA . LEU A 1 297 ? 4.365 12.426 -7.046 1.00 84.62 297 LEU A CA 1
ATOM 2348 C C . LEU A 1 297 ? 3.509 12.347 -8.317 1.00 84.62 297 LEU A C 1
ATOM 2350 O O . LEU A 1 297 ? 2.287 12.522 -8.271 1.00 84.62 297 LEU A O 1
ATOM 2354 N N . VAL A 1 298 ? 4.127 12.048 -9.463 1.00 88.19 298 VAL A N 1
ATOM 2355 C CA . VAL A 1 298 ? 3.409 11.847 -10.730 1.00 88.19 298 VAL A CA 1
ATOM 2356 C C . VAL A 1 298 ? 2.536 10.589 -10.679 1.00 88.19 298 VAL A C 1
ATOM 2358 O O . VAL A 1 298 ? 1.392 10.623 -11.144 1.00 88.19 298 VAL A O 1
ATOM 2361 N N . ALA A 1 299 ? 3.040 9.490 -10.111 1.00 86.56 299 ALA A N 1
ATOM 2362 C CA . ALA A 1 299 ? 2.287 8.248 -9.943 1.00 86.56 299 ALA A CA 1
ATOM 2363 C C . ALA A 1 299 ? 1.031 8.457 -9.084 1.00 86.56 299 ALA A C 1
ATOM 2365 O O . ALA A 1 299 ? -0.080 8.108 -9.507 1.00 86.56 299 ALA A O 1
ATOM 2366 N N . ARG A 1 300 ? 1.199 9.113 -7.931 1.00 85.62 300 ARG A N 1
ATOM 2367 C CA . ARG A 1 300 ? 0.128 9.462 -6.997 1.00 85.62 300 ARG A CA 1
ATOM 2368 C C . ARG A 1 300 ? -0.906 10.364 -7.650 1.00 85.62 300 ARG A C 1
ATOM 2370 O O . ARG A 1 300 ? -2.099 10.068 -7.600 1.00 85.62 300 ARG A O 1
ATOM 2377 N N . ARG A 1 301 ? -0.469 11.402 -8.374 1.00 87.62 301 ARG A N 1
ATOM 2378 C CA . ARG A 1 301 ? -1.366 12.291 -9.133 1.00 87.62 301 ARG A CA 1
ATOM 2379 C C . ARG A 1 301 ? -2.224 11.517 -10.134 1.00 87.62 301 ARG A C 1
ATOM 2381 O O . ARG A 1 301 ? -3.434 11.714 -10.178 1.00 87.62 301 ARG A O 1
ATOM 2388 N N . LYS A 1 302 ? -1.637 10.580 -10.883 1.00 89.50 302 LYS A N 1
ATOM 2389 C CA . LYS A 1 302 ? -2.401 9.735 -11.816 1.00 89.50 302 LYS A CA 1
ATOM 2390 C C . LYS A 1 302 ? -3.357 8.769 -11.124 1.00 89.50 302 LYS A C 1
ATOM 2392 O O . LYS A 1 302 ? -4.387 8.418 -11.699 1.00 89.50 302 LYS A O 1
ATOM 2397 N N . ARG A 1 303 ? -3.030 8.269 -9.930 1.00 87.44 303 ARG A N 1
ATOM 2398 C CA . ARG A 1 303 ? -3.975 7.472 -9.128 1.00 87.44 303 ARG A CA 1
ATOM 2399 C C . ARG A 1 303 ? -5.170 8.330 -8.712 1.00 87.44 303 ARG A C 1
ATOM 2401 O O . ARG A 1 303 ? -6.302 7.942 -8.980 1.00 87.44 303 ARG A O 1
ATOM 2408 N N . ILE A 1 304 ? -4.903 9.514 -8.169 1.00 83.69 304 ILE A N 1
ATOM 2409 C CA . ILE A 1 304 ? -5.908 10.513 -7.784 1.00 83.69 304 ILE A CA 1
ATOM 2410 C C . ILE A 1 304 ? -6.833 10.858 -8.961 1.00 83.69 304 ILE A C 1
ATOM 2412 O O . ILE A 1 304 ? -8.055 10.821 -8.833 1.00 83.69 304 ILE A O 1
ATOM 2416 N N . GLU A 1 305 ? -6.269 11.128 -10.139 1.00 87.56 305 GLU A N 1
ATOM 2417 C CA . GLU A 1 305 ? -7.041 11.413 -11.354 1.00 87.56 305 GLU A CA 1
ATOM 2418 C C . GLU A 1 305 ? -7.950 10.240 -11.754 1.00 87.56 305 GLU A C 1
ATOM 2420 O O . GLU A 1 305 ? -9.138 10.439 -12.021 1.00 87.56 305 GLU A O 1
ATOM 2425 N N . ARG A 1 306 ? -7.425 9.004 -11.744 1.00 87.38 306 ARG A N 1
ATOM 2426 C CA . ARG A 1 306 ? -8.210 7.789 -12.033 1.00 87.38 306 ARG A CA 1
ATOM 2427 C C . ARG A 1 306 ? -9.355 7.599 -11.047 1.00 87.38 306 ARG A C 1
ATOM 2429 O O . ARG A 1 306 ? -10.446 7.191 -11.447 1.00 87.38 306 ARG A O 1
ATOM 2436 N N . TRP A 1 307 ? -9.121 7.901 -9.777 1.00 83.81 307 TRP A N 1
ATOM 2437 C CA . TRP A 1 307 ? -10.152 7.823 -8.756 1.00 83.81 307 TRP A CA 1
ATOM 2438 C C . TRP A 1 307 ? -11.293 8.811 -9.002 1.00 83.81 307 TRP A C 1
ATOM 2440 O O . TRP A 1 307 ? -12.465 8.419 -8.991 1.00 83.81 307 TRP A O 1
ATOM 2450 N N . HIS A 1 308 ? -10.966 10.074 -9.295 1.00 83.25 308 HIS A N 1
ATOM 2451 C CA . HIS A 1 308 ? -11.973 11.081 -9.631 1.00 83.25 308 HIS A CA 1
ATOM 2452 C C . HIS A 1 308 ? -12.782 10.673 -10.869 1.00 83.25 308 HIS A C 1
ATOM 2454 O O . HIS A 1 308 ? -14.010 10.764 -10.839 1.00 83.25 308 HIS A O 1
ATOM 2460 N N . ALA A 1 309 ? -12.122 10.156 -11.912 1.00 88.06 309 ALA A N 1
ATOM 2461 C CA . ALA A 1 309 ? -12.792 9.666 -13.117 1.00 88.06 309 ALA A CA 1
ATOM 2462 C C . ALA A 1 309 ? -13.786 8.533 -12.801 1.00 88.06 309 ALA A C 1
ATOM 2464 O O . ALA A 1 309 ? -14.967 8.622 -13.134 1.00 88.06 309 ALA A O 1
ATOM 2465 N N . LYS A 1 310 ? -13.354 7.519 -12.039 1.00 84.19 310 LYS A N 1
ATOM 2466 C CA . LYS A 1 310 ? -14.200 6.382 -11.634 1.00 84.19 310 LYS A CA 1
ATOM 2467 C C . LYS A 1 310 ? -15.431 6.810 -10.829 1.00 84.19 310 LYS A C 1
ATOM 2469 O O . LYS A 1 310 ? -16.473 6.158 -10.893 1.00 84.19 310 LYS A O 1
ATOM 2474 N N . ARG A 1 311 ? -15.328 7.884 -10.039 1.00 79.50 311 ARG A N 1
ATOM 2475 C CA . ARG A 1 311 ? -16.463 8.432 -9.280 1.00 79.50 311 ARG A CA 1
ATOM 2476 C C . ARG A 1 311 ? -17.431 9.226 -10.143 1.00 79.50 311 ARG A C 1
ATOM 2478 O O . ARG A 1 311 ? -18.637 9.102 -9.935 1.00 79.50 311 ARG A O 1
ATOM 2485 N N . GLN A 1 312 ? -16.930 9.994 -11.105 1.00 84.75 312 GLN A N 1
ATOM 2486 C CA . GLN A 1 312 ? -17.786 10.705 -12.055 1.00 84.75 312 GLN A CA 1
ATOM 2487 C C . GLN A 1 312 ? -18.644 9.722 -12.865 1.00 84.75 312 GLN A C 1
ATOM 2489 O O . GLN A 1 312 ? -19.850 9.936 -12.983 1.00 84.75 312 GLN A O 1
ATOM 2494 N N . ASP A 1 313 ? -18.068 8.594 -13.290 1.00 83.56 313 ASP A N 1
ATOM 2495 C CA . ASP A 1 313 ? -18.793 7.542 -14.019 1.00 83.56 313 ASP A CA 1
ATOM 2496 C C . ASP A 1 313 ? -19.896 6.870 -13.181 1.00 83.56 313 ASP A C 1
ATOM 2498 O O . ASP A 1 313 ? -20.965 6.530 -13.688 1.00 83.56 313 ASP A O 1
ATOM 2502 N N . ARG A 1 314 ? -19.691 6.708 -11.866 1.00 79.44 314 ARG A N 1
ATOM 2503 C CA . ARG A 1 314 ? -20.739 6.180 -10.970 1.00 79.44 314 ARG A CA 1
ATOM 2504 C C . ARG A 1 314 ? -21.897 7.160 -10.785 1.00 79.44 314 ARG A C 1
ATOM 2506 O O . ARG A 1 314 ? -23.038 6.735 -10.623 1.00 79.44 314 ARG A O 1
ATOM 2513 N N . GLY A 1 315 ? -21.610 8.460 -10.799 1.00 76.56 315 GLY A N 1
ATOM 2514 C CA . GLY A 1 315 ? -22.627 9.501 -10.668 1.00 76.56 315 GLY A CA 1
ATOM 2515 C C . GLY A 1 315 ? -23.551 9.584 -11.884 1.00 76.56 315 GLY A C 1
ATOM 2516 O O . GLY A 1 315 ? -24.751 9.788 -11.722 1.00 76.56 315 GLY A O 1
ATOM 2517 N N . THR A 1 316 ? -23.027 9.388 -13.096 1.00 74.81 316 THR A N 1
ATOM 2518 C CA . THR A 1 316 ? -23.814 9.500 -14.336 1.00 74.81 316 THR A CA 1
ATOM 2519 C C . THR A 1 316 ? -24.759 8.319 -14.555 1.00 74.81 316 THR A C 1
ATOM 2521 O O . THR A 1 316 ? -25.874 8.526 -15.035 1.00 74.81 316 THR A O 1
ATOM 2524 N N . HIS A 1 317 ? -24.381 7.103 -14.147 1.00 67.06 317 HIS A N 1
ATOM 2525 C CA . HIS A 1 317 ? -25.275 5.944 -14.241 1.00 67.06 317 HIS A CA 1
ATOM 2526 C C . HIS A 1 317 ? -26.483 6.018 -13.297 1.00 67.06 317 HIS A C 1
ATOM 2528 O O . HIS A 1 317 ? -27.577 5.645 -13.708 1.00 67.06 317 HIS A O 1
ATOM 2534 N N . ASN A 1 318 ? -26.345 6.603 -12.104 1.00 57.06 318 ASN A N 1
ATOM 2535 C CA . ASN A 1 318 ? -27.477 6.737 -11.176 1.00 57.06 318 ASN A CA 1
ATOM 2536 C C . ASN A 1 318 ? -28.497 7.820 -11.575 1.00 57.06 318 ASN A C 1
ATOM 2538 O O . ASN A 1 318 ? -29.642 7.772 -11.135 1.00 57.06 318 ASN A O 1
ATOM 2542 N N . VAL A 1 319 ? -28.124 8.809 -12.396 1.00 59.47 319 VAL A N 1
ATOM 2543 C CA . VAL A 1 319 ? -29.051 9.892 -12.791 1.00 59.47 319 VAL A CA 1
ATOM 2544 C C . VAL A 1 319 ? -29.957 9.472 -13.953 1.00 59.47 319 VAL A C 1
ATOM 2546 O O . VAL A 1 319 ? -31.104 9.913 -14.026 1.00 59.47 319 VAL A O 1
ATOM 2549 N N . HIS A 1 320 ? -29.485 8.594 -14.842 1.00 52.38 320 HIS A N 1
ATOM 2550 C CA . HIS A 1 320 ? -30.254 8.193 -16.024 1.00 52.38 320 HIS A CA 1
ATOM 2551 C C . HIS A 1 320 ? -31.387 7.197 -15.711 1.00 52.38 320 HIS A C 1
ATOM 2553 O O . HIS A 1 320 ? -32.335 7.087 -16.490 1.00 52.38 320 HIS A O 1
ATOM 2559 N N . GLU A 1 321 ? -31.334 6.525 -14.559 1.00 50.47 321 GLU A N 1
ATOM 2560 C CA . GLU A 1 321 ? -32.378 5.596 -14.104 1.00 50.47 321 GLU A CA 1
ATOM 2561 C C . GLU A 1 321 ? -33.555 6.313 -13.405 1.00 50.47 321 GLU A C 1
ATOM 2563 O O . GLU A 1 321 ? -34.639 5.754 -13.280 1.00 50.47 321 GLU A O 1
ATOM 2568 N N . CYS A 1 322 ? -33.393 7.592 -13.037 1.00 47.12 322 CYS A N 1
ATOM 2569 C CA . CYS A 1 322 ? -34.426 8.389 -12.359 1.00 47.12 322 CYS A CA 1
ATOM 2570 C C . CYS A 1 322 ? -35.218 9.345 -13.274 1.00 47.12 322 CYS A C 1
ATOM 2572 O O . CYS A 1 322 ? -36.135 10.006 -12.790 1.00 47.12 322 CYS A O 1
ATOM 2574 N N . LEU A 1 323 ? -34.889 9.465 -14.568 1.00 48.88 323 LEU A N 1
ATOM 2575 C CA . LEU A 1 323 ? -35.477 10.486 -15.462 1.00 48.88 323 LEU A CA 1
ATOM 2576 C C . LEU A 1 323 ? -36.337 9.942 -16.616 1.00 48.88 323 LEU A C 1
ATOM 2578 O O . LEU A 1 323 ? -36.665 10.686 -17.541 1.00 48.88 323 LEU A O 1
ATOM 2582 N N . VAL A 1 324 ? -36.794 8.687 -16.558 1.00 49.94 324 VAL A N 1
ATOM 2583 C CA . VAL A 1 324 ? -37.855 8.204 -17.461 1.00 49.94 324 VAL A CA 1
ATOM 2584 C C . VAL A 1 324 ? -39.221 8.578 -16.875 1.00 49.94 324 VAL A C 1
ATOM 2586 O O . VAL A 1 324 ? -39.914 7.752 -16.290 1.00 49.94 324 VAL A O 1
ATOM 2589 N N . GLY A 1 325 ? -39.598 9.853 -16.992 1.00 50.34 325 GLY A N 1
ATOM 2590 C CA . GLY A 1 325 ? -40.941 10.313 -16.631 1.00 50.34 325 GLY A CA 1
ATOM 2591 C C . GLY A 1 325 ? -41.044 11.814 -16.384 1.00 50.34 325 GLY A C 1
ATOM 2592 O O . GLY A 1 325 ? -41.124 12.239 -15.237 1.00 50.34 325 GLY A O 1
ATOM 2593 N N . GLY A 1 326 ? -41.072 12.625 -17.444 1.00 48.03 326 GLY A N 1
ATOM 2594 C CA . GLY A 1 326 ? -41.454 14.035 -17.323 1.00 48.03 326 GLY A CA 1
ATOM 2595 C C . GLY A 1 326 ? -40.901 14.919 -18.432 1.00 48.03 326 GLY A C 1
ATOM 2596 O O . GLY A 1 326 ? -39.768 15.384 -18.362 1.00 48.03 326 GLY A O 1
ATOM 2597 N N . GLU A 1 327 ? -41.719 15.174 -19.449 1.00 53.78 327 GLU A N 1
ATOM 2598 C CA . GLU A 1 327 ? -41.465 16.194 -20.465 1.00 53.78 327 GLU A CA 1
ATOM 2599 C C . GLU A 1 327 ? -41.645 17.595 -19.856 1.00 53.78 327 GLU A C 1
ATOM 2601 O O . GLU A 1 327 ? -42.757 17.959 -19.481 1.00 53.78 327 GLU A O 1
ATOM 2606 N N . SER A 1 328 ? -40.588 18.415 -19.789 1.00 47.19 328 SER A N 1
ATOM 2607 C CA . SER A 1 328 ? -40.751 19.879 -19.741 1.00 47.19 328 SER A CA 1
ATOM 2608 C C . SER A 1 328 ? -39.467 20.657 -20.068 1.00 47.19 328 SER A C 1
ATOM 2610 O O . SER A 1 328 ? -38.477 20.559 -19.351 1.00 47.19 328 SER A O 1
ATOM 2612 N N . SER A 1 329 ? -39.578 21.450 -21.138 1.00 48.41 329 SER A N 1
ATOM 2613 C CA . SER A 1 329 ? -39.006 22.764 -21.500 1.00 48.41 329 SER A CA 1
ATOM 2614 C C . SER A 1 329 ? -37.562 23.192 -21.134 1.00 48.41 329 SER A C 1
ATOM 2616 O O . SER A 1 329 ? -37.113 23.032 -20.002 1.00 48.41 329 SER A O 1
ATOM 2618 N N . PRO A 1 330 ? -36.853 23.877 -22.064 1.00 48.12 330 PRO A N 1
ATOM 2619 C CA . PRO A 1 330 ? -35.456 24.275 -21.901 1.00 48.12 330 PRO A CA 1
ATOM 2620 C C . PRO A 1 330 ? -35.311 25.558 -21.067 1.00 48.12 330 PRO A C 1
ATOM 2622 O O . PRO A 1 330 ? -35.876 26.600 -21.397 1.00 48.12 330 PRO A O 1
ATOM 2625 N N . SER A 1 331 ? -34.504 25.494 -20.008 1.00 46.53 331 SER A N 1
ATOM 2626 C CA . SER A 1 331 ? -34.096 26.638 -19.185 1.00 46.53 331 SER A CA 1
ATOM 2627 C C . SER A 1 331 ? -32.590 26.881 -19.329 1.00 46.53 331 SER A C 1
ATOM 2629 O O . SER A 1 331 ? -31.808 25.933 -19.387 1.00 46.53 331 SER A O 1
ATOM 2631 N N . ASN A 1 332 ? -32.200 28.156 -19.423 1.00 50.84 332 ASN A N 1
ATOM 2632 C CA . ASN A 1 332 ? -30.830 28.644 -19.608 1.00 50.84 332 ASN A CA 1
ATOM 2633 C C . ASN A 1 332 ? -29.896 28.176 -18.476 1.00 50.84 332 ASN A C 1
ATOM 2635 O O . ASN A 1 332 ? -29.888 28.757 -17.391 1.00 50.84 332 ASN A O 1
ATOM 2639 N N . VAL A 1 333 ? -29.069 27.164 -18.748 1.00 45.31 333 VAL A N 1
ATOM 2640 C CA . VAL A 1 333 ? -27.956 26.749 -17.880 1.00 45.31 333 VAL A CA 1
ATOM 2641 C C . VAL A 1 333 ? -26.651 27.334 -18.444 1.00 45.31 333 VAL A C 1
ATOM 2643 O O . VAL A 1 333 ? -26.410 27.197 -19.647 1.00 45.31 333 VAL A O 1
ATOM 2646 N N . PRO A 1 334 ? -25.796 27.976 -17.622 1.00 47.94 334 PRO A N 1
ATOM 2647 C CA . PRO A 1 334 ? -24.507 28.482 -18.082 1.00 47.94 334 PRO A CA 1
ATOM 2648 C C . PRO A 1 334 ? -23.629 27.335 -18.598 1.00 47.94 334 PRO A C 1
ATOM 2650 O O . PRO A 1 334 ? -23.560 26.263 -17.988 1.00 47.94 334 PRO A O 1
ATOM 2653 N N . ARG A 1 335 ? -22.975 27.552 -19.745 1.00 51.62 335 ARG A N 1
ATOM 2654 C CA . ARG A 1 335 ? -22.174 26.533 -20.434 1.00 51.62 335 ARG A CA 1
ATOM 2655 C C . ARG A 1 335 ? -20.994 26.099 -19.564 1.00 51.62 335 ARG A C 1
ATOM 2657 O O . ARG A 1 335 ? -20.264 26.915 -19.015 1.00 51.62 335 ARG A O 1
ATOM 2664 N N . ALA A 1 336 ? -20.765 24.788 -19.512 1.00 50.91 336 ALA A N 1
ATOM 2665 C CA . ALA A 1 336 ? -19.684 24.152 -18.759 1.00 50.91 336 ALA A CA 1
ATOM 2666 C C . ALA A 1 336 ? -18.267 24.681 -19.088 1.00 50.91 336 ALA A C 1
ATOM 2668 O O . ALA A 1 336 ? -17.353 24.477 -18.292 1.00 50.91 336 ALA A O 1
ATOM 2669 N N . SER A 1 337 ? -18.079 25.389 -20.211 1.00 50.94 337 SER A N 1
ATOM 2670 C CA . SER A 1 337 ? -16.807 26.039 -20.564 1.00 50.94 337 SER A CA 1
ATOM 2671 C C . SER A 1 337 ? -16.369 27.093 -19.550 1.00 50.94 337 SER A C 1
ATOM 2673 O O . SER A 1 337 ? -15.172 27.262 -19.316 1.00 50.94 337 SER A O 1
ATOM 2675 N N . ASP A 1 338 ? -17.319 27.770 -18.911 1.00 50.91 338 ASP A N 1
ATOM 2676 C CA . ASP A 1 338 ? -17.005 28.939 -18.089 1.00 50.91 338 ASP A CA 1
ATOM 2677 C C . ASP A 1 338 ? -16.395 28.499 -16.748 1.00 50.91 338 ASP A C 1
ATOM 2679 O O . ASP A 1 338 ? -15.419 29.083 -16.280 1.00 50.91 338 ASP A O 1
ATOM 2683 N N . LYS A 1 339 ? -16.848 27.354 -16.218 1.00 55.28 339 LYS A N 1
ATOM 2684 C CA . LYS A 1 339 ? -16.294 26.732 -15.003 1.00 55.28 339 LYS A CA 1
ATOM 2685 C C . LYS A 1 339 ? -14.900 26.140 -15.208 1.00 55.28 339 LYS A C 1
ATOM 2687 O O . LYS A 1 339 ? -14.067 26.211 -14.312 1.00 55.28 339 LYS A O 1
ATOM 2692 N N . VAL A 1 340 ? -14.616 25.574 -16.384 1.00 57.47 340 VAL A N 1
ATOM 2693 C CA . VAL A 1 340 ? -13.283 25.021 -16.701 1.00 57.47 340 VAL A CA 1
ATOM 2694 C C . VAL A 1 340 ? -12.235 26.135 -16.772 1.00 57.47 340 VAL A C 1
ATOM 2696 O O . VAL A 1 340 ? -11.105 25.960 -16.316 1.00 57.47 340 VAL A O 1
ATOM 2699 N N . THR A 1 341 ? -12.627 27.302 -17.283 1.00 60.47 341 THR A N 1
ATOM 2700 C CA . THR A 1 341 ? -11.746 28.470 -17.403 1.00 60.47 341 THR A CA 1
ATOM 2701 C C . THR A 1 341 ? -11.423 29.076 -16.033 1.00 60.47 341 THR A C 1
ATOM 2703 O O . THR A 1 341 ? -10.280 29.451 -15.774 1.00 60.47 341 THR A O 1
ATOM 2706 N N . GLU A 1 342 ? -12.397 29.099 -15.123 1.00 57.25 342 GLU A N 1
ATOM 2707 C CA . GLU A 1 342 ? -12.222 29.555 -13.738 1.00 57.25 342 GLU A CA 1
ATOM 2708 C C . GLU A 1 342 ? -11.302 28.617 -12.931 1.00 57.25 342 GLU A C 1
ATOM 2710 O O . GLU A 1 342 ? -10.396 29.066 -12.228 1.00 57.25 342 GLU A O 1
ATOM 2715 N N . MET A 1 343 ? -11.441 27.303 -13.128 1.00 58.53 343 MET A N 1
ATOM 2716 C CA . MET A 1 343 ? -10.621 26.286 -12.459 1.00 58.53 343 MET A CA 1
ATOM 2717 C C . MET A 1 343 ? -9.151 26.285 -12.921 1.00 58.53 343 MET A C 1
ATOM 2719 O O . MET A 1 343 ? -8.241 26.026 -12.132 1.00 58.53 343 MET A O 1
ATOM 2723 N N . LEU A 1 344 ? -8.899 26.587 -14.201 1.00 57.69 344 LEU A N 1
ATOM 2724 C CA . LEU A 1 344 ? -7.539 26.730 -14.734 1.00 57.69 344 LEU A CA 1
ATOM 2725 C C . LEU A 1 344 ? -6.835 27.979 -14.187 1.00 57.69 344 LEU A C 1
ATOM 2727 O O . LEU A 1 344 ? -5.627 27.937 -13.962 1.00 57.69 344 LEU A O 1
ATOM 2731 N N . LYS A 1 345 ? -7.590 29.048 -13.905 1.00 65.19 345 LYS A N 1
ATOM 2732 C CA . LYS A 1 345 ? -7.076 30.275 -13.281 1.00 65.19 345 LYS A CA 1
ATOM 2733 C C . LYS A 1 345 ? -6.627 30.028 -11.835 1.00 65.19 345 LYS A C 1
ATOM 2735 O O . LYS A 1 345 ? -5.495 30.343 -11.491 1.00 65.19 345 LYS A O 1
ATOM 2740 N N . LEU A 1 346 ? -7.451 29.327 -11.051 1.00 56.84 346 LEU A N 1
ATOM 2741 C CA . LEU A 1 346 ? -7.127 28.899 -9.680 1.00 56.84 346 LEU A CA 1
ATOM 2742 C C . LEU A 1 346 ? -5.863 28.026 -9.601 1.00 56.84 346 LEU A C 1
ATOM 2744 O O . LEU A 1 346 ? -5.053 28.190 -8.693 1.00 56.84 346 LEU A O 1
ATOM 2748 N N . ARG A 1 347 ? -5.642 27.134 -10.577 1.00 56.50 347 ARG A N 1
ATOM 2749 C CA . ARG A 1 347 ? -4.396 26.346 -10.669 1.00 56.50 347 ARG A CA 1
ATOM 2750 C C . ARG A 1 347 ? -3.163 27.201 -10.949 1.00 56.50 347 ARG A C 1
ATOM 2752 O O . ARG A 1 347 ? -2.079 26.878 -10.470 1.00 56.50 347 ARG A O 1
ATOM 2759 N N . GLN A 1 348 ? -3.316 28.248 -11.752 1.00 56.03 348 GLN A N 1
ATOM 2760 C CA . GLN A 1 348 ? -2.216 29.127 -12.134 1.00 56.03 348 GLN A CA 1
ATOM 2761 C C . GLN A 1 348 ? -1.810 30.068 -10.992 1.00 56.03 348 GLN A C 1
ATOM 2763 O O . GLN A 1 348 ? -0.641 30.442 -10.907 1.00 56.03 348 GLN A O 1
ATOM 2768 N N . ASP A 1 349 ? -2.752 30.399 -10.109 1.00 51.88 349 ASP A N 1
ATOM 2769 C CA . ASP A 1 349 ? -2.499 31.199 -8.912 1.00 51.88 349 ASP A CA 1
ATOM 2770 C C . ASP A 1 349 ? -1.911 30.343 -7.773 1.00 51.88 349 ASP A C 1
ATOM 2772 O O . ASP A 1 349 ? -0.898 30.734 -7.200 1.00 51.88 349 ASP A O 1
ATOM 2776 N N . LEU A 1 350 ? -2.385 29.103 -7.557 1.00 47.44 350 LEU A N 1
ATOM 2777 C CA . LEU A 1 350 ? -1.756 28.177 -6.593 1.00 47.44 350 LEU A CA 1
ATOM 2778 C C . LEU A 1 350 ? -0.298 27.830 -6.947 1.00 47.44 350 LEU A C 1
ATOM 2780 O O . LEU A 1 350 ? 0.539 27.664 -6.064 1.00 47.44 350 LEU A O 1
ATOM 2784 N N . ALA A 1 351 ? 0.025 27.721 -8.239 1.00 46.88 351 ALA A N 1
ATOM 2785 C CA . ALA A 1 351 ? 1.388 27.438 -8.688 1.00 46.88 351 ALA A CA 1
ATOM 2786 C C . ALA A 1 351 ? 2.371 28.591 -8.404 1.00 46.88 351 ALA A C 1
ATOM 2788 O O . ALA A 1 351 ? 3.578 28.360 -8.382 1.00 46.88 351 ALA A O 1
ATOM 2789 N N . LYS A 1 352 ? 1.875 29.817 -8.181 1.00 43.75 352 LYS A N 1
ATOM 2790 C CA . LYS A 1 352 ? 2.703 30.965 -7.783 1.00 43.75 352 LYS A CA 1
ATOM 2791 C C . LYS A 1 352 ? 2.972 30.982 -6.279 1.00 43.75 352 LYS A C 1
ATOM 2793 O O . LYS A 1 352 ? 4.066 31.370 -5.884 1.00 43.75 352 LYS A O 1
ATOM 2798 N N . ASP A 1 353 ? 2.035 30.498 -5.468 1.00 36.56 353 ASP A N 1
ATOM 2799 C CA . ASP A 1 353 ? 2.164 30.505 -4.005 1.00 36.56 353 ASP A CA 1
ATOM 2800 C C . ASP A 1 353 ? 3.053 29.367 -3.469 1.00 36.56 353 ASP A C 1
ATOM 2802 O O . ASP A 1 353 ? 3.715 29.521 -2.445 1.00 36.56 353 ASP A O 1
ATOM 2806 N N . VAL A 1 354 ? 3.178 28.254 -4.202 1.00 40.47 354 VAL A N 1
ATOM 2807 C CA . VAL A 1 354 ? 4.088 27.140 -3.846 1.00 40.47 354 VAL A CA 1
ATOM 2808 C C . VAL A 1 354 ? 5.579 27.515 -4.000 1.00 40.47 354 VAL A C 1
ATOM 2810 O O . VAL A 1 354 ? 6.445 26.836 -3.460 1.00 40.47 354 VAL A O 1
ATOM 2813 N N . SER A 1 355 ? 5.898 28.651 -4.633 1.00 36.94 355 SER A N 1
ATOM 2814 C CA . SER A 1 355 ? 7.264 29.194 -4.743 1.00 36.94 355 SER A CA 1
ATOM 2815 C C . SER A 1 355 ? 7.836 29.759 -3.425 1.00 36.94 355 SER A C 1
ATOM 2817 O O . SER A 1 355 ? 8.955 30.269 -3.431 1.00 36.94 355 SER A O 1
ATOM 2819 N N . ILE A 1 356 ? 7.087 29.737 -2.314 1.00 34.09 356 ILE A N 1
ATOM 2820 C CA . ILE A 1 356 ? 7.463 30.417 -1.056 1.00 34.09 356 ILE A CA 1
ATOM 2821 C C . ILE A 1 356 ? 7.931 29.440 0.047 1.00 34.09 356 ILE A C 1
ATOM 2823 O O . ILE A 1 356 ? 8.444 29.872 1.077 1.00 34.09 356 ILE A O 1
ATOM 2827 N N . CYS A 1 357 ? 7.861 28.122 -0.164 1.00 32.06 357 CYS A N 1
ATOM 2828 C CA . CYS A 1 357 ? 8.241 27.129 0.851 1.00 32.06 357 CYS A CA 1
ATOM 2829 C C . CYS A 1 357 ? 9.525 26.353 0.500 1.00 32.06 357 CYS A C 1
ATOM 2831 O O . CYS A 1 357 ? 9.545 25.125 0.517 1.00 32.06 357 CYS A O 1
ATOM 2833 N N . ASP A 1 358 ? 10.619 27.072 0.242 1.00 36.50 358 ASP A N 1
ATOM 2834 C CA . ASP A 1 358 ? 11.973 26.508 0.141 1.00 36.50 358 ASP A CA 1
ATOM 2835 C C . ASP A 1 358 ? 12.590 26.279 1.533 1.00 36.50 358 ASP A C 1
ATOM 2837 O O . ASP A 1 358 ? 13.516 26.972 1.954 1.00 36.50 358 ASP A O 1
ATOM 2841 N N . ASN A 1 359 ? 12.097 25.284 2.274 1.00 36.28 359 ASN A N 1
ATOM 2842 C CA . ASN A 1 359 ? 12.817 24.780 3.447 1.00 36.28 359 ASN A CA 1
ATOM 2843 C C . ASN A 1 359 ? 12.788 23.246 3.508 1.00 36.28 359 ASN A C 1
ATOM 2845 O O . ASN A 1 359 ? 12.175 22.617 4.367 1.00 36.28 359 ASN A O 1
ATOM 2849 N N . ALA A 1 360 ? 13.529 22.630 2.584 1.00 36.91 360 ALA A N 1
ATOM 2850 C CA . ALA A 1 360 ? 13.713 21.182 2.434 1.00 36.91 360 ALA A CA 1
ATOM 2851 C C . ALA A 1 360 ? 14.383 20.467 3.639 1.00 36.91 360 ALA A C 1
ATOM 2853 O O . ALA A 1 360 ? 14.659 19.269 3.576 1.00 36.91 360 ALA A O 1
ATOM 2854 N N . ASN A 1 361 ? 14.645 21.168 4.749 1.00 31.27 361 ASN A N 1
ATOM 2855 C CA . ASN A 1 361 ? 15.289 20.607 5.939 1.00 31.27 361 ASN A CA 1
ATOM 2856 C C . ASN A 1 361 ? 14.307 20.160 7.040 1.00 31.27 361 ASN A C 1
ATOM 2858 O O . ASN A 1 361 ? 14.699 19.345 7.872 1.00 31.27 361 ASN A O 1
ATOM 2862 N N . GLU A 1 362 ? 13.040 20.594 7.035 1.00 34.44 362 GLU A N 1
ATOM 2863 C CA . GLU A 1 362 ? 12.066 20.210 8.081 1.00 34.44 362 GLU A CA 1
ATOM 2864 C C . GLU A 1 362 ? 11.312 18.902 7.792 1.00 34.44 362 GLU A C 1
ATOM 2866 O O . GLU A 1 362 ? 10.860 18.229 8.715 1.00 34.44 362 GLU A O 1
ATOM 2871 N N . VAL A 1 363 ? 11.289 18.431 6.542 1.00 33.88 363 VAL A N 1
ATOM 2872 C CA . VAL A 1 363 ? 10.675 17.132 6.191 1.00 33.88 363 VAL A CA 1
ATOM 2873 C C . VAL A 1 363 ? 11.565 15.937 6.600 1.00 33.88 363 VAL A C 1
ATOM 2875 O O . VAL A 1 363 ? 11.116 14.794 6.648 1.00 33.88 363 VAL A O 1
ATOM 2878 N N . ARG A 1 364 ? 12.830 16.172 6.985 1.00 35.72 364 ARG A N 1
ATOM 2879 C CA . ARG A 1 364 ? 13.793 15.113 7.356 1.00 35.72 364 ARG A CA 1
ATOM 2880 C C . ARG A 1 364 ? 13.733 14.639 8.817 1.00 35.72 364 ARG A C 1
ATOM 2882 O O . ARG A 1 364 ? 14.500 13.746 9.176 1.00 35.72 364 ARG A O 1
ATOM 2889 N N . ALA A 1 365 ? 12.831 15.159 9.653 1.00 30.73 365 ALA A N 1
ATOM 2890 C CA . ALA A 1 365 ? 12.798 14.830 11.086 1.00 30.73 365 ALA A CA 1
ATOM 2891 C C . ALA A 1 365 ? 11.833 13.697 11.508 1.00 30.73 365 ALA A C 1
ATOM 2893 O O . ALA A 1 365 ? 11.859 13.302 12.670 1.00 30.73 365 ALA A O 1
ATOM 2894 N N . VAL A 1 366 ? 11.027 13.109 10.614 1.00 34.88 366 VAL A N 1
ATOM 2895 C CA . VAL A 1 366 ? 9.951 12.171 11.031 1.00 34.88 366 VAL A CA 1
ATOM 2896 C C . VAL A 1 366 ? 10.341 10.677 11.015 1.00 34.88 366 VAL A C 1
ATOM 2898 O O . VAL A 1 366 ? 9.583 9.835 11.481 1.00 34.88 366 VAL A O 1
ATOM 2901 N N . TYR A 1 367 ? 11.557 10.296 10.607 1.00 33.03 367 TYR A N 1
ATOM 2902 C CA . TYR A 1 367 ? 11.992 8.887 10.685 1.00 33.03 367 TYR A CA 1
ATOM 2903 C C . TYR A 1 367 ? 13.430 8.710 11.188 1.00 33.03 367 TYR A C 1
ATOM 2905 O O . TYR A 1 367 ? 14.316 8.256 10.466 1.00 33.03 367 TYR A O 1
ATOM 2913 N N . ARG A 1 368 ? 13.655 8.981 12.478 1.00 28.64 368 ARG A N 1
ATOM 2914 C CA . ARG A 1 368 ? 14.671 8.269 13.273 1.00 28.64 368 ARG A CA 1
ATOM 2915 C C . ARG A 1 368 ? 14.111 7.943 14.652 1.00 28.64 368 ARG A C 1
ATOM 2917 O O . ARG A 1 368 ? 14.097 8.779 15.544 1.00 28.64 368 ARG A O 1
ATOM 2924 N N . TRP A 1 369 ? 13.696 6.691 14.827 1.00 31.86 369 TRP A N 1
ATOM 2925 C CA . TRP A 1 369 ? 13.618 6.084 16.152 1.00 31.86 369 TRP A CA 1
ATOM 2926 C C . TRP A 1 369 ? 15.042 6.054 16.719 1.00 31.86 369 TRP A C 1
ATOM 2928 O O . TRP A 1 369 ? 15.897 5.355 16.173 1.00 31.86 369 TRP A O 1
ATOM 2938 N N . ASN A 1 370 ? 15.307 6.823 17.776 1.00 29.84 370 ASN A N 1
ATOM 2939 C CA . ASN A 1 370 ? 16.556 6.760 18.529 1.00 29.84 370 ASN A CA 1
ATOM 2940 C C . ASN A 1 370 ? 16.325 5.914 19.796 1.00 29.84 370 ASN A C 1
ATOM 2942 O O . ASN A 1 370 ? 15.647 6.383 20.706 1.00 29.84 370 ASN A O 1
ATOM 2946 N N . PRO A 1 371 ? 16.824 4.667 19.863 1.00 38.00 371 PRO A N 1
ATOM 2947 C CA . PRO A 1 371 ? 16.605 3.788 21.011 1.00 38.00 371 PRO A CA 1
ATOM 2948 C C . PRO A 1 371 ? 17.481 4.127 22.232 1.00 38.00 371 PRO A C 1
ATOM 2950 O O . PRO A 1 371 ? 17.364 3.453 23.247 1.00 38.00 371 PRO A O 1
ATOM 2953 N N . GLU A 1 372 ? 18.351 5.141 22.166 1.00 38.22 372 GLU A N 1
ATOM 2954 C CA . GLU A 1 372 ? 19.339 5.429 23.221 1.00 38.22 372 GLU A CA 1
ATOM 2955 C C . GLU A 1 372 ? 18.851 6.381 24.329 1.00 38.22 372 GLU A C 1
ATOM 2957 O O . GLU A 1 372 ? 19.614 6.682 25.245 1.00 38.22 372 GLU A O 1
ATOM 2962 N N . HIS A 1 373 ? 17.603 6.862 24.283 1.00 36.06 373 HIS A N 1
ATOM 2963 C CA . HIS A 1 373 ? 17.145 7.910 25.207 1.00 36.06 373 HIS A CA 1
ATOM 2964 C C . HIS A 1 373 ? 16.358 7.456 26.442 1.00 36.06 373 HIS A C 1
ATOM 2966 O O . HIS A 1 373 ? 16.182 8.272 27.344 1.00 36.06 373 HIS A O 1
ATOM 2972 N N . ASP A 1 374 ? 16.003 6.175 26.557 1.00 36.09 374 ASP A N 1
ATOM 2973 C CA . ASP A 1 374 ? 15.364 5.638 27.760 1.00 36.09 374 ASP A CA 1
ATOM 2974 C C . ASP A 1 374 ? 16.238 4.542 28.377 1.00 36.09 374 ASP A C 1
ATOM 2976 O O . ASP A 1 374 ? 16.250 3.393 27.935 1.00 36.09 374 ASP A O 1
ATOM 2980 N N . ASN A 1 375 ? 16.975 4.908 29.430 1.00 34.75 375 ASN A N 1
ATOM 2981 C CA . ASN A 1 375 ? 17.644 3.980 30.346 1.00 34.75 375 ASN A CA 1
ATOM 2982 C C . ASN A 1 375 ? 16.602 3.125 31.096 1.00 34.75 375 ASN A C 1
ATOM 2984 O O . ASN A 1 375 ? 16.373 3.306 32.292 1.00 34.75 375 ASN A O 1
ATOM 2988 N N . ILE A 1 376 ? 15.972 2.179 30.403 1.00 35.25 376 ILE A N 1
ATOM 2989 C CA . ILE A 1 376 ? 15.221 1.086 31.015 1.00 35.25 376 ILE A CA 1
ATOM 2990 C C . ILE A 1 376 ? 16.179 -0.101 31.081 1.00 35.25 376 ILE A C 1
ATOM 2992 O O . ILE A 1 376 ? 16.389 -0.816 30.103 1.00 35.25 376 ILE A O 1
ATOM 2996 N N . GLY A 1 377 ? 16.817 -0.258 32.241 1.00 41.31 377 GLY A N 1
ATOM 2997 C CA . GLY A 1 377 ? 17.588 -1.452 32.563 1.00 41.31 377 GLY A CA 1
ATOM 2998 C C . GLY A 1 377 ? 16.675 -2.677 32.581 1.00 41.31 377 GLY A C 1
ATOM 2999 O O . GLY A 1 377 ? 15.637 -2.660 33.244 1.00 41.31 377 GLY A O 1
ATOM 3000 N N . ILE A 1 378 ? 17.073 -3.708 31.835 1.00 37.12 378 ILE A N 1
ATOM 3001 C CA . ILE A 1 378 ? 16.592 -5.086 31.997 1.00 37.12 378 ILE A CA 1
ATOM 3002 C C . ILE A 1 378 ? 17.417 -5.751 33.094 1.00 37.12 378 ILE A C 1
ATOM 3004 O O . ILE A 1 378 ? 18.659 -5.570 33.066 1.00 37.12 378 ILE A O 1
#

Organism: NCBI:txid55169

Foldseek 3Di:
DPPPDDDLVVLLVVLLPQDPAQVRPCLLCQLPVQLPPDLSSVVSSVVSCVVRWQQDPQWWKKFFLAWDWDQDPVGIDIDTDMFIWGWDAWDPPPDPVPDDPDPDPDPPPVRPPPPQTWTKTARPCQDPPDDDPRLVVSLVSVVVLVVCVVQLDDPPPPPPDPDDDDDDDDDDDDDPPPPDRHDDALVSQSMWTGTNNDIGRFDFAPWDADSVRRMIIGRVSVSVCRVSQLVVQLVVQVVVVCVVVVVVVVVVVVVVVVVVVVPCDPDDDDDDPPPPPPPVPPPPPVVSVVSSVVSSVVSVVVSSVVVVVVVVVVVVVVVVVPPPDDDDDDDDDPDPVVVVVVVVVVVVVVVVVVVPPPDPPPVPPPDDDDPPPDPPDD

Radius of gyration: 29.32 Å; chains: 1; bounding box: 93×83×75 Å